Protein AF-0000000085167791 (afdb_homodimer)

Structure (mmCIF, N/CA/C/O backbone):
data_AF-0000000085167791-model_v1
#
loop_
_entity.id
_entity.type
_entity.pdbx_description
1 polymer 'Glutathione transport system permease protein GsiC'
#
loop_
_atom_site.group_PDB
_atom_site.id
_atom_site.type_symbol
_atom_site.label_atom_id
_atom_site.label_alt_id
_atom_site.label_comp_id
_atom_site.label_asym_id
_atom_site.label_entity_id
_atom_site.label_seq_id
_atom_site.pdbx_PDB_ins_code
_atom_site.Cartn_x
_atom_site.Cartn_y
_atom_site.Cartn_z
_atom_site.occupancy
_atom_site.B_iso_or_equiv
_atom_site.auth_seq_id
_atom_site.auth_comp_id
_atom_site.auth_asym_id
_atom_site.auth_atom_id
_atom_site.pdbx_PDB_model_num
ATOM 1 N N . MET A 1 1 ? 13.914 28.594 -8.047 1 73.75 1 MET A N 1
ATOM 2 C CA . MET A 1 1 ? 13.375 27.266 -8.328 1 73.75 1 MET A CA 1
ATOM 3 C C . MET A 1 1 ? 14.484 26.312 -8.781 1 73.75 1 MET A C 1
ATOM 5 O O . MET A 1 1 ? 14.594 25.203 -8.273 1 73.75 1 MET A O 1
ATOM 9 N N . PHE A 1 2 ? 15.359 26.906 -9.664 1 77.44 2 PHE A N 1
ATOM 10 C CA . PHE A 1 2 ? 16.422 26.047 -10.18 1 77.44 2 PHE A CA 1
ATOM 11 C C . PHE A 1 2 ? 17.406 25.688 -9.078 1 77.44 2 PHE A C 1
ATOM 13 O O . PHE A 1 2 ? 17.781 24.516 -8.93 1 77.44 2 PHE A O 1
ATOM 20 N N . SER A 1 3 ? 17.734 26.688 -8.312 1 76.81 3 SER A N 1
ATOM 21 C CA . SER A 1 3 ? 18.656 26.438 -7.203 1 76.81 3 SER A CA 1
ATOM 22 C C . SER A 1 3 ? 18.031 25.484 -6.188 1 76.81 3 SER A C 1
ATOM 24 O O . SER A 1 3 ? 18.719 24.656 -5.598 1 76.81 3 SER A O 1
ATOM 26 N N . PHE A 1 4 ? 16.766 25.609 -6.105 1 76.5 4 PHE A N 1
ATOM 27 C CA . PHE A 1 4 ? 16.047 24.75 -5.184 1 76.5 4 PHE A CA 1
ATOM 28 C C . PHE A 1 4 ? 16.047 23.297 -5.672 1 76.5 4 PHE A C 1
ATOM 30 O O . PHE A 1 4 ? 16.312 22.391 -4.895 1 76.5 4 PHE A O 1
ATOM 37 N N . VAL A 1 5 ? 15.859 23.188 -6.938 1 77.75 5 VAL A N 1
ATOM 38 C CA . VAL A 1 5 ? 15.812 21.859 -7.531 1 77.75 5 VAL A CA 1
ATOM 39 C C . VAL A 1 5 ? 17.188 21.188 -7.438 1 77.75 5 VAL A C 1
ATOM 41 O O . VAL A 1 5 ? 17.281 20 -7.133 1 77.75 5 VAL A O 1
ATOM 44 N N . ILE A 1 6 ? 18.234 22 -7.621 1 80.12 6 ILE A N 1
ATOM 45 C CA . ILE A 1 6 ? 19.594 21.469 -7.566 1 80.12 6 ILE A CA 1
ATOM 46 C C . ILE A 1 6 ? 19.922 21.047 -6.133 1 80.12 6 ILE A C 1
ATOM 48 O O . ILE A 1 6 ? 20.547 20.016 -5.914 1 80.12 6 ILE A O 1
ATOM 52 N N . LYS A 1 7 ? 19.5 21.844 -5.246 1 77.5 7 LYS A N 1
ATOM 53 C CA . LYS A 1 7 ? 19.75 21.531 -3.842 1 77.5 7 LYS A CA 1
ATOM 54 C C . LYS A 1 7 ? 19.016 20.25 -3.432 1 77.5 7 LYS A C 1
ATOM 56 O O . LYS A 1 7 ? 19.562 19.422 -2.693 1 77.5 7 LYS A O 1
ATOM 61 N N . ARG A 1 8 ? 17.875 20.188 -3.936 1 77.19 8 ARG A N 1
ATOM 62 C CA . ARG A 1 8 ? 17.094 19 -3.629 1 77.19 8 ARG A CA 1
ATOM 63 C C . ARG A 1 8 ? 17.703 17.766 -4.293 1 77.19 8 ARG A C 1
ATOM 65 O O . ARG A 1 8 ? 17.688 16.672 -3.721 1 77.19 8 ARG A O 1
ATOM 72 N N . LEU A 1 9 ? 18.141 17.953 -5.5 1 79.88 9 LEU A N 1
ATOM 73 C CA . LEU A 1 9 ? 18.781 16.859 -6.215 1 79.88 9 LEU A CA 1
ATOM 74 C C . LEU A 1 9 ? 20.031 16.391 -5.484 1 79.88 9 LEU A C 1
ATOM 76 O O . LEU A 1 9 ? 20.281 15.195 -5.383 1 79.88 9 LEU A O 1
ATOM 80 N N . LEU A 1 10 ? 20.75 17.297 -4.969 1 79.44 10 LEU A N 1
ATOM 81 C CA . LEU A 1 10 ? 21.953 16.969 -4.223 1 79.44 10 LEU A CA 1
ATOM 82 C C . LEU A 1 10 ? 21.609 16.266 -2.912 1 79.44 10 LEU A C 1
ATOM 84 O O . LEU A 1 10 ? 22.344 15.391 -2.451 1 79.44 10 LEU A O 1
ATOM 88 N N . GLY A 1 11 ? 20.484 16.672 -2.422 1 77.75 11 GLY A N 1
ATOM 89 C CA . GLY A 1 11 ? 20.016 16.047 -1.189 1 77.75 11 GLY A CA 1
ATOM 90 C C . GLY A 1 11 ? 19.594 14.602 -1.368 1 77.75 11 GLY A C 1
ATOM 91 O O . GLY A 1 11 ? 19.531 13.844 -0.398 1 77.75 11 GLY A O 1
ATOM 92 N N . LEU A 1 12 ? 19.406 14.281 -2.617 1 82.88 12 LEU A N 1
ATOM 93 C CA . LEU A 1 12 ? 18.953 12.93 -2.918 1 82.88 12 LEU A CA 1
ATOM 94 C C . LEU A 1 12 ? 20.141 11.992 -3.104 1 82.88 12 LEU A C 1
ATOM 96 O O . LEU A 1 12 ? 19.969 10.773 -3.166 1 82.88 12 LEU A O 1
ATOM 100 N N . ILE A 1 13 ? 21.297 12.516 -3.141 1 84.56 13 ILE A N 1
ATOM 101 C CA . ILE A 1 13 ? 22.5 11.734 -3.451 1 84.56 13 ILE A CA 1
ATOM 102 C C . ILE A 1 13 ? 22.688 10.648 -2.391 1 84.56 13 ILE A C 1
ATOM 104 O O . ILE A 1 13 ? 22.891 9.477 -2.721 1 84.56 13 ILE A O 1
ATOM 108 N N . PRO A 1 14 ? 22.578 11.008 -1.136 1 86.06 14 PRO A N 1
ATOM 109 C CA . PRO A 1 14 ? 22.75 9.961 -0.133 1 86.06 14 PRO A CA 1
ATOM 110 C C . PRO A 1 14 ? 21.703 8.844 -0.258 1 86.06 14 PRO A C 1
ATOM 112 O O . PRO A 1 14 ? 22.031 7.672 -0.055 1 86.06 14 PRO A O 1
ATOM 115 N N . THR A 1 15 ? 20.562 9.25 -0.526 1 86.5 15 THR A N 1
ATOM 116 C CA . THR A 1 15 ? 19.5 8.273 -0.713 1 86.5 15 THR A CA 1
ATOM 117 C C . THR A 1 15 ? 19.797 7.371 -1.908 1 86.5 15 THR A C 1
ATOM 119 O O . THR A 1 15 ? 19.641 6.152 -1.826 1 86.5 15 THR A O 1
ATOM 122 N N . LEU A 1 16 ? 20.219 7.992 -2.967 1 85.06 16 LEU A N 1
ATOM 123 C CA . LEU A 1 16 ? 20.562 7.234 -4.168 1 85.06 16 LEU A CA 1
ATOM 124 C C . LEU A 1 16 ? 21.703 6.266 -3.891 1 85.06 16 LEU A C 1
ATOM 126 O O . LEU A 1 16 ? 21.688 5.125 -4.359 1 85.06 16 LEU A O 1
ATOM 130 N N . LEU A 1 17 ? 22.609 6.727 -3.178 1 85.44 17 LEU A N 1
ATOM 131 C CA . LEU A 1 17 ? 23.75 5.895 -2.836 1 85.44 17 LEU A CA 1
ATOM 132 C C . LEU A 1 17 ? 23.328 4.723 -1.952 1 85.44 17 LEU A C 1
ATOM 134 O O . LEU A 1 17 ? 23.766 3.59 -2.166 1 85.44 17 LEU A O 1
ATOM 138 N N . LEU A 1 18 ? 22.547 5.012 -0.999 1 86.12 18 LEU A N 1
ATOM 139 C CA . LEU A 1 18 ? 22.094 3.965 -0.095 1 86.12 18 LEU A CA 1
ATOM 140 C C . LEU A 1 18 ? 21.297 2.908 -0.851 1 86.12 18 LEU A C 1
ATOM 142 O O . LEU A 1 18 ? 21.5 1.709 -0.654 1 86.12 18 LEU A O 1
ATOM 146 N N . VAL A 1 19 ? 20.438 3.33 -1.658 1 85.44 19 VAL A N 1
ATOM 147 C CA . VAL A 1 19 ? 19.609 2.412 -2.441 1 85.44 19 VAL A CA 1
ATOM 148 C C . VAL A 1 19 ? 20.5 1.635 -3.416 1 85.44 19 VAL A C 1
ATOM 150 O O . VAL A 1 19 ? 20.281 0.438 -3.631 1 85.44 19 VAL A O 1
ATOM 153 N N . ALA A 1 20 ? 21.422 2.342 -3.988 1 82.81 20 ALA A N 1
ATOM 154 C CA . ALA A 1 20 ? 22.359 1.69 -4.91 1 82.81 20 ALA A CA 1
ATOM 155 C C . ALA A 1 20 ? 23.125 0.575 -4.211 1 82.81 20 ALA A C 1
ATOM 157 O O . ALA A 1 20 ? 23.312 -0.506 -4.773 1 82.81 20 ALA A O 1
ATOM 158 N N . VAL A 1 21 ? 23.531 0.874 -3.074 1 85.5 21 VAL A N 1
ATOM 159 C CA . VAL A 1 21 ? 24.266 -0.118 -2.301 1 85.5 21 VAL A CA 1
ATOM 160 C C . VAL A 1 21 ? 23.359 -1.31 -1.989 1 85.5 21 VAL A C 1
ATOM 162 O O . VAL A 1 21 ? 23.781 -2.463 -2.107 1 85.5 21 VAL A O 1
ATOM 165 N N . LEU A 1 22 ? 22.188 -1.056 -1.631 1 86.31 22 LEU A N 1
ATOM 166 C CA . LEU A 1 22 ? 21.25 -2.127 -1.296 1 86.31 22 LEU A CA 1
ATOM 167 C C . LEU A 1 22 ? 20.938 -2.98 -2.521 1 86.31 22 LEU A C 1
ATOM 169 O O . LEU A 1 22 ? 20.891 -4.211 -2.43 1 86.31 22 LEU A O 1
ATOM 173 N N . VAL A 1 23 ? 20.734 -2.338 -3.58 1 83.06 23 VAL A N 1
ATOM 174 C CA . VAL A 1 23 ? 20.453 -3.053 -4.82 1 83.06 23 VAL A CA 1
ATOM 175 C C . VAL A 1 23 ? 21.641 -3.922 -5.203 1 83.06 23 VAL A C 1
ATOM 177 O O . VAL A 1 23 ? 21.484 -5.074 -5.613 1 83.06 23 VAL A O 1
ATOM 180 N N . PHE A 1 24 ? 22.875 -3.336 -5.062 1 82.56 24 PHE A N 1
ATOM 181 C CA . PHE A 1 24 ? 24.109 -4.062 -5.379 1 82.56 24 PHE A CA 1
ATOM 182 C C . PHE A 1 24 ? 24.281 -5.262 -4.457 1 82.56 24 PHE A C 1
ATOM 184 O O . PHE A 1 24 ? 24.641 -6.352 -4.906 1 82.56 24 PHE A O 1
ATOM 191 N N . LEU A 1 25 ? 24 -5.008 -3.217 1 80.94 25 LEU A N 1
ATOM 192 C CA . LEU A 1 25 ? 24.125 -6.098 -2.256 1 80.94 25 LEU A CA 1
ATOM 193 C C . LEU A 1 25 ? 23.109 -7.195 -2.545 1 80.94 25 LEU A C 1
ATOM 195 O O . LEU A 1 25 ? 23.391 -8.375 -2.348 1 80.94 25 LEU A O 1
ATOM 199 N N . PHE A 1 26 ? 22.016 -6.859 -2.941 1 81.62 26 PHE A N 1
ATOM 200 C CA . PHE A 1 26 ? 20.984 -7.824 -3.301 1 81.62 26 PHE A CA 1
ATOM 201 C C . PHE A 1 26 ? 21.469 -8.758 -4.402 1 81.62 26 PHE A C 1
ATOM 203 O O . PHE A 1 26 ? 21.25 -9.969 -4.34 1 81.62 26 PHE A O 1
ATOM 210 N N . VAL A 1 27 ? 22.094 -8.219 -5.305 1 72.25 27 VAL A N 1
ATOM 211 C CA . VAL A 1 27 ? 22.547 -8.977 -6.465 1 72.25 27 VAL A CA 1
ATOM 212 C C . VAL A 1 27 ? 23.688 -9.906 -6.059 1 72.25 27 VAL A C 1
ATOM 214 O O . VAL A 1 27 ? 23.75 -11.047 -6.516 1 72.25 27 VAL A O 1
ATOM 217 N N . HIS A 1 28 ? 24.453 -9.398 -5.203 1 74.44 28 HIS A N 1
ATOM 218 C CA . HIS A 1 28 ? 25.688 -10.109 -4.906 1 74.44 28 HIS A CA 1
ATOM 219 C C . HIS A 1 28 ? 25.484 -11.117 -3.777 1 74.44 28 HIS A C 1
ATOM 221 O O . HIS A 1 28 ? 26.297 -12.039 -3.604 1 74.44 28 HIS A O 1
ATOM 227 N N . LEU A 1 29 ? 24.422 -10.914 -3.117 1 72.75 29 LEU A N 1
ATOM 228 C CA . LEU A 1 29 ? 24.234 -11.805 -1.981 1 72.75 29 LEU A CA 1
ATOM 229 C C . LEU A 1 29 ? 23.219 -12.898 -2.312 1 72.75 29 LEU A C 1
ATOM 231 O O . LEU A 1 29 ? 22.938 -13.766 -1.481 1 72.75 29 LEU A O 1
ATOM 235 N N . LEU A 1 30 ? 22.594 -12.781 -3.422 1 69.25 30 LEU A N 1
ATOM 236 C CA . LEU A 1 30 ? 21.672 -13.836 -3.82 1 69.25 30 LEU A CA 1
ATOM 237 C C . LEU A 1 30 ? 22.375 -15.18 -3.904 1 69.25 30 LEU A C 1
ATOM 239 O O . LEU A 1 30 ? 23.547 -15.25 -4.297 1 69.25 30 LEU A O 1
ATOM 243 N N . PRO A 1 31 ? 21.578 -16.109 -3.375 1 61.69 31 PRO A N 1
ATOM 244 C CA . PRO A 1 31 ? 22.203 -17.438 -3.42 1 61.69 31 PRO A CA 1
ATOM 245 C C . PRO A 1 31 ? 22.438 -17.922 -4.844 1 61.69 31 PRO A C 1
ATOM 247 O O . PRO A 1 31 ? 21.594 -17.719 -5.723 1 61.69 31 PRO A O 1
ATOM 250 N N . GLY A 1 32 ? 23.594 -18.422 -5.102 1 61.97 32 GLY A N 1
ATOM 251 C CA . GLY A 1 32 ? 23.984 -18.984 -6.383 1 61.97 32 GLY A CA 1
ATOM 252 C C . GLY A 1 32 ? 25.078 -18.203 -7.078 1 61.97 32 GLY A C 1
ATOM 253 O O . GLY A 1 32 ? 25.281 -17.016 -6.805 1 61.97 32 GLY A O 1
ATOM 254 N N . ASP A 1 33 ? 25.969 -18.938 -7.559 1 65.25 33 ASP A N 1
ATOM 255 C CA . ASP A 1 33 ? 27.031 -18.328 -8.359 1 65.25 33 ASP A CA 1
ATOM 256 C C . ASP A 1 33 ? 26.453 -17.703 -9.633 1 65.25 33 ASP A C 1
ATOM 258 O O . ASP A 1 33 ? 25.969 -18.406 -10.516 1 65.25 33 ASP A O 1
ATOM 262 N N . PRO A 1 34 ? 26.266 -16.312 -9.562 1 68.75 34 PRO A N 1
ATOM 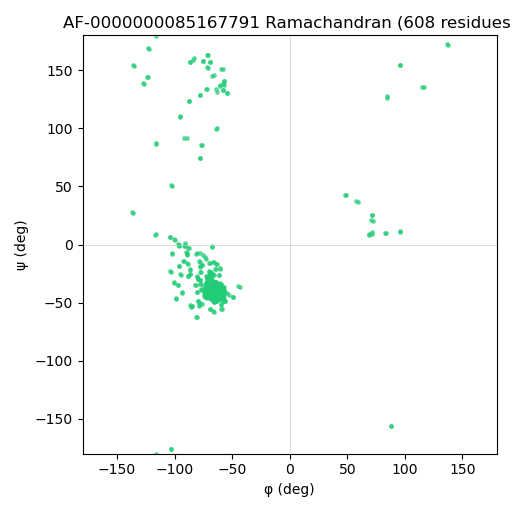263 C CA . PRO A 1 34 ? 25.703 -15.672 -10.742 1 68.75 34 PRO A CA 1
ATOM 264 C C . PRO A 1 34 ? 26.312 -16.172 -12.047 1 68.75 34 PRO A C 1
ATOM 266 O O . PRO A 1 34 ? 25.625 -16.281 -13.062 1 68.75 34 PRO A O 1
ATOM 269 N N . ALA A 1 35 ? 27.578 -16.438 -11.984 1 70 35 ALA A N 1
ATOM 270 C CA . ALA A 1 35 ? 28.234 -16.969 -13.18 1 70 35 ALA A CA 1
ATOM 271 C C . ALA A 1 35 ? 27.641 -18.312 -13.578 1 70 35 ALA A C 1
ATOM 273 O O . ALA A 1 35 ? 27.438 -18.578 -14.766 1 70 35 ALA A O 1
ATOM 274 N N . ARG A 1 36 ? 27.375 -19.047 -12.594 1 74.62 36 ARG A N 1
ATOM 275 C CA . ARG A 1 36 ? 26.797 -20.359 -12.867 1 74.62 36 ARG A CA 1
ATOM 276 C C . ARG A 1 36 ? 25.359 -20.219 -13.383 1 74.62 36 ARG A C 1
ATOM 278 O O . ARG A 1 36 ? 24.953 -20.938 -14.297 1 74.62 36 ARG A O 1
ATOM 285 N N . LEU A 1 37 ? 24.719 -19.297 -12.859 1 70.62 37 LEU A N 1
ATOM 286 C CA . LEU A 1 37 ? 23.344 -19.094 -13.289 1 70.62 37 LEU A CA 1
ATOM 287 C C . LEU A 1 37 ? 23.297 -18.562 -14.719 1 70.62 37 LEU A C 1
ATOM 289 O O . LEU A 1 37 ? 22.422 -18.969 -15.5 1 70.62 37 LEU A O 1
ATOM 293 N N . ALA A 1 38 ? 24.219 -17.766 -15 1 68.69 38 ALA A N 1
ATOM 294 C CA . ALA A 1 38 ? 24.281 -17.188 -16.344 1 68.69 38 ALA A CA 1
ATOM 295 C C . ALA A 1 38 ? 24.766 -18.219 -17.359 1 68.69 38 ALA A C 1
ATOM 297 O O . ALA A 1 38 ? 24.297 -18.25 -18.5 1 68.69 38 ALA A O 1
ATOM 298 N N . ALA A 1 39 ? 25.672 -19.047 -16.891 1 73.19 39 ALA A N 1
ATOM 299 C CA . ALA A 1 39 ? 26.25 -20.047 -17.781 1 73.19 39 ALA A CA 1
ATOM 300 C C . ALA A 1 39 ? 25.281 -21.203 -18.016 1 73.19 39 ALA A C 1
ATOM 302 O O . ALA A 1 39 ? 25.359 -21.891 -19.047 1 73.19 39 ALA A O 1
ATOM 303 N N . GLY A 1 40 ? 24.312 -21.281 -17.125 1 69.88 40 GLY A N 1
ATOM 304 C CA . GLY A 1 40 ? 23.359 -22.391 -17.219 1 69.88 40 GLY A CA 1
ATOM 305 C C . GLY A 1 40 ? 23.703 -23.562 -16.328 1 69.88 40 GLY A C 1
ATOM 306 O O . GLY A 1 40 ? 24.859 -23.703 -15.906 1 69.88 40 GLY A O 1
ATOM 307 N N . PRO A 1 41 ? 22.781 -24.281 -15.984 1 69.38 41 PRO A N 1
ATOM 308 C CA . PRO A 1 41 ? 22.969 -25.375 -15.039 1 69.38 41 PRO A CA 1
ATOM 309 C C . PRO A 1 41 ? 23.938 -26.438 -15.547 1 69.38 41 PRO A C 1
ATOM 311 O O . PRO A 1 41 ? 24.625 -27.094 -14.758 1 69.38 41 PRO A O 1
ATOM 314 N N . GLU A 1 42 ? 24.078 -26.594 -16.828 1 75.75 42 GLU A N 1
ATOM 315 C CA . GLU A 1 42 ? 24.891 -27.672 -17.391 1 75.75 42 GLU A CA 1
ATOM 316 C C . GLU A 1 42 ? 26.266 -27.172 -17.812 1 75.75 42 GLU A C 1
ATOM 318 O O . GLU A 1 42 ? 27.047 -27.906 -18.406 1 75.75 42 GLU A O 1
ATOM 323 N N . ALA A 1 43 ? 26.453 -25.969 -17.516 1 79.5 43 ALA A N 1
ATOM 324 C CA . ALA A 1 43 ? 27.734 -25.422 -17.969 1 79.5 43 ALA A CA 1
ATOM 325 C C . ALA A 1 43 ? 28.891 -25.984 -17.156 1 79.5 43 ALA A C 1
ATOM 327 O O . ALA A 1 43 ? 28.781 -26.172 -15.938 1 79.5 43 ALA A O 1
ATOM 328 N N . ASP A 1 44 ? 29.938 -26.391 -17.812 1 83.25 44 ASP A N 1
ATOM 329 C CA . ASP A 1 44 ? 31.125 -26.906 -17.125 1 83.25 44 ASP A CA 1
ATOM 330 C C . ASP A 1 44 ? 31.875 -25.766 -16.422 1 83.25 44 ASP A C 1
ATOM 332 O O . ASP A 1 44 ? 31.578 -24.594 -16.641 1 83.25 44 ASP A O 1
ATOM 336 N N . ASP A 1 45 ? 32.719 -26.078 -15.531 1 86.56 45 ASP A N 1
ATOM 337 C CA . ASP A 1 45 ? 33.438 -25.125 -14.672 1 86.56 45 ASP A CA 1
ATOM 338 C C . ASP A 1 45 ? 34.219 -24.125 -15.508 1 86.56 45 ASP A C 1
ATOM 340 O O . ASP A 1 45 ? 34.344 -22.953 -15.133 1 86.56 45 ASP A O 1
ATOM 344 N N . LYS A 1 46 ? 34.75 -24.641 -16.594 1 86.81 46 LYS A N 1
ATOM 345 C CA . LYS A 1 46 ? 35.531 -23.75 -17.453 1 86.81 46 LYS A CA 1
ATOM 346 C C . LYS A 1 46 ? 34.625 -22.656 -18.047 1 86.81 46 LYS A C 1
ATOM 348 O O . LYS A 1 46 ? 35.031 -21.484 -18.094 1 86.81 46 LYS A O 1
ATOM 353 N N . THR A 1 47 ? 33.5 -23.078 -18.484 1 85.12 47 THR A N 1
ATOM 354 C CA . THR A 1 47 ? 32.531 -22.141 -19.047 1 85.12 47 THR A CA 1
ATOM 355 C C . THR A 1 47 ? 32.062 -21.141 -17.969 1 85.12 47 THR A C 1
ATOM 357 O O . THR A 1 47 ? 31.922 -19.953 -18.25 1 85.12 47 THR A O 1
ATOM 360 N N . VAL A 1 48 ? 31.906 -21.672 -16.797 1 85.19 48 VAL A N 1
ATOM 361 C CA . VAL A 1 48 ? 31.469 -20.828 -15.695 1 85.19 48 VAL A CA 1
ATOM 362 C C . VAL A 1 48 ? 32.531 -19.781 -15.391 1 85.19 48 VAL A C 1
ATOM 364 O O . VAL A 1 48 ? 32.219 -18.609 -15.117 1 85.19 48 VAL A O 1
ATOM 367 N N . ALA A 1 49 ? 33.719 -20.203 -15.469 1 81.62 49 ALA A N 1
ATOM 368 C CA . ALA A 1 49 ? 34.844 -19.281 -15.195 1 81.62 49 ALA A CA 1
ATOM 369 C C . ALA A 1 49 ? 34.906 -18.203 -16.266 1 81.62 49 ALA A C 1
ATOM 371 O O . ALA A 1 49 ? 35.219 -17.047 -15.953 1 81.62 49 ALA A O 1
ATOM 372 N N . LEU A 1 50 ? 34.688 -18.531 -17.453 1 80.25 50 LEU A N 1
ATOM 373 C CA . LEU A 1 50 ? 34.688 -17.578 -18.562 1 80.25 50 LEU A CA 1
ATOM 374 C C . LEU A 1 50 ? 33.562 -16.562 -18.406 1 80.25 50 LEU A C 1
ATOM 376 O O . LEU A 1 50 ? 33.75 -15.367 -18.641 1 80.25 50 LEU A O 1
ATOM 380 N N . VAL A 1 51 ? 32.5 -17.141 -18.031 1 77.38 51 VAL A N 1
ATOM 381 C CA . VAL A 1 51 ? 31.344 -16.281 -17.859 1 77.38 51 VAL A CA 1
ATOM 382 C C . VAL A 1 51 ? 31.578 -15.344 -16.672 1 77.38 51 VAL A C 1
ATOM 384 O O . VAL A 1 51 ? 31.188 -14.172 -16.719 1 77.38 51 VAL A O 1
ATOM 387 N N . ARG A 1 52 ? 32.25 -15.859 -15.68 1 80.06 52 ARG A N 1
ATOM 388 C CA . ARG A 1 52 ? 32.562 -15.055 -14.5 1 80.06 52 ARG A CA 1
ATOM 389 C C . ARG A 1 52 ? 33.469 -13.883 -14.867 1 80.06 52 ARG A C 1
ATOM 391 O O . ARG A 1 52 ? 33.281 -12.766 -14.406 1 80.06 52 ARG A O 1
ATOM 398 N N . ALA A 1 53 ? 34.344 -14.172 -15.648 1 77.38 53 ALA A N 1
ATOM 399 C CA . ALA A 1 53 ? 35.281 -13.141 -16.109 1 77.38 53 ALA A CA 1
ATOM 400 C C . ALA A 1 53 ? 34.562 -12.141 -17.016 1 77.38 53 ALA A C 1
ATOM 402 O O . ALA A 1 53 ? 34.812 -10.93 -16.938 1 77.38 53 ALA A O 1
ATOM 403 N N . ASP A 1 54 ? 33.719 -12.625 -17.797 1 75 54 ASP A N 1
ATOM 404 C CA . ASP A 1 54 ? 32.969 -11.773 -18.734 1 75 54 ASP A CA 1
ATOM 405 C C . ASP A 1 54 ? 32.031 -10.828 -18 1 75 54 ASP A C 1
ATOM 407 O O . ASP A 1 54 ? 31.844 -9.688 -18.422 1 75 54 ASP A O 1
ATOM 411 N N . LEU A 1 55 ? 31.594 -11.414 -16.938 1 71.25 55 LEU A N 1
ATOM 412 C CA . LEU A 1 55 ? 30.625 -10.633 -16.172 1 71.25 55 LEU A CA 1
ATOM 413 C C . LEU A 1 55 ? 31.344 -9.727 -15.164 1 71.25 55 LEU A C 1
ATOM 415 O O . LEU A 1 55 ? 30.703 -8.891 -14.516 1 71.25 55 LEU A O 1
ATOM 419 N N . GLY A 1 56 ? 32.656 -9.859 -15.125 1 72.56 56 GLY A N 1
ATOM 420 C CA . GLY A 1 56 ? 33.469 -9.031 -14.234 1 72.56 56 GLY A CA 1
ATOM 421 C C . GLY A 1 56 ? 33.312 -9.391 -12.773 1 72.56 56 GLY A C 1
ATOM 422 O O . GLY A 1 56 ? 33.5 -8.547 -11.898 1 72.56 56 GLY A O 1
ATOM 423 N N . LEU A 1 57 ? 32.938 -10.625 -12.492 1 73 57 LEU A N 1
ATOM 424 C CA . LEU A 1 57 ? 32.688 -11.055 -11.125 1 73 57 LEU A CA 1
ATOM 425 C C . LEU A 1 57 ? 33.969 -11.391 -10.398 1 73 57 LEU A C 1
ATOM 427 O O . LEU A 1 57 ? 33.969 -11.594 -9.18 1 73 57 LEU A O 1
ATOM 431 N N . ASP A 1 58 ? 35 -11.375 -11.141 1 77.69 58 ASP A N 1
ATOM 432 C CA . ASP A 1 58 ? 36.312 -11.641 -10.562 1 77.69 58 ASP A CA 1
ATOM 433 C C . ASP A 1 58 ? 37 -10.352 -10.078 1 77.69 58 ASP A C 1
ATOM 435 O O . ASP A 1 58 ? 38 -10.391 -9.367 1 77.69 58 ASP A O 1
ATOM 439 N N . LYS A 1 59 ? 36.375 -9.305 -10.375 1 80.12 59 LYS A N 1
ATOM 440 C CA . LYS A 1 59 ? 36.938 -8.016 -9.969 1 80.12 59 LYS A CA 1
ATOM 441 C C . LYS A 1 59 ? 36.562 -7.684 -8.523 1 80.12 59 LYS A C 1
ATOM 443 O O . LYS A 1 59 ? 35.625 -8.273 -7.973 1 80.12 59 LYS A O 1
ATOM 448 N N . PRO A 1 60 ? 37.344 -6.762 -7.961 1 84.69 60 PRO A N 1
ATOM 449 C CA . PRO A 1 60 ? 37 -6.336 -6.605 1 84.69 60 PRO A CA 1
ATOM 450 C C . PRO A 1 60 ? 35.594 -5.738 -6.512 1 84.69 60 PRO A C 1
ATOM 452 O O . PRO A 1 60 ? 35.094 -5.18 -7.488 1 84.69 60 PRO A O 1
ATOM 455 N N . LEU A 1 61 ? 34.938 -5.84 -5.402 1 81.81 61 LEU A N 1
ATOM 456 C CA . LEU A 1 61 ? 33.562 -5.492 -5.168 1 81.81 61 LEU A CA 1
ATOM 457 C C . LEU A 1 61 ? 33.281 -4.035 -5.527 1 81.81 61 LEU A C 1
ATOM 459 O O . LEU A 1 61 ? 32.281 -3.721 -6.152 1 81.81 61 LEU A O 1
ATOM 463 N N . PRO A 1 62 ? 34.219 -3.156 -5.152 1 84.31 62 PRO A N 1
ATOM 464 C CA . PRO A 1 62 ? 33.969 -1.763 -5.512 1 84.31 62 PRO A CA 1
ATOM 465 C C . PRO A 1 62 ? 33.906 -1.545 -7.023 1 84.31 62 PRO A C 1
ATOM 467 O O . PRO A 1 62 ? 33.125 -0.725 -7.508 1 84.31 62 PRO A O 1
ATOM 470 N N . GLU A 1 63 ? 34.75 -2.281 -7.719 1 84.56 63 GLU A N 1
ATOM 471 C CA . GLU A 1 63 ? 34.719 -2.172 -9.172 1 84.56 63 GLU A CA 1
ATOM 472 C C . GLU A 1 63 ? 33.438 -2.771 -9.75 1 84.56 63 GLU A C 1
ATOM 474 O O . GLU A 1 63 ? 32.875 -2.252 -10.719 1 84.56 63 GLU A O 1
ATOM 479 N N . GLN A 1 64 ? 33.031 -3.844 -9.203 1 84.25 64 GLN A N 1
ATOM 480 C CA . GLN A 1 64 ? 31.766 -4.449 -9.617 1 84.25 64 GLN A CA 1
ATOM 481 C C . GLN A 1 64 ? 30.609 -3.498 -9.383 1 84.25 64 GLN A C 1
ATOM 483 O O . GLN A 1 64 ? 29.672 -3.434 -10.195 1 84.25 64 GLN A O 1
ATOM 488 N N . PHE A 1 65 ? 30.766 -2.789 -8.312 1 84.94 65 PHE A N 1
ATOM 489 C CA . PHE A 1 65 ? 29.734 -1.823 -7.941 1 84.94 65 PHE A CA 1
ATOM 490 C C . PHE A 1 65 ? 29.641 -0.719 -8.984 1 84.94 65 PHE A C 1
ATOM 492 O O . PHE A 1 65 ? 28.547 -0.429 -9.484 1 84.94 65 PHE A O 1
ATOM 499 N N . VAL A 1 66 ? 30.75 -0.182 -9.328 1 85.12 66 VAL A N 1
ATOM 500 C CA . VAL A 1 66 ? 30.781 0.917 -10.289 1 85.12 66 VAL A CA 1
ATOM 501 C C . VAL A 1 66 ? 30.328 0.417 -11.656 1 85.12 66 VAL A C 1
ATOM 503 O O . VAL A 1 66 ? 29.562 1.084 -12.344 1 85.12 66 VAL A O 1
ATOM 506 N N . ASN A 1 67 ? 30.766 -0.756 -12.016 1 82.62 67 ASN A N 1
ATOM 507 C CA . ASN A 1 67 ? 30.422 -1.313 -13.32 1 82.62 67 ASN A CA 1
ATOM 508 C C . ASN A 1 67 ? 28.922 -1.581 -13.438 1 82.62 67 ASN A C 1
ATOM 510 O O . ASN A 1 67 ? 28.344 -1.388 -14.5 1 82.62 67 ASN A O 1
ATOM 514 N N . PHE A 1 68 ? 28.406 -2.059 -12.383 1 82.31 68 PHE A N 1
ATOM 515 C CA . PHE A 1 68 ? 26.984 -2.342 -12.367 1 82.31 68 PHE A CA 1
ATOM 516 C C . PHE A 1 68 ? 26.172 -1.083 -12.68 1 82.31 68 PHE A C 1
ATOM 518 O O . PHE A 1 68 ? 25.281 -1.105 -13.531 1 82.31 68 PHE A O 1
ATOM 525 N N . PHE A 1 69 ? 26.531 0.025 -12.07 1 84.81 69 PHE A N 1
ATOM 526 C CA . PHE A 1 69 ? 25.75 1.247 -12.227 1 84.81 69 PHE A CA 1
ATOM 527 C C . PHE A 1 69 ? 26.094 1.942 -13.539 1 84.81 69 PHE A C 1
ATOM 529 O O . PHE A 1 69 ? 25.234 2.59 -14.141 1 84.81 69 PHE A O 1
ATOM 536 N N . LEU A 1 70 ? 27.297 1.72 -13.992 1 85.19 70 LEU A N 1
ATOM 537 C CA . LEU A 1 70 ? 27.641 2.248 -15.305 1 85.19 70 LEU A CA 1
ATOM 538 C C . LEU A 1 70 ? 26.875 1.522 -16.406 1 85.19 70 LEU A C 1
ATOM 540 O O . LEU A 1 70 ? 26.391 2.15 -17.344 1 85.19 70 LEU A O 1
ATOM 544 N N . ASN A 1 71 ? 26.797 0.275 -16.266 1 85.44 71 ASN A N 1
ATOM 545 C CA . ASN A 1 71 ? 26.016 -0.507 -17.219 1 85.44 71 ASN A CA 1
ATOM 546 C C . ASN A 1 71 ? 24.531 -0.159 -17.141 1 85.44 71 ASN A C 1
ATOM 548 O O . ASN A 1 71 ? 23.875 -0.044 -18.172 1 85.44 71 ASN A O 1
ATOM 552 N N . ALA A 1 72 ? 24.062 0.003 -15.969 1 84.5 72 ALA A N 1
ATOM 553 C CA . ALA A 1 72 ? 22.656 0.368 -15.766 1 84.5 72 ALA A CA 1
ATOM 554 C C . ALA A 1 72 ? 22.344 1.721 -16.406 1 84.5 72 ALA A C 1
ATOM 556 O O . ALA A 1 72 ? 21.281 1.91 -16.984 1 84.5 72 ALA A O 1
ATOM 557 N N . ALA A 1 73 ? 23.297 2.568 -16.25 1 85.38 73 ALA A N 1
ATOM 558 C CA . ALA A 1 73 ? 23.125 3.9 -16.828 1 85.38 73 ALA A CA 1
ATOM 559 C C . ALA A 1 73 ? 23.078 3.84 -18.344 1 85.38 73 ALA A C 1
ATOM 561 O O . ALA A 1 73 ? 22.438 4.68 -18.984 1 85.38 73 ALA A O 1
ATOM 562 N N . ARG A 1 74 ? 23.719 2.787 -18.875 1 87.12 74 ARG A N 1
ATOM 563 C CA . ARG A 1 74 ? 23.719 2.598 -20.312 1 87.12 74 ARG A CA 1
ATOM 564 C C . ARG A 1 74 ? 22.547 1.735 -20.75 1 87.12 74 ARG A C 1
ATOM 566 O O . ARG A 1 74 ? 22.391 1.438 -21.938 1 87.12 74 ARG A O 1
ATOM 573 N N . GLY A 1 75 ? 21.781 1.367 -19.75 1 85.06 75 GLY A N 1
ATOM 574 C CA . GLY A 1 75 ? 20.609 0.562 -20.062 1 85.06 75 GLY A CA 1
ATOM 575 C C . GLY A 1 75 ? 20.922 -0.916 -20.203 1 85.06 75 GLY A C 1
ATOM 576 O O . GLY A 1 75 ? 20.125 -1.673 -20.766 1 85.06 75 GLY A O 1
ATOM 577 N N . ASP A 1 76 ? 22.047 -1.227 -19.859 1 88.5 76 ASP A N 1
ATOM 578 C CA . ASP A 1 76 ? 22.438 -2.627 -19.953 1 88.5 76 ASP A CA 1
ATOM 579 C C . ASP A 1 76 ? 22.234 -3.35 -18.625 1 88.5 76 ASP A C 1
ATOM 581 O O . ASP A 1 76 ? 23.031 -3.18 -17.688 1 88.5 76 ASP A O 1
ATOM 585 N N . PHE A 1 77 ? 21.312 -4.164 -18.641 1 87.56 77 PHE A N 1
ATOM 586 C CA . PHE A 1 77 ? 21 -4.922 -17.438 1 87.56 77 PHE A CA 1
ATOM 587 C C . PHE A 1 77 ? 21.234 -6.41 -17.656 1 87.56 77 PHE A C 1
ATOM 589 O O . PHE A 1 77 ? 20.797 -7.238 -16.844 1 87.56 77 PHE A O 1
ATOM 596 N N . GLY A 1 78 ? 21.828 -6.637 -18.781 1 85.69 78 GLY A N 1
ATOM 597 C CA . GLY A 1 78 ? 22.078 -8.031 -19.109 1 85.69 78 GLY A CA 1
ATOM 598 C C . GLY A 1 78 ? 20.922 -8.688 -19.844 1 85.69 78 GLY A C 1
ATOM 599 O O . GLY A 1 78 ? 20.219 -8.023 -20.609 1 85.69 78 GLY A O 1
ATOM 600 N N . HIS A 1 79 ? 20.891 -10.109 -19.703 1 87.25 79 HIS A N 1
ATOM 601 C CA . HIS A 1 79 ? 19.875 -10.883 -20.391 1 87.25 79 HIS A CA 1
ATOM 602 C C . HIS A 1 79 ? 19.062 -11.727 -19.422 1 87.25 79 HIS A C 1
ATOM 604 O O . HIS A 1 79 ? 19.594 -12.195 -18.406 1 87.25 79 HIS A O 1
ATOM 610 N N . SER A 1 80 ? 17.828 -11.797 -19.781 1 89.06 80 SER A N 1
ATOM 611 C CA . SER A 1 80 ? 16.953 -12.68 -19 1 89.06 80 SER A CA 1
ATOM 612 C C . SER A 1 80 ? 17.438 -14.125 -19.062 1 89.06 80 SER A C 1
ATOM 614 O O . SER A 1 80 ? 17.844 -14.609 -20.125 1 89.06 80 SER A O 1
ATOM 616 N N . ILE A 1 81 ? 17.422 -14.734 -17.953 1 79.12 81 ILE A N 1
ATOM 617 C CA . ILE A 1 81 ? 17.828 -16.125 -17.891 1 79.12 81 ILE A CA 1
ATOM 618 C C . ILE A 1 81 ? 16.75 -17 -18.547 1 79.12 81 ILE A C 1
ATOM 620 O O . ILE A 1 81 ? 17.062 -18.016 -19.156 1 79.12 81 ILE A O 1
ATOM 624 N N . ARG A 1 82 ? 15.633 -16.531 -18.469 1 81.88 82 ARG A N 1
ATOM 625 C CA . ARG A 1 82 ? 14.5 -17.312 -18.969 1 81.88 82 ARG A CA 1
ATOM 626 C C . ARG A 1 82 ? 14.305 -17.109 -20.469 1 81.88 82 ARG A C 1
ATOM 628 O O . ARG A 1 82 ? 14.242 -18.062 -21.219 1 81.88 82 ARG A O 1
ATOM 635 N N . THR A 1 83 ? 14.211 -15.867 -20.875 1 87.19 83 THR A N 1
ATOM 636 C CA . THR A 1 83 ? 13.852 -15.562 -22.25 1 87.19 83 THR A CA 1
ATOM 637 C C . THR A 1 83 ? 15.102 -15.32 -23.094 1 87.19 83 THR A C 1
ATOM 639 O O . THR A 1 83 ? 15.031 -15.305 -24.328 1 87.19 83 THR A O 1
ATOM 642 N N . LYS A 1 84 ? 16.188 -15.055 -22.438 1 87.5 84 LYS A N 1
ATOM 643 C CA . LYS A 1 84 ? 17.469 -14.789 -23.078 1 87.5 84 LYS A CA 1
ATOM 644 C C . LYS A 1 84 ? 17.453 -13.461 -23.828 1 87.5 84 LYS A C 1
ATOM 646 O O . LYS A 1 84 ? 18.391 -13.117 -24.531 1 87.5 84 LYS A O 1
ATOM 651 N N . ARG A 1 85 ? 16.453 -12.719 -23.672 1 91.56 85 ARG A N 1
ATOM 652 C CA . ARG A 1 85 ? 16.344 -11.383 -24.25 1 91.56 85 ARG A CA 1
ATOM 653 C C . ARG A 1 85 ? 16.969 -10.336 -23.328 1 91.56 85 ARG A C 1
ATOM 655 O O . ARG A 1 85 ? 17.125 -10.578 -22.125 1 91.56 85 ARG A O 1
ATOM 662 N N . PRO A 1 86 ? 17.328 -9.234 -24 1 93.12 86 PRO A N 1
ATOM 663 C CA . PRO A 1 86 ? 17.812 -8.156 -23.141 1 93.12 86 PRO A CA 1
ATOM 664 C C . PRO A 1 86 ? 16.797 -7.723 -22.094 1 93.12 86 PRO A 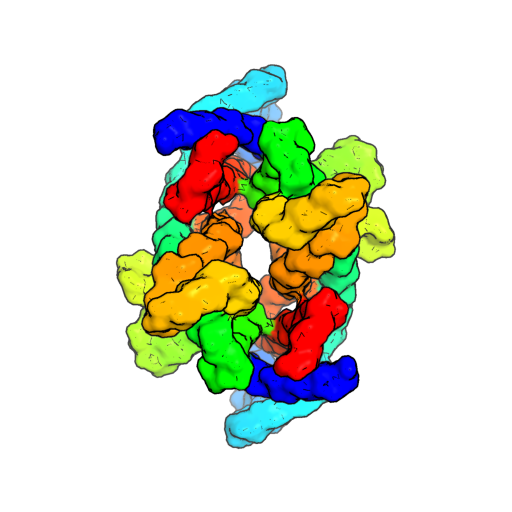C 1
ATOM 666 O O . PRO A 1 86 ? 15.617 -7.539 -22.422 1 93.12 86 PRO A O 1
ATOM 669 N N . VAL A 1 87 ? 17.25 -7.59 -20.891 1 93.38 87 VAL A N 1
ATOM 670 C CA . VAL A 1 87 ? 16.391 -7.234 -19.781 1 93.38 87 VAL A CA 1
ATOM 671 C C . VAL A 1 87 ? 15.742 -5.871 -20.031 1 93.38 87 VAL A C 1
ATOM 673 O O . VAL A 1 87 ? 14.586 -5.645 -19.672 1 93.38 87 VAL A O 1
ATOM 676 N N . SER A 1 88 ? 16.484 -5.012 -20.703 1 93.5 88 SER A N 1
ATOM 677 C CA . SER A 1 88 ? 15.969 -3.676 -20.984 1 93.5 88 SER A CA 1
ATOM 678 C C . SER A 1 88 ? 14.727 -3.742 -21.875 1 93.5 88 SER A C 1
ATOM 680 O O . SER A 1 88 ? 13.797 -2.953 -21.719 1 93.5 88 SER A O 1
ATOM 682 N N . GLU A 1 89 ? 14.695 -4.648 -22.719 1 92.5 89 GLU A N 1
ATOM 683 C CA . GLU A 1 89 ? 13.547 -4.816 -23.594 1 92.5 89 GLU A CA 1
ATOM 684 C C . GLU A 1 89 ? 12.352 -5.387 -22.844 1 92.5 89 GLU A C 1
ATOM 686 O O . GLU A 1 89 ? 11.211 -4.961 -23.062 1 92.5 89 GLU A O 1
ATOM 691 N N . GLU A 1 90 ? 12.633 -6.297 -22.031 1 91.75 90 GLU A N 1
ATOM 692 C CA . GLU A 1 90 ? 11.57 -6.895 -21.219 1 91.75 90 GLU A CA 1
ATOM 693 C C . GLU A 1 90 ? 10.922 -5.855 -20.312 1 91.75 90 GLU A C 1
ATOM 695 O O . GLU A 1 90 ? 9.695 -5.824 -20.172 1 91.75 90 GLU A O 1
ATOM 700 N N . ILE A 1 91 ? 11.742 -5.059 -19.766 1 92.12 91 ILE A N 1
ATOM 701 C CA . ILE A 1 91 ? 11.273 -4.062 -18.812 1 92.12 91 ILE A CA 1
ATOM 702 C C . ILE A 1 91 ? 10.516 -2.959 -19.547 1 92.12 91 ILE A C 1
ATOM 704 O O . ILE A 1 91 ? 9.453 -2.523 -19.094 1 92.12 91 ILE A O 1
ATOM 708 N N . SER A 1 92 ? 11.062 -2.518 -20.625 1 91.44 92 SER A N 1
ATOM 709 C CA . SER A 1 92 ? 10.43 -1.428 -21.359 1 91.44 92 SER A CA 1
ATOM 710 C C . SER A 1 92 ? 9.031 -1.818 -21.828 1 91.44 92 SER A C 1
ATOM 712 O O . SER A 1 92 ? 8.109 -1 -21.812 1 91.44 92 SER A O 1
ATOM 714 N N . ALA A 1 93 ? 8.836 -2.994 -22.219 1 89.88 93 ALA A N 1
ATOM 715 C CA . ALA A 1 93 ? 7.555 -3.484 -22.719 1 89.88 93 ALA A CA 1
ATOM 716 C C . ALA A 1 93 ? 6.504 -3.52 -21.609 1 89.88 93 ALA A C 1
ATOM 718 O O . ALA A 1 93 ? 5.309 -3.406 -21.891 1 89.88 93 ALA A O 1
ATOM 719 N N . ARG A 1 94 ? 6.93 -3.633 -20.453 1 90.81 94 ARG A N 1
ATOM 720 C CA . ARG A 1 94 ? 6.012 -3.779 -19.328 1 90.81 94 ARG A CA 1
ATOM 721 C C . ARG A 1 94 ? 5.898 -2.479 -18.531 1 90.81 94 ARG A C 1
ATOM 723 O O . ARG A 1 94 ? 4.883 -2.23 -17.875 1 90.81 94 ARG A O 1
ATOM 730 N N . PHE A 1 95 ? 6.895 -1.664 -18.641 1 91.5 95 PHE A N 1
ATOM 731 C CA . PHE A 1 95 ? 6.957 -0.432 -17.859 1 91.5 95 PHE A CA 1
ATOM 732 C C . PHE A 1 95 ? 5.887 0.552 -18.328 1 91.5 95 PHE A C 1
ATOM 734 O O . PHE A 1 95 ? 5.184 1.14 -17.5 1 91.5 95 PHE A O 1
ATOM 741 N N . TRP A 1 96 ? 5.77 0.736 -19.531 1 90.19 96 TRP A N 1
ATOM 742 C CA . TRP A 1 96 ? 4.895 1.773 -20.062 1 90.19 96 TRP A CA 1
ATOM 743 C C . TRP A 1 96 ? 3.432 1.456 -19.781 1 90.19 96 TRP A C 1
ATOM 745 O O . TRP A 1 96 ? 2.678 2.324 -19.328 1 90.19 96 TRP A O 1
ATOM 755 N N . PRO A 1 97 ? 3.062 0.237 -19.953 1 90.06 97 PRO A N 1
ATOM 756 C CA . PRO A 1 97 ? 1.686 -0.086 -19.562 1 90.06 97 PRO A CA 1
ATOM 757 C C . PRO A 1 97 ? 1.396 0.202 -18.094 1 90.06 97 PRO A C 1
ATOM 759 O O . PRO A 1 97 ? 0.331 0.732 -17.766 1 90.06 97 PRO A O 1
ATOM 762 N N . THR A 1 98 ? 2.314 -0.119 -17.266 1 90.62 98 THR A N 1
ATOM 763 C CA . THR A 1 98 ? 2.133 0.147 -15.836 1 90.62 98 THR A CA 1
ATOM 764 C C . THR A 1 98 ? 2.105 1.649 -15.57 1 90.62 98 THR A C 1
ATOM 766 O O . THR A 1 98 ? 1.27 2.133 -14.805 1 90.62 98 THR A O 1
ATOM 769 N N . LEU A 1 99 ? 2.955 2.363 -16.203 1 90.62 99 LEU A N 1
ATOM 770 C CA . LEU A 1 99 ? 3.023 3.807 -16 1 90.62 99 LEU A CA 1
ATOM 771 C C . LEU A 1 99 ? 1.729 4.48 -16.438 1 90.62 99 LEU A C 1
ATOM 773 O O . LEU A 1 99 ? 1.17 5.301 -15.711 1 90.62 99 LEU A O 1
ATOM 777 N N . TRP A 1 100 ? 1.31 4.137 -17.562 1 91.06 100 TRP A N 1
ATOM 778 C CA . TRP A 1 100 ? 0.105 4.758 -18.109 1 91.06 100 TRP A CA 1
ATOM 779 C C . TRP A 1 100 ? -1.117 4.387 -17.266 1 91.06 100 TRP A C 1
ATOM 781 O O . TRP A 1 100 ? -1.975 5.234 -17 1 91.06 100 TRP A O 1
ATOM 791 N N . LEU A 1 101 ? -1.211 3.176 -16.922 1 91.38 101 LEU A N 1
ATOM 792 C CA . LEU A 1 101 ? -2.312 2.746 -16.062 1 91.38 101 LEU A CA 1
ATOM 793 C C . LEU A 1 101 ? -2.305 3.51 -14.75 1 91.38 101 LEU A C 1
ATOM 795 O O . LEU A 1 101 ? -3.355 3.938 -14.266 1 91.38 101 LEU A O 1
ATOM 799 N N . THR A 1 102 ? -1.12 3.684 -14.211 1 92.5 102 THR A N 1
ATOM 800 C CA . THR A 1 102 ? -0.967 4.387 -12.938 1 92.5 102 THR A CA 1
ATOM 801 C C . THR A 1 102 ? -1.367 5.852 -13.078 1 92.5 102 THR A C 1
ATOM 803 O O . THR A 1 102 ? -2.074 6.395 -12.227 1 92.5 102 THR A O 1
ATOM 806 N N . VAL A 1 103 ? -0.945 6.438 -14.141 1 92.38 103 VAL A N 1
ATOM 807 C CA . VAL A 1 103 ? -1.237 7.848 -14.367 1 92.38 103 VAL A CA 1
ATOM 808 C C . VAL A 1 103 ? -2.744 8.047 -14.516 1 92.38 103 VAL A C 1
ATOM 810 O O . VAL A 1 103 ? -3.32 8.945 -13.891 1 92.38 103 VAL A O 1
ATOM 813 N N . VAL A 1 104 ? -3.355 7.242 -15.273 1 93.81 104 VAL A N 1
ATOM 814 C CA . VAL A 1 104 ? -4.793 7.352 -15.5 1 93.81 104 VAL A CA 1
ATOM 815 C C . VAL A 1 104 ? -5.539 7.121 -14.188 1 93.81 104 VAL A C 1
ATOM 817 O O . VAL A 1 104 ? -6.449 7.875 -13.836 1 93.81 104 VAL A O 1
ATOM 820 N N . ALA A 1 105 ? -5.172 6.105 -13.461 1 94.81 105 ALA A N 1
ATOM 821 C CA . ALA A 1 105 ? -5.801 5.797 -12.18 1 94.81 105 ALA A CA 1
ATOM 822 C C . ALA A 1 105 ? -5.633 6.949 -11.195 1 94.81 105 ALA A C 1
ATOM 824 O O . ALA A 1 105 ? -6.582 7.328 -10.5 1 94.81 105 ALA A O 1
ATOM 825 N N . MET A 1 106 ? -4.461 7.547 -11.211 1 93.62 106 MET A N 1
ATOM 826 C CA . MET A 1 106 ? -4.145 8.602 -10.25 1 93.62 106 MET A CA 1
ATOM 827 C C . MET A 1 106 ? -4.93 9.875 -10.562 1 93.62 106 MET A C 1
ATOM 829 O O . MET A 1 106 ? -5.422 10.547 -9.648 1 93.62 106 MET A O 1
ATOM 833 N N . VAL A 1 107 ? -5.008 10.195 -11.789 1 94.62 107 VAL A N 1
ATOM 834 C CA . VAL A 1 107 ? -5.641 11.445 -12.188 1 94.62 107 VAL A CA 1
ATOM 835 C C . VAL A 1 107 ? -7.094 11.469 -11.711 1 94.62 107 VAL A C 1
ATOM 837 O O . VAL A 1 107 ? -7.5 12.383 -10.984 1 94.62 107 VAL A O 1
ATOM 840 N N . TRP A 1 108 ? -7.816 10.523 -12.078 1 95.19 108 TRP A N 1
ATOM 841 C CA . TRP A 1 108 ? -9.219 10.562 -11.672 1 95.19 108 TRP A CA 1
ATOM 842 C C . TRP A 1 108 ? -9.367 10.297 -10.18 1 95.19 108 TRP A C 1
ATOM 844 O O . TRP A 1 108 ? -10.25 10.859 -9.523 1 95.19 108 TRP A O 1
ATOM 854 N N . ALA A 1 109 ? -8.539 9.398 -9.578 1 95.5 109 ALA A N 1
ATOM 855 C CA . ALA A 1 109 ? -8.641 9.062 -8.156 1 95.5 109 ALA A CA 1
ATOM 856 C C . ALA A 1 109 ? -8.367 10.281 -7.289 1 95.5 109 ALA A C 1
ATOM 858 O O . ALA A 1 109 ? -9.086 10.523 -6.312 1 95.5 109 ALA A O 1
ATOM 859 N N . VAL A 1 110 ? -7.344 11.039 -7.652 1 93.88 110 VAL A N 1
ATOM 860 C CA . VAL A 1 110 ? -6.988 12.227 -6.887 1 93.88 110 VAL A CA 1
ATOM 861 C C . VAL A 1 110 ? -8.086 13.281 -7.035 1 93.88 110 VAL A C 1
ATOM 863 O O . VAL A 1 110 ? -8.484 13.914 -6.055 1 93.88 110 VAL A O 1
ATOM 866 N N . LEU A 1 111 ? -8.555 13.453 -8.234 1 94.94 111 LEU A N 1
ATOM 867 C CA . LEU A 1 111 ? -9.602 14.43 -8.492 1 94.94 111 LEU A CA 1
ATOM 868 C C . LEU A 1 111 ? -10.859 14.109 -7.688 1 94.94 111 LEU A C 1
ATOM 870 O O . LEU A 1 111 ? -11.391 14.969 -6.98 1 94.94 111 LEU A O 1
ATOM 874 N N . PHE A 1 112 ? -11.312 12.953 -7.758 1 95.56 112 PHE A N 1
ATOM 875 C CA . PHE A 1 112 ? -12.523 12.555 -7.055 1 95.56 112 PHE A CA 1
ATOM 876 C C . PHE A 1 112 ? -12.289 12.508 -5.551 1 95.56 112 PHE A C 1
ATOM 878 O O . PHE A 1 112 ? -13.164 12.883 -4.77 1 95.56 112 PHE A O 1
ATOM 885 N N . GLY A 1 113 ? -11.117 12.016 -5.188 1 94.88 113 GLY A N 1
ATOM 886 C CA . GLY A 1 113 ? -10.773 12.008 -3.773 1 94.88 113 GLY A CA 1
ATOM 887 C C . GLY A 1 113 ? -10.781 13.391 -3.15 1 94.88 113 GLY A C 1
ATOM 888 O O . GLY A 1 113 ? -11.32 13.586 -2.061 1 94.88 113 GLY A O 1
ATOM 889 N N . LEU A 1 114 ? -10.234 14.312 -3.85 1 93.44 114 LEU A N 1
ATOM 890 C CA . LEU A 1 114 ? -10.195 15.695 -3.369 1 93.44 114 LEU A CA 1
ATOM 891 C C . LEU A 1 114 ? -11.602 16.281 -3.277 1 93.44 114 LEU A C 1
ATOM 893 O O . LEU A 1 114 ? -11.953 16.906 -2.281 1 93.44 114 LEU A O 1
ATOM 897 N N . ILE A 1 115 ? -12.375 16.016 -4.305 1 94.62 115 ILE A N 1
ATOM 898 C CA . ILE A 1 115 ? -13.727 16.547 -4.355 1 94.62 115 ILE A CA 1
ATOM 899 C C . ILE A 1 115 ? -14.555 15.984 -3.205 1 94.62 115 ILE A C 1
ATOM 901 O O . ILE A 1 115 ? -15.219 16.734 -2.479 1 94.62 115 ILE A O 1
ATOM 905 N N . ILE A 1 116 ? -14.453 14.727 -3.004 1 95.12 116 ILE A N 1
ATOM 906 C CA . ILE A 1 116 ? -15.227 14.062 -1.957 1 95.12 116 ILE A CA 1
ATOM 907 C C . ILE A 1 116 ? -14.711 14.492 -0.586 1 95.12 116 ILE A C 1
ATOM 909 O O . ILE A 1 116 ? -15.5 14.789 0.316 1 95.12 116 ILE A O 1
ATOM 913 N N . GLY A 1 117 ? -13.406 14.523 -0.443 1 93.25 117 GLY A N 1
ATOM 914 C CA . GLY A 1 117 ? -12.812 14.93 0.824 1 93.25 117 GLY A CA 1
ATOM 915 C C . GLY A 1 117 ? -13.156 16.359 1.211 1 93.25 117 GLY A C 1
ATOM 916 O O . GLY A 1 117 ? -13.523 16.625 2.357 1 93.25 117 GLY A O 1
ATOM 917 N N . ILE A 1 118 ? -13.062 17.266 0.296 1 93.31 118 ILE A N 1
ATOM 918 C CA . ILE A 1 118 ? -13.352 18.672 0.544 1 93.31 118 ILE A CA 1
ATOM 919 C C . ILE A 1 118 ? -14.836 18.844 0.869 1 93.31 118 ILE A C 1
ATOM 921 O O . ILE A 1 118 ? -15.188 19.5 1.848 1 93.31 118 ILE A O 1
ATOM 925 N N . SER A 1 119 ? -15.664 18.25 0.024 1 94.62 119 SER A N 1
ATOM 926 C CA . SER A 1 119 ? -17.094 18.344 0.257 1 94.62 119 SER A CA 1
ATOM 927 C C . SER A 1 119 ? -17.484 17.766 1.616 1 94.62 119 SER A C 1
ATOM 929 O O . SER A 1 119 ? -18.312 18.328 2.324 1 94.62 119 SER A O 1
ATOM 931 N N . SER A 1 120 ? -16.875 16.688 1.971 1 93 120 SER A N 1
ATOM 932 C CA . SER A 1 120 ? -17.172 16.047 3.25 1 93 120 SER A CA 1
ATOM 933 C C . SER A 1 120 ? -16.719 16.906 4.418 1 93 120 SER A C 1
ATOM 935 O O . SER A 1 120 ? -17.375 16.953 5.461 1 93 120 SER A O 1
ATOM 937 N N . ALA A 1 121 ? -15.602 17.531 4.227 1 89.12 121 ALA A N 1
ATOM 938 C CA . ALA A 1 121 ? -15.086 18.406 5.281 1 89.12 121 ALA A CA 1
ATOM 939 C C . ALA A 1 121 ? -15.961 19.656 5.426 1 89.12 121 ALA A C 1
ATOM 941 O O . ALA A 1 121 ? -16.219 20.109 6.543 1 89.12 121 ALA A O 1
ATOM 942 N N . VAL A 1 122 ? -16.375 20.25 4.316 1 90.19 122 VAL A N 1
ATOM 943 C CA . VAL A 1 122 ? -17.156 21.484 4.309 1 90.19 122 VAL A CA 1
ATOM 944 C C . VAL A 1 122 ? -18.531 21.219 4.91 1 90.19 122 VAL A C 1
ATOM 946 O O . VAL A 1 122 ? -19.047 22.047 5.668 1 90.19 122 VAL A O 1
ATOM 949 N N . TRP A 1 123 ? -19.125 20.125 4.527 1 92.69 123 TRP A N 1
ATOM 950 C CA . TRP A 1 123 ? -20.438 19.766 5.062 1 92.69 123 TRP A CA 1
ATOM 951 C C . TRP A 1 123 ? -20.312 18.672 6.121 1 92.69 123 TRP A C 1
ATOM 953 O O . TRP A 1 123 ? -21.016 17.672 6.074 1 92.69 123 TRP A O 1
ATOM 963 N N . ARG A 1 124 ? -19.469 19 6.957 1 87 124 ARG A N 1
ATOM 964 C CA . ARG A 1 124 ? -19.141 18.047 8.016 1 87 124 ARG A CA 1
ATOM 965 C C . ARG A 1 124 ? -20.406 17.609 8.75 1 87 124 ARG A C 1
ATOM 967 O O . ARG A 1 124 ? -21.234 18.438 9.141 1 87 124 ARG A O 1
ATOM 974 N N . ASN A 1 125 ? -20.578 16.281 8.914 1 84.5 125 ASN A N 1
ATOM 975 C CA . ASN A 1 125 ? -21.672 15.641 9.656 1 84.5 125 ASN A CA 1
ATOM 976 C C . ASN A 1 125 ? -23 15.766 8.914 1 84.5 125 ASN A C 1
ATOM 978 O O . ASN A 1 125 ? -24.062 15.508 9.492 1 84.5 125 ASN A O 1
ATOM 982 N N . GLN A 1 126 ? -22.984 16.219 7.715 1 92.19 126 GLN A N 1
ATOM 983 C CA . GLN A 1 126 ? -24.156 16.25 6.848 1 92.19 126 GLN A CA 1
ATOM 984 C C . GLN A 1 126 ? -24.109 15.133 5.816 1 92.19 126 GLN A C 1
ATOM 986 O O . GLN A 1 126 ? -23.234 14.273 5.859 1 92.19 126 GLN A O 1
ATOM 991 N N . TRP A 1 127 ? -25.031 15.164 5.027 1 90.81 127 TRP A N 1
ATOM 992 C CA . TRP A 1 127 ? -25.219 14 4.168 1 90.81 127 TRP A CA 1
ATOM 993 C C . TRP A 1 127 ? -24.031 13.836 3.213 1 90.81 127 TRP A C 1
ATOM 995 O O . TRP A 1 127 ? -23.609 12.711 2.926 1 90.81 127 TRP A O 1
ATOM 1005 N N . PRO A 1 128 ? -23.438 14.906 2.699 1 90.56 128 PRO A N 1
ATOM 1006 C CA . PRO A 1 128 ? -22.266 14.68 1.854 1 90.56 128 PRO A CA 1
ATOM 1007 C C . PRO A 1 128 ? -21.094 14.047 2.615 1 90.56 128 PRO A C 1
ATOM 1009 O O . PRO A 1 128 ? -20.359 13.227 2.061 1 90.56 128 PRO A O 1
ATOM 1012 N N . ASP A 1 129 ? -20.922 14.43 3.75 1 91.31 129 ASP A N 1
ATOM 1013 C CA . ASP A 1 129 ? -19.906 13.852 4.609 1 91.31 129 ASP A CA 1
ATOM 1014 C C . ASP A 1 129 ? -20.172 12.367 4.852 1 91.31 129 ASP A C 1
ATOM 1016 O O . ASP A 1 129 ? -19.281 11.531 4.664 1 91.31 129 ASP A O 1
ATOM 1020 N N . ARG A 1 130 ? -21.406 12.109 5.129 1 88.25 130 ARG A N 1
ATOM 1021 C CA . ARG A 1 130 ? -21.766 10.727 5.422 1 88.25 130 ARG A CA 1
ATOM 1022 C C . ARG A 1 130 ? -21.641 9.844 4.184 1 88.25 130 ARG A C 1
ATOM 1024 O O . ARG A 1 130 ? -21.078 8.75 4.254 1 88.25 130 ARG A O 1
ATOM 1031 N N . LEU A 1 131 ? -22.125 10.344 3.146 1 91.69 131 LEU A N 1
ATOM 1032 C CA . LEU A 1 131 ? -22.047 9.586 1.901 1 91.69 131 LEU A CA 1
ATOM 1033 C C . LEU A 1 131 ? -20.594 9.445 1.446 1 91.69 131 LEU A C 1
ATOM 1035 O O . LEU A 1 131 ? -20.172 8.359 1.04 1 91.69 131 LEU A O 1
ATOM 1039 N N . GLY A 1 132 ? -19.891 10.539 1.448 1 92.06 132 GLY A N 1
ATOM 1040 C CA . GLY A 1 132 ? -18.5 10.516 1.022 1 92.06 132 GLY A CA 1
ATOM 1041 C C . GLY A 1 132 ? -17.641 9.57 1.843 1 92.06 132 GLY A C 1
ATOM 1042 O O . GLY A 1 132 ? -16.891 8.773 1.288 1 92.06 132 GLY A O 1
ATOM 1043 N N . MET A 1 133 ? -17.859 9.57 3.09 1 87.38 133 MET A N 1
ATOM 1044 C CA . MET A 1 133 ? -17.047 8.742 3.977 1 87.38 133 MET A CA 1
ATOM 1045 C C . MET A 1 133 ? -17.484 7.281 3.912 1 87.38 133 MET A C 1
ATOM 1047 O O . MET A 1 133 ? -16.656 6.375 4.008 1 87.38 133 MET A O 1
ATOM 1051 N N . THR A 1 134 ? -18.766 7.121 3.725 1 88.12 134 THR A N 1
ATOM 1052 C CA . THR A 1 134 ? -19.234 5.754 3.521 1 88.12 134 THR A CA 1
ATOM 1053 C C . THR A 1 134 ? -18.609 5.145 2.271 1 88.12 134 THR A C 1
ATOM 1055 O O . THR A 1 134 ? -18.125 4.012 2.303 1 88.12 134 THR A O 1
ATOM 1058 N N . LEU A 1 135 ? -18.547 5.891 1.271 1 89.75 135 LEU A N 1
ATOM 1059 C CA . LEU A 1 135 ? -17.953 5.422 0.02 1 89.75 135 LEU A CA 1
ATOM 1060 C C . LEU A 1 135 ? -16.453 5.223 0.165 1 89.75 135 LEU A C 1
ATOM 1062 O O . LEU A 1 135 ? -15.898 4.246 -0.342 1 89.75 135 LEU A O 1
ATOM 1066 N N . ALA A 1 136 ? -15.852 6.129 0.799 1 88.75 136 ALA A N 1
ATOM 1067 C CA . ALA A 1 136 ? -14.406 6.062 0.967 1 88.75 136 ALA A CA 1
ATOM 1068 C C . ALA A 1 136 ? -14.008 4.852 1.806 1 88.75 136 ALA A C 1
ATOM 1070 O O . ALA A 1 136 ? -13.109 4.09 1.425 1 88.75 136 ALA A O 1
ATOM 1071 N N . VAL A 1 137 ? -14.727 4.652 2.863 1 83.44 137 VAL A N 1
ATOM 1072 C CA . VAL A 1 137 ? -14.391 3.545 3.752 1 83.44 137 VAL A CA 1
ATOM 1073 C C . VAL A 1 137 ? -14.703 2.217 3.062 1 83.44 137 VAL A C 1
ATOM 1075 O O . VAL A 1 137 ? -13.938 1.254 3.189 1 83.44 137 VAL A O 1
ATOM 1078 N N . SER A 1 138 ? -15.734 2.188 2.338 1 86.5 138 SER A N 1
ATOM 1079 C CA . SER A 1 138 ? -16.062 0.983 1.581 1 86.5 138 SER A CA 1
ATOM 1080 C C . SER A 1 138 ? -15 0.696 0.519 1 86.5 138 SER A C 1
ATOM 1082 O O . SER A 1 138 ? -14.641 -0.46 0.29 1 86.5 138 SER A O 1
ATOM 1084 N N . GLY A 1 139 ? -14.602 1.751 -0.137 1 82.44 139 GLY A N 1
ATOM 1085 C CA . GLY A 1 139 ? -13.594 1.621 -1.183 1 82.44 139 GLY A CA 1
ATOM 1086 C C . GLY A 1 139 ? -12.281 1.048 -0.682 1 82.44 139 GLY A C 1
ATOM 1087 O O . GLY A 1 139 ? -11.641 0.259 -1.377 1 82.44 139 GLY A O 1
ATOM 1088 N N . ILE A 1 140 ? -11.93 1.357 0.445 1 82.12 140 ILE A N 1
ATOM 1089 C CA . ILE A 1 140 ? -10.648 0.897 0.984 1 82.12 140 ILE A CA 1
ATOM 1090 C C . ILE A 1 140 ? -10.828 -0.478 1.625 1 82.12 140 ILE A C 1
ATOM 1092 O O . ILE A 1 140 ? -9.875 -1.248 1.731 1 82.12 140 ILE A O 1
ATOM 1096 N N . SER A 1 141 ? -12.047 -0.755 2.059 1 82 141 SER A N 1
ATOM 1097 C CA . SER A 1 141 ? -12.305 -1.989 2.795 1 82 141 SER A CA 1
ATOM 1098 C C . SER A 1 141 ? -12.43 -3.18 1.85 1 82 141 SER A C 1
ATOM 1100 O O . SER A 1 141 ? -12.164 -4.32 2.238 1 82 141 SER A O 1
ATOM 1102 N N . PHE A 1 142 ? -12.883 -2.912 0.688 1 84.88 142 PHE A N 1
ATOM 1103 C CA . PHE A 1 142 ? -13.016 -3.971 -0.306 1 84.88 142 PHE A CA 1
ATOM 1104 C C . PHE A 1 142 ? -11.719 -4.141 -1.088 1 84.88 142 PHE A C 1
ATOM 1106 O O . PHE A 1 142 ? -11.219 -3.186 -1.689 1 84.88 142 PHE A O 1
ATOM 1113 N N . PRO A 1 143 ? -11.164 -5.324 -1.084 1 82.19 143 PRO A N 1
ATOM 1114 C CA . PRO A 1 143 ? -9.883 -5.523 -1.775 1 82.19 143 PRO A CA 1
ATOM 1115 C C . PRO A 1 143 ? -9.945 -5.133 -3.25 1 82.19 143 PRO A C 1
ATOM 1117 O O . PRO A 1 143 ? -10.945 -5.406 -3.924 1 82.19 143 PRO A O 1
ATOM 1120 N N . ALA A 1 144 ? -8.898 -4.547 -3.678 1 84.56 144 ALA A N 1
ATOM 1121 C CA . ALA A 1 144 ? -8.859 -4.008 -5.035 1 84.56 144 ALA A CA 1
ATOM 1122 C C . ALA A 1 144 ? -9.031 -5.117 -6.07 1 84.56 144 ALA A C 1
ATOM 1124 O O . ALA A 1 144 ? -9.766 -4.949 -7.051 1 84.56 144 ALA A O 1
ATOM 1125 N N . PHE A 1 145 ? -8.344 -6.219 -5.934 1 82.62 145 PHE A N 1
ATOM 1126 C CA . PHE A 1 145 ? -8.422 -7.285 -6.926 1 82.62 145 PHE A CA 1
ATOM 1127 C C . PHE A 1 145 ? -9.852 -7.812 -7.039 1 82.62 145 PHE A C 1
ATOM 1129 O O . PHE A 1 145 ? -10.297 -8.172 -8.133 1 82.62 145 PHE A O 1
ATOM 1136 N N . SER A 1 146 ? -10.531 -7.906 -5.875 1 84.62 146 SER A N 1
ATOM 1137 C CA . SER A 1 146 ? -11.914 -8.367 -5.891 1 84.62 146 SER A CA 1
ATOM 1138 C C . SER A 1 146 ? -12.812 -7.387 -6.629 1 84.62 146 SER A C 1
ATOM 1140 O O . SER A 1 146 ? -13.742 -7.797 -7.332 1 84.62 146 SER A O 1
ATOM 1142 N N . LEU A 1 147 ? -12.516 -6.199 -6.395 1 88.44 147 LEU A N 1
ATOM 1143 C CA . LEU A 1 147 ? -13.258 -5.191 -7.145 1 88.44 147 LEU A CA 1
ATOM 1144 C C . LEU A 1 147 ? -13.031 -5.348 -8.641 1 88.44 147 LEU A C 1
ATOM 1146 O O . LEU A 1 147 ? -13.969 -5.207 -9.438 1 88.44 147 LEU A O 1
ATOM 1150 N N . GLY A 1 148 ? -11.836 -5.566 -9.023 1 89.19 148 GLY A N 1
ATOM 1151 C CA . GLY A 1 148 ? -11.531 -5.789 -10.43 1 89.19 148 GLY A CA 1
ATOM 1152 C C . GLY A 1 148 ? -12.312 -6.938 -11.039 1 89.19 148 GLY A C 1
ATOM 1153 O O . GLY A 1 148 ? -12.891 -6.797 -12.117 1 89.19 148 GLY A O 1
ATOM 1154 N N . ILE A 1 149 ? -12.305 -8.016 -10.352 1 84.69 149 ILE A N 1
ATOM 1155 C CA . ILE A 1 149 ? -13.023 -9.195 -10.836 1 84.69 149 ILE A CA 1
ATOM 1156 C C . ILE A 1 149 ? -14.508 -8.867 -10.969 1 84.69 149 ILE A C 1
ATOM 1158 O O . ILE A 1 149 ? -15.141 -9.234 -11.969 1 84.69 149 ILE A O 1
ATOM 1162 N N . LEU A 1 150 ? -15.023 -8.219 -10 1 87.75 150 LEU A N 1
ATOM 1163 C CA . LEU A 1 150 ? -16.438 -7.84 -10.016 1 87.75 150 LEU A CA 1
ATOM 1164 C C . LEU A 1 150 ? -16.734 -6.93 -11.203 1 87.75 150 LEU A C 1
ATOM 1166 O O . LEU A 1 150 ? -17.766 -7.102 -11.875 1 87.75 150 LEU A O 1
ATOM 1170 N N . LEU A 1 151 ? -15.898 -5.977 -11.375 1 90.75 151 LEU A N 1
ATOM 1171 C CA . LEU A 1 151 ? -16.109 -5.035 -12.469 1 90.75 151 LEU A CA 1
ATOM 1172 C C . LEU A 1 151 ? -16.078 -5.75 -13.82 1 90.75 151 LEU A C 1
ATOM 1174 O O . LEU A 1 151 ? -16.875 -5.445 -14.711 1 90.75 151 LEU A O 1
ATOM 1178 N N . VAL A 1 152 ? -15.164 -6.652 -13.984 1 89.19 152 VAL A N 1
ATOM 1179 C CA . VAL A 1 152 ? -15.062 -7.414 -15.227 1 89.19 152 VAL A CA 1
ATOM 1180 C C . VAL A 1 152 ? -16.328 -8.242 -15.43 1 89.19 152 VAL A C 1
ATOM 1182 O O . VAL A 1 152 ? -16.875 -8.305 -16.531 1 89.19 152 VAL A O 1
ATOM 1185 N N . GLN A 1 153 ? -16.734 -8.852 -14.422 1 85.31 153 GLN A N 1
ATOM 1186 C CA . GLN A 1 153 ? -17.922 -9.703 -14.516 1 85.31 153 GLN A CA 1
ATOM 1187 C C . GLN A 1 153 ? -19.156 -8.898 -14.891 1 85.31 153 GLN A C 1
ATOM 1189 O O . GLN A 1 153 ? -19.969 -9.352 -15.703 1 85.31 153 GLN A O 1
ATOM 1194 N N . VAL A 1 154 ? -19.297 -7.75 -14.32 1 88.31 154 VAL A N 1
ATOM 1195 C CA . VAL A 1 154 ? -20.5 -6.949 -14.523 1 88.31 154 VAL A CA 1
ATOM 1196 C C . VAL A 1 154 ? -20.406 -6.227 -15.867 1 88.31 154 VAL A C 1
ATOM 1198 O O . VAL A 1 154 ? -21.312 -6.344 -16.703 1 88.31 154 VAL A O 1
ATOM 1201 N N . PHE A 1 155 ? -19.312 -5.59 -16.125 1 92.31 155 PHE A N 1
ATOM 1202 C CA . PHE A 1 155 ? -19.266 -4.656 -17.234 1 92.31 155 PHE A CA 1
ATOM 1203 C C . PHE A 1 155 ? -18.734 -5.332 -18.5 1 92.31 155 PHE A C 1
ATOM 1205 O O . PHE A 1 155 ? -19 -4.887 -19.609 1 92.31 155 PHE A O 1
ATOM 1212 N N . SER A 1 156 ? -17.938 -6.363 -18.328 1 88.38 156 SER A N 1
ATOM 1213 C CA . SER A 1 156 ? -17.375 -7.027 -19.5 1 88.38 156 SER A CA 1
ATOM 1214 C C . SER A 1 156 ? -18.156 -8.281 -19.859 1 88.38 156 SER A C 1
ATOM 1216 O O . SER A 1 156 ? -18.484 -8.508 -21.016 1 88.38 156 SER A O 1
ATOM 1218 N N . VAL A 1 157 ? -18.453 -9.078 -18.969 1 84.81 157 VAL A N 1
ATOM 1219 C CA . VAL A 1 157 ? -19.062 -10.383 -19.234 1 84.81 157 VAL A CA 1
ATOM 1220 C C . VAL A 1 157 ? -20.578 -10.25 -19.359 1 84.81 157 VAL A C 1
ATOM 1222 O O . VAL A 1 157 ? -21.156 -10.617 -20.375 1 84.81 157 VAL A O 1
ATOM 1225 N N . LYS A 1 158 ? -21.25 -9.656 -18.391 1 85.94 158 LYS A N 1
ATOM 1226 C CA . LYS A 1 158 ? -22.703 -9.602 -18.375 1 85.94 158 LYS A CA 1
ATOM 1227 C C . LYS A 1 158 ? -23.219 -8.523 -19.312 1 85.94 158 LYS A C 1
ATOM 1229 O O . LYS A 1 158 ? -24.062 -8.805 -20.188 1 85.94 158 LYS A O 1
ATOM 1234 N N . LEU A 1 159 ? -22.688 -7.293 -19.156 1 90.44 159 LEU A N 1
ATOM 1235 C CA . LEU A 1 159 ? -23.219 -6.176 -19.922 1 90.44 159 LEU A CA 1
ATOM 1236 C C . LEU A 1 159 ? -22.516 -6.047 -21.266 1 90.44 159 LEU A C 1
ATOM 1238 O O . LEU A 1 159 ? -23.047 -5.453 -22.203 1 90.44 159 LEU A O 1
ATOM 1242 N N . GLY A 1 160 ? -21.25 -6.504 -21.344 1 89.38 160 GLY A N 1
ATOM 1243 C CA . GLY A 1 160 ? -20.484 -6.469 -22.594 1 89.38 160 GLY A CA 1
ATOM 1244 C C . GLY A 1 160 ? -20.062 -5.066 -22.984 1 89.38 160 GLY A C 1
ATOM 1245 O O . GLY A 1 160 ? -19.828 -4.801 -24.172 1 89.38 160 GLY A O 1
ATOM 1246 N N . TRP A 1 161 ? -20.031 -4.16 -22.094 1 91 161 TRP A N 1
ATOM 1247 C CA . TRP A 1 161 ? -19.734 -2.762 -22.406 1 91 161 TRP A CA 1
ATOM 1248 C C . TRP A 1 161 ? -18.234 -2.553 -22.609 1 91 161 TRP A C 1
ATOM 1250 O O . TRP A 1 161 ? -17.812 -1.708 -23.406 1 91 161 TRP A O 1
ATOM 1260 N N . LEU A 1 162 ? -17.406 -3.334 -21.922 1 89.75 162 LEU A N 1
ATOM 1261 C CA . LEU A 1 162 ? -15.977 -3.092 -21.875 1 89.75 162 LEU A CA 1
ATOM 1262 C C . LEU A 1 162 ? -15.195 -4.387 -22.062 1 89.75 162 LEU A C 1
ATOM 1264 O O . LEU A 1 162 ? -15.719 -5.477 -21.812 1 89.75 162 LEU A O 1
ATOM 1268 N N . PRO A 1 163 ? -14 -4.223 -22.562 1 86.81 163 PRO A N 1
ATOM 1269 C CA . PRO A 1 163 ? -13.188 -5.426 -22.75 1 86.81 163 PRO A CA 1
ATOM 1270 C C . PRO A 1 163 ? -12.703 -6.027 -21.438 1 86.81 163 PRO A C 1
ATOM 1272 O O . PRO A 1 163 ? -12.594 -5.32 -20.438 1 86.81 163 PRO A O 1
ATOM 1275 N N . THR A 1 164 ? -12.484 -7.32 -21.422 1 76.5 164 THR A N 1
ATOM 1276 C CA . THR A 1 164 ? -12.055 -8.039 -20.234 1 76.5 164 THR A CA 1
ATOM 1277 C C . THR A 1 164 ? -10.547 -7.875 -20.016 1 76.5 164 THR A C 1
ATOM 1279 O O . THR A 1 164 ? -10.109 -7.445 -18.953 1 76.5 164 THR A O 1
ATOM 1282 N N . VAL A 1 165 ? -9.82 -8.375 -20.984 1 74.88 165 VAL A N 1
ATOM 1283 C CA . VAL A 1 165 ? -8.375 -8.438 -20.797 1 74.88 165 VAL A CA 1
ATOM 1284 C C . VAL A 1 165 ? -7.672 -7.762 -21.969 1 74.88 165 VAL A C 1
ATOM 1286 O O . VAL A 1 165 ? -8.203 -7.738 -23.094 1 74.88 165 VAL A O 1
ATOM 1289 N N . GLY A 1 166 ? -6.625 -6.984 -21.641 1 73.69 166 GLY A N 1
ATOM 1290 C CA . GLY A 1 166 ? -5.82 -6.418 -22.719 1 73.69 166 GLY A CA 1
ATOM 1291 C C . GLY A 1 166 ? -5.449 -4.965 -22.484 1 73.69 166 GLY A C 1
ATOM 1292 O O . GLY A 1 166 ? -5.832 -4.379 -21.469 1 73.69 166 GLY A O 1
ATOM 1293 N N . ASP A 1 167 ? -4.566 -4.426 -23.344 1 73.94 167 ASP A N 1
ATOM 1294 C CA . ASP A 1 167 ? -4.121 -3.037 -23.25 1 73.94 167 ASP A CA 1
ATOM 1295 C C . ASP A 1 167 ? -4.102 -2.377 -24.625 1 73.94 167 ASP A C 1
ATOM 1297 O O . ASP A 1 167 ? -3.359 -1.416 -24.859 1 73.94 167 ASP A O 1
ATOM 1301 N N . ASP A 1 168 ? -4.895 -2.82 -25.5 1 79.06 168 ASP A N 1
ATOM 1302 C CA . ASP A 1 168 ? -4.824 -2.41 -26.906 1 79.06 168 ASP A CA 1
ATOM 1303 C C . ASP A 1 168 ? -5.504 -1.059 -27.109 1 79.06 168 ASP A C 1
ATOM 1305 O O . ASP A 1 168 ? -5.023 -0.228 -27.891 1 79.06 168 ASP A O 1
ATOM 1309 N N . THR A 1 169 ? -6.609 -0.896 -26.453 1 83.56 169 THR A N 1
ATOM 1310 C CA . THR A 1 169 ? -7.367 0.335 -26.656 1 83.56 169 THR A CA 1
ATOM 1311 C C . THR A 1 169 ? -7.566 1.06 -25.328 1 83.56 169 THR A C 1
ATOM 1313 O O . THR A 1 169 ? -7.285 0.504 -24.25 1 83.56 169 THR A O 1
ATOM 1316 N N . TRP A 1 170 ? -8.039 2.293 -25.453 1 88 170 TRP A N 1
ATOM 1317 C CA . TRP A 1 170 ? -8.266 3.098 -24.25 1 88 170 TRP A CA 1
ATOM 1318 C C . TRP A 1 170 ? -9.359 2.484 -23.391 1 88 170 TRP A C 1
ATOM 1320 O O . TRP A 1 170 ? -9.383 2.693 -22.172 1 88 170 TRP A O 1
ATOM 1330 N N . LEU A 1 171 ? -10.18 1.667 -23.984 1 89.31 171 LEU A N 1
ATOM 1331 C CA . LEU A 1 171 ? -11.258 1.032 -23.234 1 89.31 171 LEU A CA 1
ATOM 1332 C C . LEU A 1 171 ? -10.711 0.013 -22.234 1 89.31 171 LEU A C 1
ATOM 1334 O O . LEU A 1 171 ? -11.336 -0.245 -21.203 1 89.31 171 LEU A O 1
ATOM 1338 N N . HIS A 1 172 ? -9.547 -0.488 -22.547 1 89.94 172 HIS A N 1
ATOM 1339 C CA . HIS A 1 172 ? -8.93 -1.5 -21.703 1 89.94 172 HIS A CA 1
ATOM 1340 C C . HIS A 1 172 ? -8.414 -0.889 -20.406 1 89.94 172 HIS A C 1
ATOM 1342 O O . HIS A 1 172 ? -8.148 -1.607 -19.438 1 89.94 172 HIS A O 1
ATOM 1348 N N . TYR A 1 173 ? -8.367 0.469 -20.344 1 90.94 173 TYR A N 1
ATOM 1349 C CA . TYR A 1 173 ? -7.812 1.142 -19.172 1 90.94 173 TYR A CA 1
ATOM 1350 C C . TYR A 1 173 ? -8.898 1.45 -18.141 1 90.94 173 TYR A C 1
ATOM 1352 O O . TYR A 1 173 ? -8.609 1.729 -16.984 1 90.94 173 TYR A O 1
ATOM 1360 N N . ILE A 1 174 ? -10.055 1.356 -18.531 1 93.75 174 ILE A N 1
ATOM 1361 C CA . ILE A 1 174 ? -11.148 1.865 -17.719 1 93.75 174 ILE A CA 1
ATOM 1362 C C . ILE A 1 174 ? -11.312 0.99 -16.469 1 93.75 174 ILE A C 1
ATOM 1364 O O . ILE A 1 174 ? -11.164 1.469 -15.344 1 93.75 174 ILE A O 1
ATOM 1368 N N . LEU A 1 175 ? -11.484 -0.274 -16.641 1 94.38 175 LEU A N 1
ATOM 1369 C CA . LEU A 1 175 ? -11.781 -1.146 -15.516 1 94.38 175 LEU A CA 1
ATOM 1370 C C . LEU A 1 175 ? -10.555 -1.303 -14.609 1 94.38 175 LEU A C 1
ATOM 1372 O O . LEU A 1 175 ? -10.664 -1.164 -13.391 1 94.38 175 LEU A O 1
ATOM 1376 N N . PRO A 1 176 ? -9.359 -1.532 -15.219 1 92.62 176 PRO A N 1
ATOM 1377 C CA . PRO A 1 176 ? -8.195 -1.63 -14.344 1 92.62 176 PRO A CA 1
ATOM 1378 C C . PRO A 1 176 ? -7.891 -0.321 -13.617 1 92.62 176 PRO A C 1
ATOM 1380 O O . PRO A 1 176 ? -7.469 -0.338 -12.461 1 92.62 176 PRO A O 1
ATOM 1383 N N . SER A 1 177 ? -8.133 0.751 -14.289 1 93.62 177 SER A N 1
ATOM 1384 C CA . SER A 1 177 ? -7.871 2.045 -13.664 1 93.62 177 SER A CA 1
ATOM 1385 C C . SER A 1 177 ? -8.844 2.312 -12.523 1 93.62 177 SER A C 1
ATOM 1387 O O . SER A 1 177 ? -8.461 2.875 -11.492 1 93.62 177 SER A O 1
ATOM 1389 N N . ILE A 1 178 ? -10.039 1.964 -12.68 1 94 178 ILE A N 1
ATOM 1390 C CA . ILE A 1 178 ? -11.039 2.131 -11.633 1 94 178 ILE A CA 1
ATOM 1391 C C . ILE A 1 178 ? -10.695 1.231 -10.445 1 94 178 ILE A C 1
ATOM 1393 O O . ILE A 1 178 ? -10.836 1.639 -9.289 1 94 178 ILE A O 1
ATOM 1397 N N . THR A 1 179 ? -10.242 0.089 -10.742 1 92.44 179 THR A N 1
ATOM 1398 C CA . THR A 1 179 ? -9.875 -0.887 -9.727 1 92.44 179 THR A CA 1
ATOM 1399 C C . THR A 1 179 ? -8.727 -0.364 -8.867 1 92.44 179 THR A C 1
ATOM 1401 O O . THR A 1 179 ? -8.797 -0.399 -7.637 1 92.44 179 THR A O 1
ATOM 1404 N N . LEU A 1 180 ? -7.75 0.185 -9.492 1 91.38 180 LEU A N 1
ATOM 1405 C CA . LEU A 1 180 ? -6.586 0.702 -8.781 1 91.38 180 LEU A CA 1
ATOM 1406 C C . LEU A 1 180 ? -6.898 2.039 -8.117 1 91.38 180 LEU A C 1
ATOM 1408 O O . LEU A 1 180 ? -6.473 2.293 -6.992 1 91.38 180 LEU A O 1
ATOM 1412 N N . GLY A 1 181 ? -7.641 2.785 -8.82 1 93.5 181 GLY A N 1
ATOM 1413 C CA . GLY A 1 181 ? -7.887 4.152 -8.391 1 93.5 181 GLY A CA 1
ATOM 1414 C C . GLY A 1 181 ? -8.906 4.254 -7.27 1 93.5 181 GLY A C 1
ATOM 1415 O O . GLY A 1 181 ? -8.914 5.234 -6.523 1 93.5 181 GLY A O 1
ATOM 1416 N N . ALA A 1 182 ? -9.75 3.275 -7.145 1 92.69 182 ALA A N 1
ATOM 1417 C CA . ALA A 1 182 ? -10.812 3.336 -6.141 1 92.69 182 ALA A CA 1
ATOM 1418 C C . ALA A 1 182 ? -10.227 3.418 -4.734 1 92.69 182 ALA A C 1
ATOM 1420 O O . ALA A 1 182 ? -10.664 4.234 -3.92 1 92.69 182 ALA A O 1
ATOM 1421 N N . ALA A 1 183 ? -9.297 2.592 -4.477 1 88.56 183 ALA A N 1
ATOM 1422 C CA . ALA A 1 183 ? -8.656 2.621 -3.164 1 88.56 183 ALA A CA 1
ATOM 1423 C C . ALA A 1 183 ? -7.891 3.922 -2.959 1 88.56 183 ALA A C 1
ATOM 1425 O O . ALA A 1 183 ? -7.898 4.488 -1.862 1 88.56 183 ALA A O 1
ATOM 1426 N N . VAL A 1 184 ? -7.242 4.348 -3.947 1 91.81 184 VAL A N 1
ATOM 1427 C CA . VAL A 1 184 ? -6.484 5.594 -3.879 1 91.81 184 VAL A CA 1
ATOM 1428 C C . VAL A 1 184 ? -7.434 6.762 -3.625 1 91.81 184 VAL A C 1
ATOM 1430 O O . VAL A 1 184 ? -7.152 7.629 -2.793 1 91.81 184 VAL A O 1
ATOM 1433 N N . ALA A 1 185 ? -8.531 6.773 -4.371 1 94.81 185 ALA A N 1
ATOM 1434 C CA . ALA A 1 185 ? -9.523 7.832 -4.188 1 94.81 185 ALA A CA 1
ATOM 1435 C C . ALA A 1 185 ? -10.039 7.852 -2.75 1 94.81 185 ALA A C 1
ATOM 1437 O O . ALA A 1 185 ? -10.258 8.922 -2.178 1 94.81 185 ALA A O 1
ATOM 1438 N N . ALA A 1 186 ? -10.258 6.711 -2.262 1 92.12 186 ALA A N 1
ATOM 1439 C CA . ALA A 1 186 ? -10.75 6.586 -0.892 1 92.12 186 ALA A CA 1
ATOM 1440 C C . ALA A 1 186 ? -9.734 7.145 0.104 1 92.12 186 ALA A C 1
ATOM 1442 O O . ALA A 1 186 ? -10.094 7.895 1.013 1 92.12 186 ALA A O 1
ATOM 1443 N N . VAL A 1 187 ? -8.508 6.793 -0.065 1 88.81 187 VAL A N 1
ATOM 1444 C CA . VAL A 1 187 ? -7.441 7.273 0.807 1 88.81 187 VAL A CA 1
ATOM 1445 C C . VAL A 1 187 ? -7.332 8.797 0.702 1 88.81 187 VAL A C 1
ATOM 1447 O O . VAL A 1 187 ? -7.266 9.492 1.719 1 88.81 187 VAL A O 1
ATOM 1450 N N . MET A 1 188 ? -7.34 9.25 -0.456 1 91 188 MET A N 1
ATOM 1451 C CA . MET A 1 188 ? -7.238 10.688 -0.695 1 91 188 MET A CA 1
ATOM 1452 C C . MET A 1 188 ? -8.414 11.43 -0.076 1 91 188 MET A C 1
ATOM 1454 O O . MET A 1 188 ? -8.25 12.508 0.494 1 91 188 MET A O 1
ATOM 1458 N N . ALA A 1 189 ? -9.578 10.867 -0.24 1 92.56 189 ALA A N 1
ATOM 1459 C CA . ALA A 1 189 ? -10.773 11.5 0.312 1 92.56 189 ALA A CA 1
ATOM 1460 C C . ALA A 1 189 ? -10.688 11.602 1.832 1 92.56 189 ALA A C 1
ATOM 1462 O O . ALA A 1 189 ? -10.961 12.664 2.402 1 92.56 189 ALA A O 1
ATOM 1463 N N . ARG A 1 190 ? -10.297 10.57 2.391 1 84.69 190 ARG A N 1
ATOM 1464 C CA . ARG A 1 190 ? -10.211 10.547 3.846 1 84.69 190 ARG A CA 1
ATOM 1465 C C . ARG A 1 190 ? -9.141 11.5 4.352 1 84.69 190 ARG A C 1
ATOM 1467 O O . ARG A 1 190 ? -9.344 12.203 5.344 1 84.69 190 ARG A O 1
ATOM 1474 N N . PHE A 1 191 ? -8.094 11.5 3.736 1 83.06 191 PHE A N 1
ATOM 1475 C CA . PHE A 1 191 ? -6.988 12.359 4.16 1 83.06 191 PHE A CA 1
ATOM 1476 C C . PHE A 1 191 ? -7.316 13.828 3.918 1 83.06 191 PHE A C 1
ATOM 1478 O O . PHE A 1 191 ? -7.008 14.68 4.75 1 83.06 191 PHE A O 1
ATOM 1485 N N . THR A 1 192 ? -7.855 14.047 2.803 1 87.69 192 THR A N 1
ATOM 1486 C CA . THR A 1 192 ? -8.25 15.414 2.48 1 87.69 192 THR A CA 1
ATOM 1487 C C . THR A 1 192 ? -9.289 15.922 3.473 1 87.69 192 THR A C 1
ATOM 1489 O O . THR A 1 192 ? -9.203 17.062 3.941 1 87.69 192 THR A O 1
ATOM 1492 N N . ARG A 1 193 ? -10.227 15.086 3.715 1 87.94 193 ARG A N 1
ATOM 1493 C CA . ARG A 1 193 ? -11.242 15.477 4.688 1 87.94 193 ARG A CA 1
ATOM 1494 C C . ARG A 1 193 ? -10.609 15.82 6.035 1 87.94 193 ARG A C 1
ATOM 1496 O O . ARG A 1 193 ? -10.922 16.844 6.629 1 87.94 193 ARG A O 1
ATOM 1503 N N . SER A 1 194 ? -9.773 14.938 6.469 1 80.81 194 SER A N 1
ATOM 1504 C CA . SER A 1 194 ? -9.141 15.117 7.773 1 80.81 194 SER A CA 1
ATOM 1505 C C . SER A 1 194 ? -8.305 16.391 7.809 1 80.81 194 SER A C 1
ATOM 1507 O O . SER A 1 194 ? -8.359 17.156 8.781 1 80.81 194 SER A O 1
ATOM 1509 N N . SER A 1 195 ? -7.535 16.672 6.805 1 80.38 195 SER A N 1
ATOM 1510 C CA . SER A 1 195 ? -6.699 17.859 6.723 1 80.38 195 SER A CA 1
ATOM 1511 C C . SER A 1 195 ? -7.551 19.125 6.652 1 80.38 195 SER A C 1
ATOM 1513 O O . SER A 1 195 ? -7.23 20.125 7.289 1 80.38 195 SER A O 1
ATOM 1515 N N . PHE A 1 196 ? -8.664 19.047 5.93 1 84.62 196 PHE A N 1
ATOM 1516 C CA . PHE A 1 196 ? -9.508 20.219 5.719 1 84.62 196 PHE A CA 1
ATOM 1517 C C . PHE A 1 196 ? -10.273 20.562 6.988 1 84.62 196 PHE A C 1
ATOM 1519 O O . PHE A 1 196 ? -10.523 21.75 7.27 1 84.62 196 PHE A O 1
ATOM 1526 N N . ILE A 1 197 ? -10.688 19.609 7.691 1 82.88 197 ILE A N 1
ATOM 1527 C CA . ILE A 1 197 ? -11.406 19.859 8.938 1 82.88 197 ILE A CA 1
ATOM 1528 C C . ILE A 1 197 ? -10.531 20.672 9.891 1 82.88 197 ILE A C 1
ATOM 1530 O O . ILE A 1 197 ? -11.016 21.578 10.555 1 82.88 197 ILE A O 1
ATOM 1534 N N . GLU A 1 198 ? -9.305 20.344 9.922 1 75.94 198 GLU A N 1
ATOM 1535 C CA . GLU A 1 198 ? -8.375 21.062 10.781 1 75.94 198 GLU A CA 1
ATOM 1536 C C . GLU A 1 198 ? -8.141 22.484 10.281 1 75.94 198 GLU A C 1
ATOM 1538 O O . GLU A 1 198 ? -8.109 23.422 11.078 1 75.94 198 GLU A O 1
ATOM 1543 N N . ILE A 1 199 ? -8.031 22.594 9.078 1 78.94 199 ILE A N 1
ATOM 1544 C CA . ILE A 1 199 ? -7.719 23.891 8.484 1 78.94 199 ILE A CA 1
ATOM 1545 C C . ILE A 1 199 ? -8.914 24.828 8.625 1 78.94 199 ILE A C 1
ATOM 1547 O O . ILE A 1 199 ? -8.75 26.031 8.82 1 78.94 199 ILE A O 1
ATOM 1551 N N . LEU A 1 200 ? -10.102 24.312 8.531 1 85.81 200 LEU A N 1
ATOM 1552 C CA . LEU A 1 200 ? -11.32 25.109 8.602 1 85.81 200 LEU A CA 1
ATOM 1553 C C . LEU A 1 200 ? -11.492 25.719 9.984 1 85.81 200 LEU A C 1
ATOM 1555 O O . LEU A 1 200 ? -12.266 26.672 10.156 1 85.81 200 LEU A O 1
ATOM 1559 N N . GLN A 1 201 ? -10.742 25.188 10.859 1 80.94 201 GLN A N 1
ATOM 1560 C CA . GLN A 1 201 ? -10.852 25.688 12.219 1 80.94 201 GLN A CA 1
ATOM 1561 C C . GLN A 1 201 ? -9.781 26.75 12.516 1 80.94 201 GLN A C 1
ATOM 1563 O O . GLN A 1 201 ? -9.766 27.344 13.594 1 80.94 201 GLN A O 1
ATOM 1568 N N . GLU A 1 202 ? -9 27.016 11.578 1 80.19 202 GLU A N 1
ATOM 1569 C CA . GLU A 1 202 ? -7.891 27.938 11.766 1 80.19 202 GLU A CA 1
ATOM 1570 C C . GLU A 1 202 ? -8.383 29.391 11.812 1 80.19 202 GLU A C 1
ATOM 1572 O O . GLU A 1 202 ? -9.461 29.688 11.289 1 80.19 202 GLU A O 1
ATOM 1577 N N . ASP A 1 203 ? -7.578 30.266 12.422 1 82.31 203 ASP A N 1
ATOM 1578 C CA . ASP A 1 203 ? -7.934 31.672 12.633 1 82.31 203 ASP A CA 1
ATOM 1579 C C . ASP A 1 203 ? -8.062 32.406 11.305 1 82.31 203 ASP A C 1
ATOM 1581 O O . ASP A 1 203 ? -8.898 33.312 11.164 1 82.31 203 ASP A O 1
ATOM 1585 N N . PHE A 1 204 ? -7.309 32.031 10.391 1 82.19 204 PHE A N 1
ATOM 1586 C CA . PHE A 1 204 ? -7.352 32.781 9.133 1 82.19 204 PHE A CA 1
ATOM 1587 C C . PHE A 1 204 ? -8.664 32.531 8.398 1 82.19 204 PHE A C 1
ATOM 1589 O O . PHE A 1 204 ? -9.133 33.375 7.637 1 82.19 204 PHE A O 1
ATOM 1596 N N . VAL A 1 205 ? -9.234 31.438 8.695 1 87.62 205 VAL A N 1
ATOM 1597 C CA . VAL A 1 205 ? -10.531 31.125 8.094 1 87.62 205 VAL A CA 1
ATOM 1598 C C . VAL A 1 205 ? -11.625 31.984 8.727 1 87.62 205 VAL A C 1
ATOM 1600 O O . VAL A 1 205 ? -12.492 32.5 8.023 1 87.62 205 VAL A O 1
ATOM 1603 N N . ARG A 1 206 ? -11.523 32.094 9.953 1 88.19 206 ARG A N 1
ATOM 1604 C CA . ARG A 1 206 ? -12.469 32.969 10.656 1 88.19 206 ARG A CA 1
ATOM 1605 C C . ARG A 1 206 ? -12.359 34.406 10.172 1 88.19 206 ARG A C 1
ATOM 1607 O O . ARG A 1 206 ? -13.375 35.062 9.992 1 88.19 206 ARG A O 1
ATOM 1614 N N . THR A 1 207 ? -11.109 34.781 10.031 1 90.12 207 THR A N 1
ATOM 1615 C CA . THR A 1 207 ? -10.867 36.125 9.539 1 90.12 207 THR A CA 1
ATOM 1616 C C . THR A 1 207 ? -11.445 36.312 8.133 1 90.12 207 THR A C 1
ATOM 1618 O O . THR A 1 207 ? -12.062 37.344 7.836 1 90.12 207 THR A O 1
ATOM 1621 N N . ALA A 1 208 ? -11.297 35.344 7.344 1 89.94 208 ALA A N 1
ATOM 1622 C CA . ALA A 1 208 ? -11.805 35.406 5.973 1 89.94 208 ALA A CA 1
ATOM 1623 C C . ALA A 1 208 ? -13.328 35.438 5.949 1 89.94 208 ALA A C 1
ATOM 1625 O O . ALA A 1 208 ? -13.922 36.188 5.168 1 89.94 208 ALA A O 1
ATOM 1626 N N . ARG A 1 209 ? -13.922 34.688 6.785 1 91.69 209 ARG A N 1
ATOM 1627 C CA . ARG A 1 209 ? -15.375 34.656 6.879 1 91.69 209 ARG A CA 1
ATOM 1628 C C . ARG A 1 209 ? -15.906 36 7.43 1 91.69 209 ARG A C 1
ATOM 1630 O O . ARG A 1 209 ? -16.938 36.5 6.973 1 91.69 209 ARG A O 1
ATOM 1637 N N . ALA A 1 210 ? -15.172 36.562 8.344 1 92.88 210 ALA A N 1
ATOM 1638 C CA . ALA A 1 210 ? -15.555 37.844 8.945 1 92.88 210 ALA A CA 1
ATOM 1639 C C . ALA A 1 210 ? -15.477 38.969 7.93 1 92.88 210 ALA A C 1
ATOM 1641 O O . ALA A 1 210 ? -16.234 39.969 8.008 1 92.88 210 ALA A O 1
ATOM 1642 N N . LYS A 1 211 ? -14.602 38.812 7 1 93.88 211 LYS A N 1
ATOM 1643 C CA . LYS A 1 211 ? -14.453 39.812 5.945 1 93.88 211 LYS A CA 1
ATOM 1644 C C . LYS A 1 211 ? -15.586 39.719 4.922 1 93.88 211 LYS A C 1
ATOM 1646 O O . LYS A 1 211 ? -15.68 40.531 4.008 1 93.88 211 LYS A O 1
ATOM 1651 N N . GLY A 1 212 ? -16.391 38.656 5.039 1 92.31 212 GLY A N 1
ATOM 1652 C CA . GLY A 1 212 ? -17.578 38.531 4.199 1 92.31 212 GLY A CA 1
ATOM 1653 C C . GLY A 1 212 ? -17.344 37.688 2.963 1 92.31 212 GLY A C 1
ATOM 1654 O O . GLY A 1 212 ? -18.141 37.719 2.025 1 92.31 212 GLY A O 1
ATOM 1655 N N . LEU A 1 213 ? -16.312 37.062 2.908 1 91.19 213 LEU A N 1
ATOM 1656 C CA . LEU A 1 213 ? -16.031 36.188 1.753 1 91.19 213 LEU A CA 1
ATOM 1657 C C . LEU A 1 213 ? -17 35.031 1.693 1 91.19 213 LEU A C 1
ATOM 1659 O O . LEU A 1 213 ? -17.438 34.531 2.73 1 91.19 213 LEU A O 1
ATOM 1663 N N . THR A 1 214 ? -17.312 34.656 0.442 1 92.5 214 THR A N 1
ATOM 1664 C CA . THR A 1 214 ? -18.188 33.5 0.262 1 92.5 214 THR A CA 1
ATOM 1665 C C . THR A 1 214 ? -17.469 32.219 0.664 1 92.5 214 THR A C 1
ATOM 1667 O O . THR A 1 214 ? -16.234 32.125 0.609 1 92.5 214 THR A O 1
ATOM 1670 N N . GLU A 1 215 ? -18.234 31.156 1.022 1 89.81 215 GLU A N 1
ATOM 1671 C CA . GLU A 1 215 ? -17.672 29.891 1.472 1 89.81 215 GLU A CA 1
ATOM 1672 C C . GLU A 1 215 ? -16.812 29.25 0.381 1 89.81 215 GLU A C 1
ATOM 1674 O O . GLU A 1 215 ? -15.812 28.594 0.674 1 89.81 215 GLU A O 1
ATOM 1679 N N . THR A 1 216 ? -17.25 29.422 -0.817 1 90.75 216 THR A N 1
ATOM 1680 C CA . THR A 1 216 ? -16.5 28.859 -1.938 1 90.75 216 THR A CA 1
ATOM 1681 C C . THR A 1 216 ? -15.117 29.484 -2.045 1 90.75 216 THR A C 1
ATOM 1683 O O . THR A 1 216 ? -14.133 28.781 -2.287 1 90.75 216 THR A O 1
ATOM 1686 N N . VAL A 1 217 ? -15.023 30.766 -1.821 1 90.5 217 VAL A N 1
ATOM 1687 C CA . VAL A 1 217 ? -13.742 31.469 -1.886 1 90.5 217 VAL A CA 1
ATOM 1688 C C . VAL A 1 217 ? -12.875 31.062 -0.699 1 90.5 217 VAL A C 1
ATOM 1690 O O . VAL A 1 217 ? -11.672 30.844 -0.852 1 90.5 217 VAL A O 1
ATOM 1693 N N . VAL A 1 218 ? -13.539 30.953 0.451 1 90.62 218 VAL A N 1
ATOM 1694 C CA . VAL A 1 218 ? -12.812 30.578 1.656 1 90.62 218 VAL A CA 1
ATOM 1695 C C . VAL A 1 218 ? -12.195 29.188 1.467 1 90.62 218 VAL A C 1
ATOM 1697 O O . VAL A 1 218 ? -11.016 28.984 1.778 1 90.62 218 VAL A O 1
ATOM 1700 N N . VAL A 1 219 ? -12.945 28.312 0.896 1 89.81 219 VAL A N 1
ATOM 1701 C CA . VAL A 1 219 ? -12.539 26.922 0.781 1 89.81 219 VAL A CA 1
ATOM 1702 C C . VAL A 1 219 ? -11.523 26.766 -0.344 1 89.81 219 VAL A C 1
ATOM 1704 O O . VAL A 1 219 ? -10.438 26.203 -0.137 1 89.81 219 VAL A O 1
ATOM 1707 N N . ILE A 1 220 ? -11.773 27.266 -1.531 1 87.81 220 ILE A N 1
ATOM 1708 C CA . ILE A 1 220 ? -10.984 26.984 -2.73 1 87.81 220 ILE A CA 1
ATOM 1709 C C . ILE A 1 220 ? -9.742 27.875 -2.75 1 87.81 220 ILE A C 1
ATOM 1711 O O . ILE A 1 220 ? -8.656 27.422 -3.113 1 87.81 220 ILE A O 1
ATOM 1715 N N . LYS A 1 221 ? -9.852 29.031 -2.291 1 84.12 221 LYS A N 1
ATOM 1716 C CA . LYS A 1 221 ? -8.734 29.969 -2.398 1 84.12 221 LYS A CA 1
ATOM 1717 C C . LYS A 1 221 ? -7.871 29.938 -1.142 1 84.12 221 LYS A C 1
ATOM 1719 O O . LYS A 1 221 ? -6.641 29.984 -1.227 1 84.12 221 LYS A O 1
ATOM 1724 N N . HIS A 1 222 ? -8.5 29.859 0.036 1 82 222 HIS A N 1
ATOM 1725 C CA . HIS A 1 222 ? -7.742 30.047 1.266 1 82 222 HIS A CA 1
ATOM 1726 C C . HIS A 1 222 ? -7.414 28.719 1.927 1 82 222 HIS A C 1
ATOM 1728 O O . HIS A 1 222 ? -6.355 28.562 2.537 1 82 222 HIS A O 1
ATOM 1734 N N . CYS A 1 223 ? -8.305 27.734 1.783 1 86.44 223 CYS A N 1
ATOM 1735 C CA . CYS A 1 223 ? -8.109 26.5 2.525 1 86.44 223 CYS A CA 1
ATOM 1736 C C . CYS A 1 223 ? -7.418 25.453 1.659 1 86.44 223 CYS A C 1
ATOM 1738 O O . CYS A 1 223 ? -6.602 24.672 2.154 1 86.44 223 CYS A O 1
ATOM 1740 N N . LEU A 1 224 ? -7.727 25.453 0.404 1 85.38 224 LEU A N 1
ATOM 1741 C CA . LEU A 1 224 ? -7.27 24.391 -0.487 1 85.38 224 LEU A CA 1
ATOM 1742 C C . LEU A 1 224 ? -5.746 24.359 -0.561 1 85.38 224 LEU A C 1
ATOM 1744 O O . LEU A 1 224 ? -5.137 23.297 -0.471 1 85.38 224 LEU A O 1
ATOM 1748 N N . ARG A 1 225 ? -5.145 25.469 -0.686 1 77.81 225 ARG A N 1
ATOM 1749 C CA . ARG A 1 225 ? -3.693 25.547 -0.805 1 77.81 225 ARG A CA 1
ATOM 1750 C C . ARG A 1 225 ? -3.006 24.969 0.426 1 77.81 225 ARG A C 1
ATOM 1752 O O . ARG A 1 225 ? -2.01 24.25 0.306 1 77.81 225 ARG A O 1
ATOM 1759 N N . ASN A 1 226 ? -3.566 25.312 1.574 1 74.56 226 ASN A N 1
ATOM 1760 C CA . ASN A 1 226 ? -2.986 24.828 2.824 1 74.56 226 ASN A CA 1
ATOM 1761 C C . ASN A 1 226 ? -3.248 23.344 3.029 1 74.56 226 ASN A C 1
ATOM 1763 O O . ASN A 1 226 ? -2.418 22.625 3.6 1 74.56 226 ASN A O 1
ATOM 1767 N N . ALA A 1 227 ? -4.355 22.969 2.547 1 78 227 ALA A N 1
ATOM 1768 C CA . ALA A 1 227 ? -4.73 21.562 2.723 1 78 227 ALA A CA 1
ATOM 1769 C C . ALA A 1 227 ? -3.982 20.672 1.737 1 78 227 ALA A C 1
ATOM 1771 O O . ALA A 1 227 ? -3.82 19.469 1.978 1 78 227 ALA A O 1
ATOM 1772 N N . LEU A 1 228 ? -3.447 21.219 0.662 1 78.62 228 LEU A N 1
ATOM 1773 C CA . LEU A 1 228 ? -2.812 20.453 -0.399 1 78.62 228 LEU A CA 1
ATOM 1774 C C . LEU A 1 228 ? -1.411 20.016 0.013 1 78.62 228 LEU A C 1
ATOM 1776 O O . LEU A 1 228 ? -0.864 19.062 -0.55 1 78.62 228 LEU A O 1
ATOM 1780 N N . ILE A 1 229 ? -0.873 20.594 1.048 1 74.94 229 ILE A N 1
ATOM 1781 C CA . ILE A 1 229 ? 0.507 20.297 1.425 1 74.94 229 ILE A CA 1
ATOM 1782 C C . ILE A 1 229 ? 0.624 18.844 1.882 1 74.94 229 ILE A C 1
ATOM 1784 O O . ILE A 1 229 ? 1.347 18.062 1.273 1 74.94 229 ILE A O 1
ATOM 1788 N N . PRO A 1 230 ? -0.122 18.438 2.881 1 71.81 230 PRO A N 1
ATOM 1789 C CA . PRO A 1 230 ? -0.037 17.031 3.266 1 71.81 230 PRO A CA 1
ATOM 1790 C C . PRO A 1 230 ? -0.64 16.094 2.219 1 71.81 230 PRO A C 1
ATOM 1792 O O . PRO A 1 230 ? -0.213 14.938 2.094 1 71.81 230 PRO A O 1
ATOM 1795 N N . VAL A 1 231 ? -1.557 16.656 1.392 1 78.75 231 VAL A N 1
ATOM 1796 C CA . VAL A 1 231 ? -2.256 15.859 0.391 1 78.75 231 VAL A CA 1
ATOM 1797 C C . VAL A 1 231 ? -1.292 15.469 -0.729 1 78.75 231 VAL A C 1
ATOM 1799 O O . VAL A 1 231 ? -1.35 14.352 -1.249 1 78.75 231 VAL A O 1
ATOM 1802 N N . VAL A 1 232 ? -0.375 16.344 -1.049 1 82.88 232 VAL A N 1
ATOM 1803 C CA . VAL A 1 232 ? 0.588 16.094 -2.115 1 82.88 232 VAL A CA 1
ATOM 1804 C C . VAL A 1 232 ? 1.542 14.977 -1.701 1 82.88 232 VAL A C 1
ATOM 1806 O O . VAL A 1 232 ? 1.921 14.141 -2.523 1 82.88 232 VAL A O 1
ATOM 1809 N N . THR A 1 233 ? 1.933 14.977 -0.45 1 78.88 233 THR A N 1
ATOM 1810 C CA . THR A 1 233 ? 2.791 13.906 0.055 1 78.88 233 THR A CA 1
ATOM 1811 C C . THR A 1 233 ? 2.094 12.555 -0.061 1 78.88 233 THR A C 1
ATOM 1813 O O . THR A 1 233 ? 2.697 11.578 -0.507 1 78.88 233 THR A O 1
ATOM 1816 N N . MET A 1 234 ? 0.881 12.578 0.302 1 83 234 MET A N 1
ATOM 1817 C CA . MET A 1 234 ? 0.11 11.336 0.218 1 83 234 MET A CA 1
ATOM 1818 C C . MET A 1 234 ? -0.056 10.898 -1.232 1 83 234 MET A C 1
ATOM 1820 O O . MET A 1 234 ? -0.009 9.703 -1.533 1 83 234 MET A O 1
ATOM 1824 N N . MET A 1 235 ? -0.258 11.883 -2.072 1 87.88 235 MET A N 1
ATOM 1825 C CA . MET A 1 235 ? -0.37 11.586 -3.498 1 87.88 235 MET A CA 1
ATOM 1826 C C . MET A 1 235 ? 0.899 10.914 -4.016 1 87.88 235 MET A C 1
ATOM 1828 O O . MET A 1 235 ? 0.83 9.961 -4.789 1 87.88 235 MET A O 1
ATOM 1832 N N . GLY A 1 236 ? 1.962 11.477 -3.652 1 85.31 236 GLY A N 1
ATOM 1833 C CA . GLY A 1 236 ? 3.234 10.891 -4.047 1 85.31 236 GLY A CA 1
ATOM 1834 C C . GLY A 1 236 ? 3.41 9.469 -3.562 1 85.31 236 GLY A C 1
ATOM 1835 O O . GLY A 1 236 ? 3.863 8.602 -4.312 1 85.31 236 GLY A O 1
ATOM 1836 N N . LEU A 1 237 ? 3.082 9.242 -2.33 1 82.31 237 LEU A N 1
ATOM 1837 C CA . LEU A 1 237 ? 3.182 7.906 -1.756 1 82.31 237 LEU A CA 1
ATOM 1838 C C . LEU A 1 237 ? 2.289 6.922 -2.506 1 82.31 237 LEU A C 1
ATOM 1840 O O . LEU A 1 237 ? 2.719 5.82 -2.844 1 82.31 237 LEU A O 1
ATOM 1844 N N . GLN A 1 238 ? 1.048 7.348 -2.771 1 88.06 238 GLN A N 1
ATOM 1845 C CA . GLN A 1 238 ? 0.114 6.496 -3.498 1 88.06 238 GLN A CA 1
ATOM 1846 C C . GLN A 1 238 ? 0.633 6.18 -4.898 1 88.06 238 GLN A C 1
ATOM 1848 O O . GLN A 1 238 ? 0.515 5.047 -5.371 1 88.06 238 GLN A O 1
ATOM 1853 N N . PHE A 1 239 ? 1.169 7.164 -5.531 1 88.81 239 PHE A N 1
ATOM 1854 C CA . PHE A 1 239 ? 1.716 6.973 -6.867 1 88.81 239 PHE A CA 1
ATOM 1855 C C . PHE A 1 239 ? 2.846 5.953 -6.852 1 88.81 239 PHE A C 1
ATOM 1857 O O . PHE A 1 239 ? 2.922 5.09 -7.727 1 88.81 239 PHE A O 1
ATOM 1864 N N . GLY A 1 240 ? 3.68 6.094 -5.949 1 83.19 240 GLY A N 1
ATOM 1865 C CA . GLY A 1 240 ? 4.773 5.145 -5.805 1 83.19 240 GLY A CA 1
ATOM 1866 C C . GLY A 1 240 ? 4.301 3.717 -5.594 1 83.19 240 GLY A C 1
ATOM 1867 O O . GLY A 1 240 ? 4.832 2.787 -6.203 1 83.19 240 GLY A O 1
ATOM 1868 N N . PHE A 1 241 ? 3.344 3.549 -4.805 1 80.38 241 PHE A N 1
ATOM 1869 C CA . PHE A 1 241 ? 2.811 2.223 -4.52 1 80.38 241 PHE A CA 1
ATOM 1870 C C . PHE A 1 241 ? 2.188 1.609 -5.766 1 80.38 241 PHE A C 1
ATOM 1872 O O . PHE A 1 241 ? 2.375 0.423 -6.043 1 80.38 241 PHE A O 1
ATOM 1879 N N . LEU A 1 242 ? 1.472 2.424 -6.516 1 84.44 242 LEU A N 1
ATOM 1880 C CA . LEU A 1 242 ? 0.818 1.917 -7.719 1 84.44 242 LEU A CA 1
ATOM 1881 C C . LEU A 1 242 ? 1.848 1.548 -8.781 1 84.44 242 LEU A C 1
ATOM 1883 O O . LEU A 1 242 ? 1.67 0.568 -9.508 1 84.44 242 LEU A O 1
ATOM 1887 N N . LEU A 1 243 ? 2.881 2.299 -8.812 1 81.12 243 LEU A N 1
ATOM 1888 C CA . LEU A 1 243 ? 3.898 2.043 -9.82 1 81.12 243 LEU A CA 1
ATOM 1889 C C . LEU A 1 243 ? 4.684 0.777 -9.5 1 81.12 243 LEU A C 1
ATOM 1891 O O . LEU A 1 243 ? 5.293 0.175 -10.383 1 81.12 243 LEU A O 1
ATOM 1895 N N . GLY A 1 244 ? 4.75 0.469 -8.242 1 71.31 244 GLY A N 1
ATOM 1896 C CA . GLY A 1 244 ? 5.363 -0.793 -7.863 1 71.31 244 GLY A CA 1
ATOM 1897 C C . GLY A 1 244 ? 4.562 -2.002 -8.305 1 71.31 244 GLY A C 1
ATOM 1898 O O . GLY A 1 244 ? 5.055 -3.133 -8.258 1 71.31 244 GLY A O 1
ATOM 1899 N N . GLY A 1 245 ? 3.434 -1.647 -8.93 1 62.5 245 GLY A N 1
ATOM 1900 C CA . GLY A 1 245 ? 2.613 -2.703 -9.5 1 62.5 245 GLY A CA 1
ATOM 1901 C C . GLY A 1 245 ? 1.675 -3.344 -8.5 1 62.5 245 GLY A C 1
ATOM 1902 O O . GLY A 1 245 ? 2.066 -3.615 -7.359 1 62.5 245 GLY A O 1
ATOM 1903 N N . SER A 1 246 ? 0.473 -3.34 -8.867 1 75.75 246 SER A N 1
ATOM 1904 C CA . SER A 1 246 ? -0.481 -4.176 -8.148 1 75.75 246 SER A CA 1
ATOM 1905 C C . SER A 1 246 ? -0.57 -5.57 -8.758 1 75.75 246 SER A C 1
ATOM 1907 O O . SER A 1 246 ? -1.312 -5.785 -9.719 1 75.75 246 SER A O 1
ATOM 1909 N N . ILE A 1 247 ? 0.223 -6.438 -8.25 1 76.62 247 ILE A N 1
ATOM 1910 C CA . ILE A 1 247 ? 0.409 -7.773 -8.805 1 76.62 247 ILE A CA 1
ATOM 1911 C C . ILE A 1 247 ? -0.951 -8.43 -9.047 1 76.62 247 ILE A C 1
ATOM 1913 O O . ILE A 1 247 ? -1.223 -8.914 -10.148 1 76.62 247 ILE A O 1
ATOM 1917 N N . LEU A 1 248 ? -1.874 -8.359 -8.117 1 76.44 248 LEU A N 1
ATOM 1918 C CA . LEU A 1 248 ? -3.146 -9.062 -8.234 1 76.44 248 LEU A CA 1
ATOM 1919 C C . LEU A 1 248 ? -4.039 -8.398 -9.281 1 76.44 248 LEU A C 1
ATOM 1921 O O . LEU A 1 248 ? -4.727 -9.086 -10.039 1 76.44 248 LEU A O 1
ATOM 1925 N N . VAL A 1 249 ? -3.951 -7.137 -9.367 1 83.25 249 VAL A N 1
ATOM 1926 C CA . VAL A 1 249 ? -4.77 -6.426 -10.344 1 83.25 249 VAL A CA 1
ATOM 1927 C C . VAL A 1 249 ? -4.238 -6.684 -11.75 1 83.25 249 VAL A C 1
ATOM 1929 O O . VAL A 1 249 ? -5.02 -6.836 -12.695 1 83.25 249 VAL A O 1
ATOM 1932 N N . GLU A 1 250 ? -2.943 -6.738 -11.883 1 83.44 250 GLU A N 1
ATOM 1933 C CA . GLU A 1 250 ? -2.361 -7.039 -13.188 1 83.44 250 GLU A CA 1
ATOM 1934 C C . GLU A 1 250 ? -2.703 -8.461 -13.633 1 83.44 250 GLU A C 1
ATOM 1936 O O . GLU A 1 250 ? -2.893 -8.711 -14.828 1 83.44 250 GLU A O 1
ATOM 1941 N N . VAL A 1 251 ? -2.824 -9.32 -12.688 1 79.44 251 VAL A N 1
ATOM 1942 C CA . VAL A 1 251 ? -3.191 -10.703 -12.992 1 79.44 251 VAL A CA 1
ATOM 1943 C C . VAL A 1 251 ? -4.66 -10.766 -13.406 1 79.44 251 VAL A C 1
ATOM 1945 O O . VAL A 1 251 ? -5.004 -11.406 -14.398 1 79.44 251 VAL A O 1
ATOM 1948 N N . VAL A 1 252 ? -5.484 -10.102 -12.672 1 81.12 252 VAL A N 1
ATOM 1949 C CA . VAL A 1 252 ? -6.922 -10.133 -12.922 1 81.12 252 VAL A CA 1
ATOM 1950 C C . VAL A 1 252 ? -7.223 -9.609 -14.32 1 81.12 252 VAL A C 1
ATOM 1952 O O . VAL A 1 252 ? -8.07 -10.156 -15.031 1 81.12 252 VAL A O 1
ATOM 1955 N N . PHE A 1 253 ? -6.512 -8.664 -14.773 1 88.75 253 PHE A N 1
ATOM 1956 C CA . PHE A 1 253 ? -6.789 -8.016 -16.047 1 88.75 253 PHE A CA 1
ATOM 1957 C C . PHE A 1 253 ? -5.805 -8.484 -17.109 1 88.75 253 PHE A C 1
ATOM 1959 O O . PHE A 1 253 ? -5.773 -7.938 -18.219 1 88.75 253 PHE A O 1
ATOM 1966 N N . ASN A 1 254 ? -4.949 -9.5 -16.734 1 86.88 254 ASN A N 1
ATOM 1967 C CA . ASN A 1 254 ? -3.895 -9.945 -17.641 1 86.88 254 ASN A CA 1
ATOM 1968 C C . ASN A 1 254 ? -3.109 -8.766 -18.203 1 86.88 254 ASN A C 1
ATOM 1970 O O . ASN A 1 254 ? -2.883 -8.695 -19.422 1 86.88 254 ASN A O 1
ATOM 1974 N N . TRP A 1 255 ? -2.848 -7.887 -17.344 1 88.25 255 TRP A N 1
ATOM 1975 C CA . TRP A 1 255 ? -2.133 -6.672 -17.719 1 88.25 255 TRP A CA 1
ATOM 1976 C C . TRP A 1 255 ? -0.637 -6.938 -17.859 1 88.25 255 TRP A C 1
ATOM 1978 O O . TRP A 1 255 ? -0.027 -7.547 -16.984 1 88.25 255 TRP A O 1
ATOM 1988 N N . PRO A 1 256 ? -0.1 -6.535 -18.969 1 89.81 256 PRO A N 1
ATOM 1989 C CA . PRO A 1 256 ? 1.344 -6.723 -19.141 1 89.81 256 PRO A CA 1
ATOM 1990 C C . PRO A 1 256 ? 2.164 -5.684 -18.375 1 89.81 256 PRO A C 1
ATOM 1992 O O . PRO A 1 256 ? 2.822 -4.844 -19 1 89.81 256 PRO A O 1
ATOM 1995 N N . GLY A 1 257 ? 2.199 -5.863 -17.109 1 90.94 257 GLY A N 1
ATOM 1996 C CA . GLY A 1 257 ? 2.789 -4.828 -16.281 1 90.94 257 GLY A CA 1
ATOM 1997 C C . GLY A 1 257 ? 4.035 -5.289 -15.555 1 90.94 257 GLY A C 1
ATOM 1998 O O . GLY A 1 257 ? 4.488 -6.418 -15.742 1 90.94 257 GLY A O 1
ATOM 1999 N N . MET A 1 258 ? 4.602 -4.398 -14.797 1 90.38 258 MET A N 1
ATOM 2000 C CA . MET A 1 258 ? 5.855 -4.605 -14.078 1 90.38 258 MET A CA 1
ATOM 2001 C C . MET A 1 258 ? 5.656 -5.562 -12.906 1 90.38 258 MET A C 1
ATOM 2003 O O . MET A 1 258 ? 6.562 -6.316 -12.547 1 90.38 258 MET A O 1
ATOM 2007 N N . GLY A 1 259 ? 4.5 -5.531 -12.352 1 86 259 GLY A N 1
ATOM 2008 C CA . GLY A 1 259 ? 4.215 -6.426 -11.25 1 86 259 GLY A CA 1
ATOM 2009 C C . GLY A 1 259 ? 4.246 -7.891 -11.641 1 86 259 GLY A C 1
ATOM 2010 O O . GLY A 1 259 ? 4.852 -8.711 -10.945 1 86 259 GLY A O 1
ATOM 2011 N N . ARG A 1 260 ? 3.639 -8.227 -12.664 1 84.69 260 ARG A N 1
ATOM 2012 C CA . ARG A 1 260 ? 3.637 -9.594 -13.164 1 84.69 260 ARG A CA 1
ATOM 2013 C C . ARG A 1 260 ? 5.043 -10.039 -13.555 1 84.69 260 ARG A C 1
ATOM 2015 O O . ARG A 1 260 ? 5.426 -11.188 -13.312 1 84.69 260 ARG A O 1
ATOM 2022 N N . LEU A 1 261 ? 5.723 -9.133 -14.203 1 89 261 LEU A N 1
ATOM 2023 C CA . LEU A 1 261 ? 7.102 -9.453 -14.562 1 89 261 LEU A CA 1
ATOM 2024 C C . LEU A 1 261 ? 7.922 -9.797 -13.328 1 89 261 LEU A C 1
ATOM 2026 O O . LEU A 1 261 ? 8.75 -10.711 -13.359 1 89 261 LEU A O 1
ATOM 2030 N N . LEU A 1 262 ? 7.68 -9.102 -12.305 1 85.75 262 LEU A N 1
ATOM 2031 C CA . LEU A 1 262 ? 8.422 -9.336 -11.07 1 85.75 262 LEU A CA 1
ATOM 2032 C C . LEU A 1 262 ? 8.078 -10.703 -10.484 1 85.75 262 LEU A C 1
ATOM 2034 O O . LEU A 1 262 ? 8.969 -11.43 -10.047 1 85.75 262 LEU A O 1
ATOM 2038 N N . VAL A 1 263 ? 6.828 -10.992 -10.422 1 78 263 VAL A N 1
ATOM 2039 C CA . VAL A 1 263 ? 6.398 -12.273 -9.883 1 78 263 VAL A CA 1
ATOM 2040 C C . VAL A 1 263 ? 7.008 -13.414 -10.695 1 78 263 VAL A C 1
ATOM 2042 O O . VAL A 1 263 ? 7.527 -14.375 -10.133 1 78 263 VAL A O 1
ATOM 2045 N N . ASP A 1 264 ? 6.93 -13.273 -12.008 1 82.38 264 ASP A N 1
ATOM 2046 C CA . ASP A 1 264 ? 7.512 -14.273 -12.898 1 82.38 264 ASP A CA 1
ATOM 2047 C C . ASP A 1 264 ? 9.016 -14.406 -12.664 1 82.38 264 ASP A C 1
ATOM 2049 O O . ASP A 1 264 ? 9.547 -15.516 -12.625 1 82.38 264 ASP A O 1
ATOM 2053 N N . ALA A 1 265 ? 9.633 -13.297 -12.547 1 84.38 265 ALA A N 1
ATOM 2054 C CA . ALA A 1 265 ? 11.086 -13.281 -12.375 1 84.38 265 ALA A CA 1
ATOM 2055 C C . ALA A 1 265 ? 11.484 -13.922 -11.047 1 84.38 265 ALA A C 1
ATOM 2057 O O . ALA A 1 265 ? 12.484 -14.641 -10.977 1 84.38 265 ALA A O 1
ATOM 2058 N N . VAL A 1 266 ? 10.797 -13.648 -10.062 1 76 266 VAL A N 1
ATOM 2059 C CA . VAL A 1 266 ? 11.094 -14.195 -8.75 1 76 266 VAL A CA 1
ATOM 2060 C C . VAL A 1 266 ? 10.836 -15.703 -8.75 1 76 266 VAL A C 1
ATOM 2062 O O . VAL A 1 266 ? 11.633 -16.469 -8.203 1 76 266 VAL A O 1
ATOM 2065 N N . GLU A 1 267 ? 9.734 -16.094 -9.375 1 73.5 267 GLU A N 1
ATOM 2066 C CA . GLU A 1 267 ? 9.391 -17.516 -9.453 1 73.5 267 GLU A CA 1
ATOM 2067 C C . GLU A 1 267 ? 10.438 -18.297 -10.234 1 73.5 267 GLU A C 1
ATOM 2069 O O . GLU A 1 267 ? 10.75 -19.438 -9.891 1 73.5 267 GLU A O 1
ATOM 2074 N N . MET A 1 268 ? 10.953 -17.656 -11.258 1 77.88 268 MET A N 1
ATOM 2075 C CA . MET A 1 268 ? 11.898 -18.328 -12.141 1 77.88 268 MET A CA 1
ATOM 2076 C C . MET A 1 268 ? 13.336 -18.016 -11.742 1 77.88 268 MET A C 1
ATOM 2078 O O . MET A 1 268 ? 14.273 -18.422 -12.43 1 77.88 268 MET A O 1
ATOM 2082 N N . ARG A 1 269 ? 13.453 -17.219 -10.727 1 76.31 269 ARG A N 1
ATOM 2083 C CA . ARG A 1 269 ? 14.766 -16.812 -10.227 1 76.31 269 ARG A CA 1
ATOM 2084 C C . ARG A 1 269 ? 15.578 -16.141 -11.32 1 76.31 269 ARG A C 1
ATOM 2086 O O . ARG A 1 269 ? 16.734 -16.484 -11.547 1 76.31 269 ARG A O 1
ATOM 2093 N N . ASP A 1 270 ? 14.898 -15.398 -12.094 1 83.62 270 ASP A N 1
ATOM 2094 C CA . ASP A 1 270 ? 15.547 -14.578 -13.109 1 83.62 270 ASP A CA 1
ATOM 2095 C C . ASP A 1 270 ? 16.188 -13.336 -12.492 1 83.62 270 ASP A C 1
ATOM 2097 O O . ASP A 1 270 ? 15.664 -12.234 -12.602 1 83.62 270 ASP A O 1
ATOM 2101 N N . TYR A 1 271 ? 17.328 -13.469 -12.039 1 78.38 271 TYR A N 1
ATOM 2102 C CA . TYR A 1 271 ? 17.984 -12.492 -11.18 1 78.38 271 TYR A CA 1
ATOM 2103 C C . TYR A 1 271 ? 18.234 -11.188 -11.938 1 78.38 271 TYR A C 1
ATOM 2105 O O . TYR A 1 271 ? 18.016 -10.102 -11.398 1 78.38 271 TYR A O 1
ATOM 2113 N N . PRO A 1 272 ? 18.703 -11.258 -13.156 1 82.56 272 PRO A N 1
ATOM 2114 C CA . PRO A 1 272 ? 18.922 -9.984 -13.852 1 82.56 272 PRO A CA 1
ATOM 2115 C C . PRO A 1 272 ? 17.656 -9.148 -13.969 1 82.56 272 PRO A C 1
ATOM 2117 O O . PRO A 1 272 ? 17.703 -7.926 -13.82 1 82.56 272 PRO A O 1
ATOM 2120 N N . VAL A 1 273 ? 16.562 -9.805 -14.18 1 87.38 273 VAL A N 1
ATOM 2121 C CA . VAL A 1 273 ? 15.297 -9.086 -14.297 1 87.38 273 VAL A CA 1
ATOM 2122 C C . VAL A 1 273 ? 14.883 -8.539 -12.93 1 87.38 273 VAL A C 1
ATOM 2124 O O . VAL A 1 273 ? 14.438 -7.391 -12.828 1 87.38 273 VAL A O 1
ATOM 2127 N N . ILE A 1 274 ? 15.078 -9.312 -11.906 1 83.94 274 ILE A N 1
ATOM 2128 C CA . ILE A 1 274 ? 14.734 -8.898 -10.555 1 83.94 274 ILE A CA 1
ATOM 2129 C C . ILE A 1 274 ? 15.555 -7.672 -10.164 1 83.94 274 ILE A C 1
ATOM 2131 O O . ILE A 1 274 ? 15.008 -6.684 -9.664 1 83.94 274 ILE A O 1
ATOM 2135 N N . GLN A 1 275 ? 16.766 -7.746 -10.461 1 82.38 275 GLN A N 1
ATOM 2136 C CA . GLN A 1 275 ? 17.672 -6.664 -10.094 1 82.38 275 GLN A CA 1
ATOM 2137 C C . GLN A 1 275 ? 17.312 -5.371 -10.812 1 82.38 275 GLN A C 1
ATOM 2139 O O . GLN A 1 275 ? 17.312 -4.297 -10.211 1 82.38 275 GLN A O 1
ATOM 2144 N N . ALA A 1 276 ? 17.078 -5.547 -12.016 1 87.69 276 ALA A N 1
ATOM 2145 C CA . ALA A 1 276 ? 16.719 -4.375 -12.812 1 87.69 276 ALA A CA 1
ATOM 2146 C C . ALA A 1 276 ? 15.406 -3.766 -12.336 1 87.69 276 ALA A C 1
ATOM 2148 O O . ALA A 1 276 ? 15.266 -2.543 -12.281 1 87.69 276 ALA A O 1
ATOM 2149 N N . GLU A 1 277 ? 14.492 -4.578 -11.992 1 88.81 277 GLU A N 1
ATOM 2150 C CA . GLU A 1 277 ? 13.195 -4.102 -11.523 1 88.81 277 GLU A CA 1
ATOM 2151 C C . GLU A 1 277 ? 13.312 -3.41 -10.172 1 88.81 277 GLU A C 1
ATOM 2153 O O . GLU A 1 277 ? 12.695 -2.371 -9.938 1 88.81 277 GLU A O 1
ATOM 2158 N N . ILE A 1 278 ? 14.109 -3.957 -9.383 1 86.94 278 ILE A N 1
ATOM 2159 C CA . ILE A 1 278 ? 14.312 -3.363 -8.062 1 86.94 278 ILE A CA 1
ATOM 2160 C C . ILE A 1 278 ? 14.938 -1.979 -8.211 1 86.94 278 ILE A C 1
ATOM 2162 O O . ILE A 1 278 ? 14.516 -1.025 -7.555 1 86.94 278 ILE A O 1
ATOM 2166 N N . LEU A 1 279 ? 15.906 -1.975 -9.039 1 87.19 279 LEU A N 1
ATOM 2167 C CA . LEU A 1 279 ? 16.562 -0.696 -9.289 1 87.19 279 LEU A CA 1
ATOM 2168 C C . LEU A 1 279 ? 15.57 0.321 -9.852 1 87.19 279 LEU A C 1
ATOM 2170 O O . LEU A 1 279 ? 15.539 1.471 -9.406 1 87.19 279 LEU A O 1
ATOM 2174 N N . LEU A 1 280 ? 14.836 -0.104 -10.727 1 87.94 280 LEU A N 1
ATOM 2175 C CA . LEU A 1 280 ? 13.875 0.792 -11.367 1 87.94 280 LEU A CA 1
ATOM 2176 C C . LEU A 1 280 ? 12.82 1.251 -10.367 1 87.94 280 LEU A C 1
ATOM 2178 O O . LEU A 1 280 ? 12.453 2.43 -10.344 1 87.94 280 LEU A O 1
ATOM 2182 N N . PHE A 1 281 ? 12.273 0.327 -9.602 1 87.25 281 PHE A N 1
ATOM 2183 C CA . PHE A 1 281 ? 11.281 0.676 -8.594 1 87.25 281 PHE A CA 1
ATOM 2184 C C . PHE A 1 281 ? 11.844 1.682 -7.598 1 87.25 281 PHE A C 1
ATOM 2186 O O . PHE A 1 281 ? 11.164 2.643 -7.223 1 87.25 281 PHE A O 1
ATOM 2193 N N . SER A 1 282 ? 13.039 1.441 -7.238 1 87 282 SER A N 1
ATOM 2194 C CA . SER A 1 282 ? 13.688 2.336 -6.285 1 87 282 SER A CA 1
ATOM 2195 C C . SER A 1 282 ? 13.875 3.729 -6.875 1 87 282 SER A C 1
ATOM 2197 O O . SER A 1 282 ? 13.594 4.73 -6.215 1 87 282 SER A O 1
ATOM 2199 N N . LEU A 1 283 ? 14.328 3.783 -8.07 1 86.94 283 LEU A N 1
ATOM 2200 C CA . LEU A 1 283 ? 14.555 5.059 -8.734 1 86.94 283 LEU A CA 1
ATOM 2201 C C . LEU A 1 283 ? 13.242 5.805 -8.945 1 86.94 283 LEU A C 1
ATOM 2203 O O . LEU A 1 283 ? 13.195 7.031 -8.812 1 86.94 283 LEU A O 1
ATOM 2207 N N . GLU A 1 284 ? 12.273 5.055 -9.305 1 87.25 284 GLU A N 1
ATOM 2208 C CA . GLU A 1 284 ? 10.953 5.656 -9.492 1 87.25 284 GLU A CA 1
ATOM 2209 C C . GLU A 1 284 ? 10.445 6.301 -8.211 1 87.25 284 GLU A C 1
ATOM 2211 O O . GLU A 1 284 ? 9.906 7.406 -8.234 1 87.25 284 GLU A O 1
ATOM 2216 N N . PHE A 1 285 ? 10.586 5.637 -7.152 1 84.94 285 PHE A N 1
ATOM 2217 C CA . PHE A 1 285 ? 10.125 6.172 -5.875 1 84.94 285 PHE A CA 1
ATOM 2218 C C . PHE A 1 285 ? 10.906 7.422 -5.5 1 84.94 285 PHE A C 1
ATOM 2220 O O . PHE A 1 285 ? 10.344 8.383 -4.977 1 84.94 285 PHE A O 1
ATOM 2227 N N . ILE A 1 286 ? 12.188 7.398 -5.738 1 86.06 286 ILE A N 1
ATOM 2228 C CA . ILE A 1 286 ? 13.023 8.562 -5.461 1 86.06 286 ILE A CA 1
ATOM 2229 C C . ILE A 1 286 ? 12.578 9.734 -6.332 1 86.06 286 ILE A C 1
ATOM 2231 O O . ILE A 1 286 ? 12.484 10.867 -5.855 1 86.06 286 ILE A O 1
ATOM 2235 N N . PHE A 1 287 ? 12.297 9.422 -7.539 1 88 287 PHE A N 1
ATOM 2236 C CA . PHE A 1 287 ? 11.859 10.453 -8.477 1 88 287 PHE A CA 1
ATOM 2237 C C . PHE A 1 287 ? 10.516 11.039 -8.039 1 88 287 PHE A C 1
ATOM 2239 O O . PHE A 1 287 ? 10.328 12.258 -8.078 1 88 287 PHE A O 1
ATOM 2246 N N . ILE A 1 288 ? 9.633 10.227 -7.664 1 85.88 288 ILE A N 1
ATOM 2247 C CA . ILE A 1 288 ? 8.312 10.664 -7.227 1 85.88 288 ILE A CA 1
ATOM 2248 C C . ILE A 1 288 ? 8.453 11.539 -5.984 1 85.88 288 ILE A C 1
ATOM 2250 O O . ILE A 1 288 ? 7.762 12.555 -5.855 1 85.88 288 ILE A O 1
ATOM 2254 N N . ASN A 1 289 ? 9.312 11.141 -5.117 1 79.88 289 ASN A N 1
ATOM 2255 C CA . ASN A 1 289 ? 9.547 11.953 -3.928 1 79.88 289 ASN A CA 1
ATOM 2256 C C . ASN A 1 289 ? 10.117 13.32 -4.281 1 79.88 289 ASN A C 1
ATOM 2258 O O . ASN A 1 289 ? 9.789 14.32 -3.643 1 79.88 289 ASN A O 1
ATOM 2262 N N . LEU A 1 290 ? 10.93 13.312 -5.215 1 83.38 290 LEU A N 1
ATOM 2263 C CA . LEU A 1 290 ? 11.477 14.578 -5.691 1 83.38 290 LEU A CA 1
ATOM 2264 C C . LEU A 1 290 ? 10.375 15.461 -6.262 1 83.38 290 LEU A C 1
ATOM 2266 O O . LEU A 1 290 ? 10.344 16.672 -6 1 83.38 290 LEU A O 1
ATOM 2270 N N . VAL A 1 291 ? 9.523 14.867 -7.031 1 86 291 VAL A N 1
ATOM 2271 C CA . VAL A 1 291 ? 8.414 15.602 -7.629 1 86 291 VAL A CA 1
ATOM 2272 C C . VAL A 1 291 ? 7.516 16.172 -6.527 1 86 291 VAL A C 1
ATOM 2274 O O . VAL A 1 291 ? 7.078 17.312 -6.605 1 86 291 VAL A O 1
ATOM 2277 N N . VAL A 1 292 ? 7.27 15.359 -5.562 1 80.5 292 VAL A N 1
ATOM 2278 C CA . VAL A 1 292 ? 6.434 15.773 -4.441 1 80.5 292 VAL A CA 1
ATOM 2279 C C . VAL A 1 292 ? 7.094 16.938 -3.707 1 80.5 292 VAL A C 1
ATOM 2281 O O . VAL A 1 292 ? 6.426 17.906 -3.338 1 80.5 292 VAL A O 1
ATOM 2284 N N . ASP A 1 293 ? 8.359 16.891 -3.467 1 75.75 293 ASP A N 1
ATOM 2285 C CA . ASP A 1 293 ? 9.094 17.969 -2.803 1 75.75 293 ASP A CA 1
ATOM 2286 C C . ASP A 1 293 ? 9.023 19.266 -3.613 1 75.75 293 ASP A C 1
ATOM 2288 O O . ASP A 1 293 ? 8.867 20.344 -3.049 1 75.75 293 ASP A O 1
ATOM 2292 N N . VAL A 1 294 ? 9.156 19.094 -4.895 1 81.31 294 VAL A N 1
ATOM 2293 C CA . VAL A 1 294 ? 9.102 20.266 -5.766 1 81.31 294 VAL A CA 1
ATOM 2294 C C . VAL A 1 294 ? 7.691 20.859 -5.734 1 81.31 294 VAL A C 1
ATOM 2296 O O . VAL A 1 294 ? 7.527 22.078 -5.699 1 81.31 294 VAL A O 1
ATOM 2299 N N . LEU A 1 295 ? 6.703 20.016 -5.781 1 80.44 295 LEU A N 1
ATOM 2300 C CA . LEU A 1 295 ? 5.316 20.469 -5.727 1 80.44 295 LEU A CA 1
ATOM 2301 C C . LEU A 1 295 ? 5.035 21.188 -4.406 1 80.44 295 LEU A C 1
ATOM 2303 O O . LEU A 1 295 ? 4.297 22.172 -4.375 1 80.44 295 LEU A O 1
ATOM 2307 N N . TYR A 1 296 ? 5.613 20.656 -3.393 1 72.44 296 TYR A N 1
ATOM 2308 C CA . TYR A 1 296 ? 5.496 21.297 -2.084 1 72.44 296 TYR A CA 1
ATOM 2309 C C . TYR A 1 296 ? 6.035 22.719 -2.121 1 72.44 296 TYR A C 1
ATOM 2311 O O . TYR A 1 296 ? 5.438 23.641 -1.548 1 72.44 296 TYR A O 1
ATOM 2319 N N . ALA A 1 297 ? 7.18 22.891 -2.732 1 74.44 297 ALA A N 1
ATOM 2320 C CA . ALA A 1 297 ? 7.836 24.188 -2.803 1 74.44 297 ALA A CA 1
ATOM 2321 C C . ALA A 1 297 ? 7.012 25.172 -3.633 1 74.44 297 ALA A C 1
ATOM 2323 O O . ALA A 1 297 ? 7.016 26.375 -3.365 1 74.44 297 ALA A O 1
ATOM 2324 N N . VAL A 1 298 ? 6.348 24.594 -4.605 1 78 298 VAL A N 1
ATOM 2325 C CA . VAL A 1 298 ? 5.535 25.438 -5.477 1 78 298 VAL A CA 1
ATOM 2326 C C . VAL A 1 298 ? 4.27 25.875 -4.742 1 78 298 VAL A C 1
ATOM 2328 O O . VAL A 1 298 ? 3.822 27.016 -4.875 1 78 298 VAL A O 1
ATOM 2331 N N . ILE A 1 299 ? 3.697 25 -4.008 1 75.69 299 ILE A N 1
ATOM 2332 C CA . ILE A 1 299 ? 2.441 25.25 -3.312 1 75.69 299 ILE A CA 1
ATOM 2333 C C . ILE A 1 299 ? 2.688 26.172 -2.117 1 75.69 299 ILE A C 1
ATOM 2335 O O . ILE A 1 299 ? 1.875 27.047 -1.821 1 75.69 299 ILE A O 1
ATOM 2339 N N . ASN A 1 300 ? 3.711 25.859 -1.416 1 69.38 300 ASN A N 1
ATOM 2340 C CA . ASN A 1 300 ? 4.059 26.703 -0.275 1 69.38 300 ASN A CA 1
ATOM 2341 C C . ASN A 1 300 ? 5.41 27.375 -0.473 1 69.38 300 ASN A C 1
ATOM 2343 O O . ASN A 1 300 ? 6.438 26.875 -0.012 1 69.38 300 ASN A O 1
ATOM 2347 N N . PRO A 1 301 ? 5.305 28.516 -1.12 1 62.97 301 PRO A N 1
ATOM 2348 C CA . PRO A 1 301 ? 6.555 29.203 -1.434 1 62.97 301 PRO A CA 1
ATOM 2349 C C . PRO A 1 301 ? 7.355 29.578 -0.186 1 62.97 301 PRO A C 1
ATOM 2351 O O . PRO A 1 301 ? 8.555 29.859 -0.274 1 62.97 301 PRO A O 1
ATOM 2354 N N . SER A 1 302 ? 6.594 29.625 0.884 1 58.19 302 SER A N 1
ATOM 2355 C CA . SER A 1 302 ? 7.344 29.953 2.088 1 58.19 302 SER A CA 1
ATOM 2356 C C . SER A 1 302 ? 8.383 28.891 2.41 1 58.19 302 SER A C 1
ATOM 2358 O O . SER A 1 302 ? 9.289 29.125 3.213 1 58.19 302 SER A O 1
ATOM 2360 N N . ILE A 1 303 ? 8.156 27.859 1.804 1 54.59 303 ILE A N 1
ATOM 2361 C CA . ILE A 1 303 ? 9.078 26.75 2.051 1 54.59 303 ILE A CA 1
ATOM 2362 C C . ILE A 1 303 ? 10.273 26.859 1.1 1 54.59 303 ILE A C 1
ATOM 2364 O O . ILE A 1 303 ? 11.32 26.25 1.338 1 54.59 303 ILE A O 1
ATOM 2368 N N . ARG A 1 304 ? 10.133 27.578 -0.044 1 50.88 304 ARG A N 1
ATOM 2369 C CA . ARG A 1 304 ? 11.203 27.766 -1.015 1 50.88 304 ARG A CA 1
ATOM 2370 C C . ARG A 1 304 ? 12.461 28.297 -0.344 1 50.88 304 ARG A C 1
ATOM 2372 O O . ARG A 1 304 ? 13.578 28 -0.773 1 50.88 304 ARG A O 1
ATOM 2379 N N . PHE A 1 305 ? 12.227 29.312 0.575 1 44.75 305 PHE A N 1
ATOM 2380 C CA . PHE A 1 305 ? 13.312 30.203 0.967 1 44.75 305 PHE A CA 1
ATOM 2381 C C . PHE A 1 305 ? 14.047 29.656 2.186 1 44.75 305 PHE A C 1
ATOM 2383 O O . PHE A 1 305 ? 15.039 30.234 2.627 1 44.75 305 PHE A O 1
ATOM 2390 N N . LYS A 1 306 ? 13.547 28.484 2.682 1 44.38 306 LYS A N 1
ATOM 2391 C CA . LYS A 1 306 ? 14.359 28.141 3.846 1 44.38 306 LYS A CA 1
ATOM 2392 C C . LYS A 1 306 ? 15.133 26.859 3.615 1 44.38 306 LYS A C 1
ATOM 2394 O O . LYS A 1 306 ? 14.617 25.922 3.002 1 44.38 306 LYS A O 1
ATOM 2399 N N . MET B 1 1 ? -18.344 8.453 25.781 1 73.75 1 MET B N 1
ATOM 2400 C CA . MET B 1 1 ? -17.547 7.531 24.984 1 73.75 1 MET B CA 1
ATOM 2401 C C . MET B 1 1 ? -18.406 6.395 24.438 1 73.75 1 MET B C 1
ATOM 2403 O O . MET B 1 1 ? -18.344 6.086 23.25 1 73.75 1 MET B O 1
ATOM 2407 N N . PHE B 1 2 ? -19.297 5.891 25.359 1 77.5 2 PHE B N 1
ATOM 2408 C CA . PHE B 1 2 ? -20.125 4.77 24.938 1 77.5 2 PHE B CA 1
ATOM 2409 C C . PHE B 1 2 ? -21.125 5.211 23.859 1 77.5 2 PHE B C 1
ATOM 2411 O O . PHE B 1 2 ? -21.266 4.547 22.828 1 77.5 2 PHE B O 1
ATOM 2418 N N . SER B 1 3 ? -21.703 6.34 24.109 1 77 3 SER B N 1
ATOM 2419 C CA . SER B 1 3 ? -22.641 6.867 23.125 1 77 3 SER B CA 1
ATOM 2420 C C . SER B 1 3 ? -21.938 7.199 21.812 1 77 3 SER B C 1
ATOM 2422 O O . SER B 1 3 ? -22.516 7.016 20.734 1 77 3 SER B O 1
ATOM 2424 N N . PHE B 1 4 ? -20.75 7.582 21.984 1 76.56 4 PHE B N 1
ATOM 2425 C CA . PHE B 1 4 ? -19.953 7.914 20.812 1 76.56 4 PHE B CA 1
ATOM 2426 C C . PHE B 1 4 ? -19.641 6.66 20 1 76.56 4 PHE B C 1
ATOM 2428 O O . PHE B 1 4 ? -19.781 6.656 18.781 1 76.56 4 PHE B O 1
ATOM 2435 N N . VAL B 1 5 ? -19.312 5.652 20.719 1 77.81 5 VAL B N 1
ATOM 2436 C CA . VAL B 1 5 ? -18.953 4.395 20.078 1 77.81 5 VAL B CA 1
ATOM 2437 C C . VAL B 1 5 ? -20.172 3.805 19.375 1 77.81 5 VAL B C 1
ATOM 2439 O O . VAL B 1 5 ? -20.078 3.301 18.25 1 77.81 5 VAL B O 1
ATOM 2442 N N . ILE B 1 6 ? -21.328 3.949 20.016 1 80.12 6 ILE B N 1
ATOM 2443 C CA . ILE B 1 6 ? -22.547 3.404 19.453 1 80.12 6 ILE B CA 1
ATOM 2444 C C . ILE B 1 6 ? -22.922 4.191 18.188 1 80.12 6 ILE B C 1
ATOM 2446 O O . ILE B 1 6 ? -23.359 3.607 17.188 1 80.12 6 ILE B O 1
ATOM 2450 N N . LYS B 1 7 ? -22.766 5.441 18.281 1 77.62 7 LYS B N 1
ATOM 2451 C CA . LYS B 1 7 ? -23.078 6.285 17.125 1 77.62 7 LYS B CA 1
ATOM 2452 C C . LYS B 1 7 ? -22.156 5.969 15.953 1 77.62 7 LYS B C 1
ATOM 2454 O O . LYS B 1 7 ? -22.594 5.934 14.797 1 77.62 7 LYS B O 1
ATOM 2459 N N . ARG B 1 8 ? -20.953 5.762 16.328 1 77.25 8 ARG B N 1
ATOM 2460 C CA . ARG B 1 8 ? -20 5.43 15.289 1 77.25 8 ARG B CA 1
ATOM 2461 C C . ARG B 1 8 ? -20.297 4.051 14.695 1 77.25 8 ARG B C 1
ATOM 2463 O O . ARG B 1 8 ? -20.125 3.84 13.492 1 77.25 8 ARG B O 1
ATOM 2470 N N . LEU B 1 9 ? -20.641 3.162 15.57 1 80 9 LEU B N 1
ATOM 2471 C CA . LEU B 1 9 ? -21 1.822 15.109 1 80 9 LEU B CA 1
ATOM 2472 C C . LEU B 1 9 ? -22.203 1.863 14.172 1 80 9 LEU B C 1
ATOM 2474 O O . LEU B 1 9 ? -22.219 1.164 13.156 1 80 9 LEU B O 1
ATOM 2478 N N . LEU B 1 10 ? -23.125 2.668 14.484 1 79.31 10 LEU B N 1
ATOM 2479 C CA . LEU B 1 10 ? -24.297 2.811 13.633 1 79.31 10 LEU B CA 1
ATOM 2480 C C . LEU B 1 10 ? -23.938 3.471 12.312 1 79.31 10 LEU B C 1
ATOM 2482 O O . LEU B 1 10 ? -24.531 3.158 11.273 1 79.31 10 LEU B O 1
ATOM 2486 N N . GLY B 1 11 ? -22.953 4.312 12.414 1 77.81 11 GLY B N 1
ATOM 2487 C CA . GLY B 1 11 ? -22.5 4.98 11.211 1 77.81 11 GLY B CA 1
ATOM 2488 C C . GLY B 1 11 ? -21.797 4.047 10.242 1 77.81 11 GLY B C 1
ATOM 2489 O O . GLY B 1 11 ? -21.672 4.355 9.055 1 77.81 11 GLY B O 1
ATOM 2490 N N . LEU B 1 12 ? -21.438 2.924 10.797 1 82.88 12 LEU B N 1
ATOM 2491 C CA . LEU B 1 12 ? -20.703 1.961 9.984 1 82.88 12 LEU B CA 1
ATOM 2492 C C . LEU B 1 12 ? -21.672 1.021 9.258 1 82.88 12 LEU B C 1
ATOM 2494 O O . LEU B 1 12 ? -21.25 0.27 8.375 1 82.88 12 LEU B O 1
ATOM 2498 N N . ILE B 1 13 ? -22.891 1.087 9.578 1 84.69 13 ILE B N 1
ATOM 2499 C CA . ILE B 1 13 ? -23.875 0.145 9.062 1 84.69 13 ILE B CA 1
ATOM 2500 C C . ILE B 1 13 ? -23.953 0.273 7.539 1 84.69 13 ILE B C 1
ATOM 2502 O O . ILE B 1 13 ? -23.891 -0.727 6.82 1 84.69 13 ILE B O 1
ATOM 2506 N N . PRO B 1 14 ? -24.031 1.485 7.039 1 86.06 14 PRO B N 1
ATOM 2507 C CA . PRO B 1 14 ? -24.094 1.592 5.578 1 86.06 14 PRO B CA 1
ATOM 2508 C C . PRO B 1 14 ? -22.844 1.021 4.898 1 86.06 14 PRO B C 1
ATOM 2510 O O . PRO B 1 14 ? -22.953 0.407 3.832 1 86.06 14 PRO B O 1
ATOM 2513 N N . THR B 1 15 ? -21.781 1.278 5.492 1 86.5 15 THR B N 1
ATOM 2514 C CA . THR B 1 15 ? -20.547 0.746 4.949 1 86.5 15 THR B CA 1
ATOM 2515 C C . THR B 1 15 ? -20.547 -0.78 4.977 1 86.5 15 THR B C 1
ATOM 2517 O O . THR B 1 15 ? -20.172 -1.425 3.996 1 86.5 15 THR B O 1
ATOM 2520 N N . LEU B 1 16 ? -20.969 -1.305 6.074 1 85.19 16 LEU B N 1
ATOM 2521 C CA . LEU B 1 16 ? -21.047 -2.754 6.215 1 85.19 16 LEU B CA 1
ATOM 2522 C C . LEU B 1 16 ? -22.016 -3.348 5.184 1 85.19 16 LEU B C 1
ATOM 2524 O O . LEU B 1 16 ? -21.719 -4.395 4.594 1 85.19 16 LEU B O 1
ATOM 2528 N N . LEU B 1 17 ? -23.047 -2.684 5.004 1 85.44 17 LEU B N 1
ATOM 2529 C CA . LEU B 1 17 ? -24.031 -3.145 4.035 1 85.44 17 LEU B CA 1
ATOM 2530 C C . LEU B 1 17 ? -23.484 -3.086 2.617 1 85.44 17 LEU B C 1
ATOM 2532 O O . LEU B 1 17 ? -23.656 -4.02 1.835 1 85.44 17 LEU B O 1
ATOM 2536 N N . LEU B 1 18 ? -22.859 -2.029 2.311 1 86.19 18 LEU B N 1
ATOM 2537 C CA . LEU B 1 18 ? -22.281 -1.874 0.978 1 86.19 18 LEU B CA 1
ATOM 2538 C C . LEU B 1 18 ? -21.234 -2.945 0.712 1 86.19 18 LEU B C 1
ATOM 2540 O O . LEU B 1 18 ? -21.219 -3.559 -0.357 1 86.19 18 LEU B O 1
ATOM 2544 N N . VAL B 1 19 ? -20.406 -3.148 1.632 1 85.5 19 VAL B N 1
ATOM 2545 C CA . VAL B 1 19 ? -19.359 -4.148 1.493 1 85.5 19 VAL B CA 1
ATOM 2546 C C . VAL B 1 19 ? -19.969 -5.543 1.423 1 85.5 19 VAL B C 1
ATOM 2548 O O . VAL B 1 19 ? -19.516 -6.395 0.653 1 85.5 19 VAL B O 1
ATOM 2551 N N . ALA B 1 20 ? -20.969 -5.738 2.234 1 82.94 20 ALA B N 1
ATOM 2552 C CA . ALA B 1 20 ? -21.672 -7.02 2.221 1 82.94 20 ALA B CA 1
ATOM 2553 C C . ALA B 1 20 ? -22.266 -7.305 0.848 1 82.94 20 ALA B C 1
ATOM 2555 O O . ALA B 1 20 ? -22.188 -8.43 0.349 1 82.94 20 ALA B O 1
ATOM 2556 N N . VAL B 1 21 ? -22.828 -6.32 0.33 1 85.56 21 VAL B N 1
ATOM 2557 C CA . VAL B 1 21 ? -23.422 -6.465 -0.993 1 85.56 21 VAL B CA 1
ATOM 2558 C C . VAL B 1 21 ? -22.344 -6.773 -2.021 1 85.56 21 VAL B C 1
ATOM 2560 O O . VAL B 1 21 ? -22.516 -7.645 -2.875 1 85.56 21 VAL B O 1
ATOM 2563 N N . LEU B 1 22 ? -21.266 -6.113 -1.942 1 86.25 22 LEU B N 1
ATOM 2564 C CA . LEU B 1 22 ? -20.172 -6.324 -2.891 1 86.25 22 LEU B CA 1
ATOM 2565 C C . LEU B 1 22 ? -19.594 -7.73 -2.75 1 86.25 22 LEU B C 1
ATOM 2567 O O . LEU B 1 22 ? -19.312 -8.391 -3.75 1 86.25 22 LEU B O 1
ATOM 2571 N N . VAL B 1 23 ? -19.438 -8.117 -1.566 1 83.12 23 VAL B N 1
ATOM 2572 C CA . VAL B 1 23 ? -18.906 -9.453 -1.31 1 83.12 23 VAL B CA 1
ATOM 2573 C C . VAL B 1 23 ? -19.875 -10.508 -1.85 1 83.12 23 VAL B C 1
ATOM 2575 O O . VAL B 1 23 ? -19.438 -11.484 -2.469 1 83.12 23 VAL B O 1
ATOM 2578 N N . PHE B 1 24 ? -21.188 -10.273 -1.614 1 82.62 24 PHE B N 1
ATOM 2579 C CA . PHE B 1 24 ? -22.219 -11.195 -2.09 1 82.62 24 PHE B CA 1
ATOM 2580 C C . PHE B 1 24 ? -22.234 -11.242 -3.613 1 82.62 24 PHE B C 1
ATOM 2582 O O . PHE B 1 24 ? -22.344 -12.32 -4.203 1 82.62 24 PHE B O 1
ATOM 2589 N N . LEU B 1 25 ? -22.141 -10.078 -4.164 1 80.81 25 LEU B N 1
ATOM 2590 C CA . LEU B 1 25 ? -22.125 -10.023 -5.621 1 80.81 25 LEU B CA 1
ATOM 2591 C C . LEU B 1 25 ? -20.891 -10.719 -6.188 1 80.81 25 LEU B C 1
ATOM 2593 O O . LEU B 1 25 ? -20.953 -11.344 -7.25 1 80.81 25 LEU B O 1
ATOM 2597 N N . PHE B 1 26 ? -19.859 -10.617 -5.574 1 81.69 26 PHE B N 1
ATOM 2598 C CA . PHE B 1 26 ? -18.625 -11.281 -5.996 1 81.69 26 PHE B CA 1
ATOM 2599 C C . PHE B 1 26 ? -18.828 -12.789 -6.066 1 81.69 26 PHE B C 1
ATOM 2601 O O . PHE B 1 26 ? -18.391 -13.438 -7.016 1 81.69 26 PHE B O 1
ATOM 2608 N N . VAL B 1 27 ? -19.453 -13.273 -5.133 1 72.31 27 VAL B N 1
ATOM 2609 C CA . VAL B 1 27 ? -19.656 -14.719 -5.027 1 72.31 27 VAL B CA 1
ATOM 2610 C C . VAL B 1 27 ? -20.625 -15.188 -6.105 1 72.31 27 VAL B C 1
ATOM 2612 O O . VAL B 1 27 ? -20.422 -16.25 -6.707 1 72.31 27 VAL B O 1
ATOM 2615 N N . HIS B 1 28 ? -21.562 -14.367 -6.332 1 74.25 28 HIS B N 1
ATOM 2616 C CA . HIS B 1 28 ? -22.656 -14.805 -7.191 1 74.25 28 HIS B CA 1
ATOM 2617 C C . HIS B 1 28 ? -22.344 -14.508 -8.656 1 74.25 28 HIS B C 1
ATOM 2619 O O . HIS B 1 28 ? -22.969 -15.086 -9.547 1 74.25 28 HIS B O 1
ATOM 2625 N N . LEU B 1 29 ? -21.406 -13.672 -8.812 1 72.81 29 LEU B N 1
ATOM 2626 C CA . LEU B 1 29 ? -21.141 -13.305 -10.203 1 72.81 29 LEU B CA 1
ATOM 2627 C C . LEU B 1 29 ? -19.906 -14.023 -10.727 1 72.81 29 LEU B C 1
ATOM 2629 O O . LEU B 1 29 ? -19.531 -13.836 -11.891 1 72.81 29 LEU B O 1
ATOM 2633 N N . LEU B 1 30 ? -19.219 -14.695 -9.883 1 69 30 LEU B N 1
ATOM 2634 C CA . LEU B 1 30 ? -18.078 -15.469 -10.352 1 69 30 LEU B CA 1
ATOM 2635 C C . LEU B 1 30 ? -18.5 -16.469 -11.414 1 69 30 LEU B C 1
ATOM 2637 O O . LEU B 1 30 ? -19.594 -17.031 -11.336 1 69 30 LEU B O 1
ATOM 2641 N N . PRO B 1 31 ? -17.594 -16.469 -12.391 1 61.75 31 PRO B N 1
ATOM 2642 C CA . PRO B 1 31 ? -17.938 -17.422 -13.453 1 61.75 31 PRO B CA 1
ATOM 2643 C C . PRO B 1 31 ? -17.953 -18.875 -12.961 1 61.75 31 PRO B C 1
ATOM 2645 O O . PRO B 1 31 ? -17.078 -19.266 -12.172 1 61.75 31 PRO B O 1
ATOM 2648 N N . GLY B 1 32 ? -18.984 -19.578 -13.273 1 61.84 32 GLY B N 1
ATOM 2649 C CA . GLY B 1 32 ? -19.125 -21 -12.953 1 61.84 32 GLY B CA 1
ATOM 2650 C C . GLY B 1 32 ? -20.281 -21.266 -12.016 1 61.84 32 GLY B C 1
ATOM 2651 O O . GLY B 1 32 ? -20.734 -20.375 -11.297 1 61.84 32 GLY B O 1
ATOM 2652 N N . ASP B 1 33 ? -20.969 -22.25 -12.359 1 65.06 33 ASP B N 1
ATOM 2653 C CA . ASP B 1 33 ? -22.047 -22.703 -11.484 1 65.06 33 ASP B CA 1
ATOM 2654 C C . ASP B 1 33 ? -21.484 -23.188 -10.141 1 65.06 33 ASP B C 1
ATOM 2656 O O . ASP B 1 33 ? -20.797 -24.203 -10.086 1 65.06 33 ASP B O 1
ATOM 2660 N N . PRO B 1 34 ? -21.594 -22.266 -9.102 1 68.56 34 PRO B N 1
ATOM 2661 C CA . PRO B 1 34 ? -21.047 -22.672 -7.805 1 68.56 34 PRO B CA 1
ATOM 2662 C C . PRO B 1 34 ? -21.438 -24.109 -7.43 1 68.56 34 PRO B C 1
ATOM 2664 O O . PRO B 1 34 ? -20.641 -24.812 -6.812 1 68.56 34 PRO B O 1
ATOM 2667 N N . ALA B 1 35 ? -22.609 -24.469 -7.793 1 69.88 35 ALA B N 1
ATOM 2668 C CA . ALA B 1 35 ? -23.031 -25.828 -7.5 1 69.88 35 ALA B CA 1
ATOM 2669 C C . ALA B 1 35 ? -22.172 -26.844 -8.234 1 69.88 35 ALA B C 1
ATOM 2671 O O . ALA B 1 35 ? -21.797 -27.875 -7.672 1 69.88 35 ALA B O 1
ATOM 2672 N N . ARG B 1 36 ? -21.844 -26.484 -9.391 1 74.56 36 ARG B N 1
ATOM 2673 C CA . ARG B 1 36 ? -21 -27.375 -10.172 1 74.56 36 ARG B CA 1
ATOM 2674 C C . ARG B 1 36 ? -19.578 -27.422 -9.609 1 74.56 36 ARG B C 1
ATOM 2676 O O . ARG B 1 36 ? -18.969 -28.484 -9.547 1 74.56 36 ARG B O 1
ATOM 2683 N N . LEU B 1 37 ? -19.188 -26.328 -9.188 1 70.25 37 LEU B N 1
ATOM 2684 C CA . LEU B 1 37 ? -17.844 -26.266 -8.625 1 70.25 37 LEU B CA 1
ATOM 2685 C C . LEU B 1 37 ? -17.766 -27.047 -7.316 1 70.25 37 LEU B C 1
ATOM 2687 O O . LEU B 1 37 ? -16.766 -27.719 -7.043 1 70.25 37 LEU B O 1
ATOM 2691 N N . ALA B 1 38 ? -18.797 -26.938 -6.602 1 68.5 38 ALA B N 1
ATOM 2692 C CA . ALA B 1 38 ? -18.859 -27.641 -5.324 1 68.5 38 ALA B CA 1
ATOM 2693 C C . ALA B 1 38 ? -19.031 -29.156 -5.531 1 68.5 38 ALA B C 1
ATOM 2695 O O . ALA B 1 38 ? -18.469 -29.953 -4.781 1 68.5 38 ALA B O 1
ATOM 2696 N N . ALA B 1 39 ? -19.797 -29.469 -6.531 1 72.88 39 ALA B N 1
ATOM 2697 C CA . ALA B 1 39 ? -20.094 -30.875 -6.801 1 72.88 39 ALA B CA 1
ATOM 2698 C C . ALA B 1 39 ? -18.906 -31.562 -7.453 1 72.88 39 ALA B C 1
ATOM 2700 O O . ALA B 1 39 ? -18.75 -32.781 -7.344 1 72.88 39 ALA B O 1
ATOM 2701 N N . GLY B 1 40 ? -18 -30.734 -7.984 1 69.62 40 GLY B N 1
ATOM 2702 C CA . GLY B 1 40 ? -16.859 -31.297 -8.688 1 69.62 40 GLY B CA 1
ATOM 2703 C C . GLY B 1 40 ? -17.062 -31.375 -10.188 1 69.62 40 GLY B C 1
ATOM 2704 O O . GLY B 1 40 ? -18.203 -31.359 -10.672 1 69.62 40 GLY B O 1
ATOM 2705 N N . PRO B 1 41 ? -16.031 -31.359 -10.867 1 69 41 PRO B N 1
ATOM 2706 C CA . PRO B 1 41 ? -16.094 -31.328 -12.336 1 69 41 PRO B CA 1
ATOM 2707 C C . PRO B 1 41 ? -16.797 -32.562 -12.922 1 69 41 PRO B C 1
ATOM 2709 O O . PRO B 1 41 ? -17.406 -32.469 -13.992 1 69 41 PRO B O 1
ATOM 2712 N N . GLU B 1 42 ? -16.781 -33.656 -12.234 1 75.81 42 GLU B N 1
ATOM 2713 C CA . GLU B 1 42 ? -17.297 -34.906 -12.797 1 75.81 42 GLU B CA 1
ATOM 2714 C C . GLU B 1 42 ? -18.703 -35.188 -12.273 1 75.81 42 GLU B C 1
ATOM 2716 O O . GLU B 1 42 ? -19.266 -36.25 -12.547 1 75.81 42 GLU B O 1
ATOM 2721 N N . ALA B 1 43 ? -19.156 -34.25 -11.547 1 78.81 43 ALA B N 1
ATOM 2722 C CA . ALA B 1 43 ? -20.469 -34.531 -10.961 1 78.81 43 ALA B CA 1
ATOM 2723 C C . ALA B 1 43 ? -21.578 -34.469 -12.016 1 78.81 43 ALA B C 1
ATOM 2725 O O . ALA B 1 43 ? -21.531 -33.625 -12.906 1 78.81 43 ALA B O 1
ATOM 2726 N N . ASP B 1 44 ? -22.453 -35.438 -12.016 1 82.94 44 ASP B N 1
ATOM 2727 C CA . ASP B 1 44 ? -23.562 -35.438 -12.953 1 82.94 44 ASP B CA 1
ATOM 2728 C C . ASP B 1 44 ? -24.594 -34.375 -12.594 1 82.94 44 ASP B C 1
ATOM 2730 O O . ASP B 1 44 ? -24.516 -33.781 -11.516 1 82.94 44 ASP B O 1
ATOM 2734 N N . ASP B 1 45 ? -25.438 -34.031 -13.461 1 86.38 45 ASP B N 1
ATOM 2735 C CA . ASP B 1 45 ? -26.391 -32.938 -13.336 1 86.38 45 ASP B CA 1
ATOM 2736 C C . ASP B 1 45 ? -27.281 -33.125 -12.117 1 86.38 45 ASP B C 1
ATOM 2738 O O . ASP B 1 45 ? -27.656 -32.156 -11.461 1 86.38 45 ASP B O 1
ATOM 2742 N N . LYS B 1 46 ? -27.594 -34.375 -11.891 1 86.81 46 LYS B N 1
ATOM 2743 C CA . LYS B 1 46 ? -28.438 -34.656 -10.734 1 86.81 46 LYS B CA 1
ATOM 2744 C C . LYS B 1 46 ? -27.734 -34.281 -9.438 1 86.81 46 LYS B C 1
ATOM 2746 O O . LYS B 1 46 ? -28.328 -33.688 -8.547 1 86.81 46 LYS B O 1
ATOM 2751 N N . THR B 1 47 ? -26.5 -34.656 -9.367 1 85 47 THR B N 1
ATOM 2752 C CA . THR B 1 47 ? -25.688 -34.312 -8.195 1 85 47 THR B CA 1
ATOM 2753 C C . THR B 1 47 ? -25.531 -32.812 -8.062 1 85 47 THR B C 1
ATOM 2755 O O . THR B 1 47 ? -25.594 -32.281 -6.953 1 85 47 THR B O 1
ATOM 2758 N N . VAL B 1 48 ? -25.375 -32.188 -9.195 1 84.94 48 VAL B N 1
ATOM 2759 C CA . VAL B 1 48 ? -25.219 -30.75 -9.195 1 84.94 48 VAL B CA 1
ATOM 2760 C C . VAL B 1 48 ? -26.484 -30.078 -8.68 1 84.94 48 VAL B C 1
ATOM 2762 O O . VAL B 1 48 ? -26.438 -29.109 -7.926 1 84.94 48 VAL B O 1
ATOM 2765 N N . ALA B 1 49 ? -27.578 -30.641 -9.055 1 81.38 49 ALA B N 1
ATOM 2766 C CA . ALA B 1 49 ? -28.844 -30.078 -8.625 1 81.38 49 ALA B CA 1
ATOM 2767 C C . ALA B 1 49 ? -29.047 -30.266 -7.125 1 81.38 49 ALA B C 1
ATOM 2769 O O . ALA B 1 49 ? -29.594 -29.375 -6.453 1 81.38 49 ALA B O 1
ATOM 2770 N N . LEU B 1 50 ? -28.656 -31.328 -6.609 1 80.12 50 LEU B N 1
ATOM 2771 C CA . LEU B 1 50 ? -28.75 -31.594 -5.18 1 80.12 50 LEU B CA 1
ATOM 2772 C C . LEU B 1 50 ? -27.844 -30.656 -4.387 1 80.12 50 LEU B C 1
ATOM 2774 O O . LEU B 1 50 ? -28.25 -30.141 -3.34 1 80.12 50 LEU B O 1
ATOM 2778 N N . VAL B 1 51 ? -26.734 -30.516 -4.984 1 77.12 51 VAL B N 1
ATOM 2779 C CA . VAL B 1 51 ? -25.781 -29.625 -4.324 1 77.12 51 VAL B CA 1
ATOM 2780 C C . VAL B 1 51 ? -26.297 -28.188 -4.367 1 77.12 51 VAL B C 1
ATOM 2782 O O . VAL B 1 51 ? -26.141 -27.453 -3.398 1 77.12 51 VAL B O 1
ATOM 2785 N N . ARG B 1 52 ? -26.938 -27.859 -5.449 1 79.88 52 ARG B N 1
ATOM 2786 C CA . ARG B 1 52 ? -27.516 -26.531 -5.602 1 79.88 52 ARG B CA 1
ATOM 2787 C C . ARG B 1 52 ? -28.594 -26.281 -4.555 1 79.88 52 ARG B C 1
ATOM 2789 O O . ARG B 1 52 ? -28.656 -25.203 -3.959 1 79.88 52 ARG B O 1
ATOM 2796 N N . ALA B 1 53 ? -29.312 -27.234 -4.359 1 77.38 53 ALA B N 1
ATOM 2797 C CA . ALA B 1 53 ? -30.375 -27.141 -3.359 1 77.38 53 ALA B CA 1
ATOM 2798 C C . ALA B 1 53 ? -29.797 -27.094 -1.949 1 77.38 53 ALA B C 1
ATOM 2800 O O . ALA B 1 53 ? -30.281 -26.328 -1.099 1 77.38 53 ALA B O 1
ATOM 2801 N N . ASP B 1 54 ? -28.797 -27.828 -1.742 1 74.69 54 ASP B N 1
ATOM 2802 C CA . ASP B 1 54 ? -28.172 -27.875 -0.43 1 74.69 54 ASP B CA 1
ATOM 2803 C C . ASP B 1 54 ? -27.484 -26.562 -0.084 1 74.69 54 ASP B C 1
ATOM 2805 O O . ASP B 1 54 ? -27.484 -26.141 1.077 1 74.69 54 ASP B O 1
ATOM 2809 N N . LEU B 1 55 ? -27.047 -25.984 -1.17 1 70.88 55 LEU B N 1
ATOM 2810 C CA . LEU B 1 55 ? -26.328 -24.734 -0.967 1 70.88 55 LEU B CA 1
ATOM 2811 C C . LEU B 1 55 ? -27.297 -23.547 -0.963 1 70.88 55 LEU B C 1
ATOM 2813 O O . LEU B 1 55 ? -26.891 -22.422 -0.667 1 70.88 55 LEU B O 1
ATOM 2817 N N . GLY B 1 56 ? -28.547 -23.875 -1.202 1 72.19 56 GLY B N 1
ATOM 2818 C CA . GLY B 1 56 ? -29.578 -22.844 -1.195 1 72.19 56 GLY B CA 1
ATOM 2819 C C . GLY B 1 56 ? -29.5 -21.906 -2.383 1 72.19 56 GLY B C 1
ATOM 2820 O O . GLY B 1 56 ? -29.922 -20.75 -2.299 1 72.19 56 GLY B O 1
ATOM 2821 N N . LEU B 1 57 ? -28.938 -22.359 -3.488 1 72.69 57 LEU B N 1
ATOM 2822 C CA . LEU B 1 57 ? -28.719 -21.516 -4.656 1 72.69 57 LEU B CA 1
ATOM 2823 C C . LEU B 1 57 ? -30 -21.406 -5.488 1 72.69 57 LEU B C 1
ATOM 2825 O O . LEU B 1 57 ? -30.062 -20.609 -6.422 1 72.69 57 LEU B O 1
ATOM 2829 N N . ASP B 1 58 ? -30.938 -22.188 -5.094 1 77.31 58 ASP B N 1
ATOM 2830 C CA . ASP B 1 58 ? -32.219 -22.156 -5.781 1 77.31 58 ASP B CA 1
ATOM 2831 C C . ASP B 1 58 ? -33.156 -21.125 -5.152 1 77.31 58 ASP B C 1
ATOM 2833 O O . ASP B 1 58 ? -34.188 -20.797 -5.723 1 77.31 58 ASP B O 1
ATOM 2837 N N . LYS B 1 59 ? -32.75 -20.594 -4.113 1 79.94 59 LYS B N 1
ATOM 2838 C CA . LYS B 1 59 ? -33.562 -19.609 -3.418 1 79.94 59 LYS B CA 1
ATOM 2839 C C . LYS B 1 59 ? -33.375 -18.219 -4.035 1 79.94 59 LYS B C 1
ATOM 2841 O O . LYS B 1 59 ? -32.406 -17.969 -4.746 1 79.94 59 LYS B O 1
ATOM 2846 N N . PRO B 1 60 ? -34.406 -17.375 -3.754 1 84.62 60 PRO B N 1
ATOM 2847 C CA . PRO B 1 60 ? -34.281 -16 -4.246 1 84.62 60 PRO B CA 1
ATOM 2848 C C . PRO B 1 60 ? -33.031 -15.305 -3.715 1 84.62 60 PRO B C 1
ATOM 2850 O O . PRO B 1 60 ? -32.531 -15.625 -2.621 1 84.62 60 PRO B O 1
ATOM 2853 N N . LEU B 1 61 ? -32.469 -14.375 -4.434 1 81.69 61 LEU B N 1
ATOM 2854 C CA . LEU B 1 61 ? -31.203 -13.719 -4.184 1 81.69 61 LEU B CA 1
ATOM 2855 C C . LEU B 1 61 ? -31.188 -13.055 -2.809 1 81.69 61 LEU B C 1
ATOM 2857 O O . LEU B 1 61 ? -30.203 -13.164 -2.076 1 81.69 61 LEU B O 1
ATOM 2861 N N . PRO B 1 62 ? -32.312 -12.422 -2.457 1 84.19 62 PRO B N 1
ATOM 2862 C CA . PRO B 1 62 ? -32.281 -11.805 -1.128 1 84.19 62 PRO B CA 1
ATOM 2863 C C . PRO B 1 62 ? -32.125 -12.828 -0.006 1 84.19 62 PRO B C 1
ATOM 2865 O O . PRO B 1 62 ? -31.469 -12.555 1.004 1 84.19 62 PRO B O 1
ATOM 2868 N N . GLU B 1 63 ? -32.719 -13.977 -0.207 1 84.5 63 GLU B N 1
ATOM 2869 C CA . GLU B 1 63 ? -32.594 -15.031 0.796 1 84.5 63 GLU B CA 1
ATOM 2870 C C . GLU B 1 63 ? -31.172 -15.594 0.813 1 84.5 63 GLU B C 1
ATOM 2872 O O . GLU B 1 63 ? -30.641 -15.914 1.876 1 84.5 63 GLU B O 1
ATOM 2877 N N . GLN B 1 64 ? -30.625 -15.734 -0.326 1 84.12 64 GLN B N 1
ATOM 2878 C CA . GLN B 1 64 ? -29.25 -16.188 -0.413 1 84.12 64 GLN B CA 1
ATOM 2879 C C . GLN B 1 64 ? -28.297 -15.195 0.276 1 84.12 64 GLN B C 1
ATOM 2881 O O . GLN B 1 64 ? -27.328 -15.602 0.922 1 84.12 64 GLN B O 1
ATOM 2886 N N . PHE B 1 65 ? -28.703 -13.977 0.136 1 84.88 65 PHE B N 1
ATOM 2887 C CA . PHE B 1 65 ? -27.922 -12.906 0.74 1 84.88 65 PHE B CA 1
ATOM 2888 C C . PHE B 1 65 ? -27.922 -13.023 2.26 1 84.88 65 PHE B C 1
ATOM 2890 O O . PHE B 1 65 ? -26.859 -13.016 2.893 1 84.88 65 PHE B O 1
ATOM 2897 N N . VAL B 1 66 ? -29.094 -13.188 2.785 1 85.06 66 VAL B N 1
ATOM 2898 C CA . VAL B 1 66 ? -29.234 -13.266 4.234 1 85.06 66 VAL B CA 1
ATOM 2899 C C . VAL B 1 66 ? -28.578 -14.539 4.754 1 85.06 66 VAL B C 1
ATOM 2901 O O . VAL B 1 66 ? -27.875 -14.516 5.77 1 85.06 66 VAL B O 1
ATOM 2904 N N . ASN B 1 67 ? -28.75 -15.609 4.031 1 82.56 67 ASN B N 1
ATOM 2905 C CA . ASN B 1 67 ? -28.188 -16.891 4.449 1 82.56 67 ASN B CA 1
ATOM 2906 C C . ASN B 1 67 ? -26.656 -16.844 4.449 1 82.56 67 ASN B C 1
ATOM 2908 O O . ASN B 1 67 ? -26.016 -17.438 5.32 1 82.56 67 ASN B O 1
ATOM 2912 N N . PHE B 1 68 ? -26.156 -16.234 3.471 1 82.19 68 PHE B N 1
ATOM 2913 C CA . PHE B 1 68 ? -24.703 -16.109 3.375 1 82.19 68 PHE B CA 1
ATOM 2914 C C . PHE B 1 68 ? -24.141 -15.445 4.613 1 82.19 68 PHE B C 1
ATOM 2916 O O . PHE B 1 68 ? -23.172 -15.938 5.207 1 82.19 68 PHE B O 1
ATOM 2923 N N . PHE B 1 69 ? -24.766 -14.375 5.062 1 84.81 69 PHE B N 1
ATOM 2924 C CA . PHE B 1 69 ? -24.219 -13.602 6.176 1 84.81 69 PHE B CA 1
ATOM 2925 C C . PHE B 1 69 ? -24.547 -14.266 7.508 1 84.81 69 PHE B C 1
ATOM 2927 O O . PHE B 1 69 ? -23.781 -14.164 8.461 1 84.81 69 PHE B O 1
ATOM 2934 N N . LEU B 1 70 ? -25.641 -14.977 7.5 1 85.12 70 LEU B N 1
ATOM 2935 C CA . LEU B 1 70 ? -25.953 -15.734 8.703 1 85.12 70 LEU B CA 1
ATOM 2936 C C . LEU B 1 70 ? -24.969 -16.875 8.898 1 85.12 70 LEU B C 1
ATOM 2938 O O . LEU B 1 70 ? -24.516 -17.141 10.023 1 85.12 70 LEU B O 1
ATOM 2942 N N . ASN B 1 71 ? -24.672 -17.516 7.863 1 85.44 71 ASN B N 1
ATOM 2943 C CA . ASN B 1 71 ? -23.672 -18.578 7.926 1 85.44 71 ASN B CA 1
ATOM 2944 C C . ASN B 1 71 ? -22.281 -18.016 8.281 1 85.44 71 ASN B C 1
ATOM 2946 O O . ASN B 1 71 ? -21.562 -18.609 9.078 1 85.44 71 ASN B O 1
ATOM 2950 N N . ALA B 1 72 ? -21.969 -16.922 7.715 1 84.44 72 ALA B N 1
ATOM 2951 C CA . ALA B 1 72 ? -20.688 -16.266 8 1 84.44 72 ALA B CA 1
ATOM 2952 C C . ALA B 1 72 ? -20.578 -15.883 9.469 1 84.44 72 ALA B C 1
ATOM 2954 O O . ALA B 1 72 ? -19.516 -16.016 10.078 1 84.44 72 ALA B O 1
ATOM 2955 N N . ALA B 1 73 ? -21.688 -15.445 9.953 1 85.5 73 ALA B N 1
ATOM 2956 C CA . ALA B 1 73 ? -21.719 -15.039 11.359 1 85.5 73 ALA B CA 1
ATOM 2957 C C . ALA B 1 73 ? -21.516 -16.25 12.273 1 85.5 73 ALA B C 1
ATOM 2959 O O . ALA B 1 73 ? -20.984 -16.109 13.383 1 85.5 73 ALA B O 1
ATOM 2960 N N . ARG B 1 74 ? -21.875 -17.4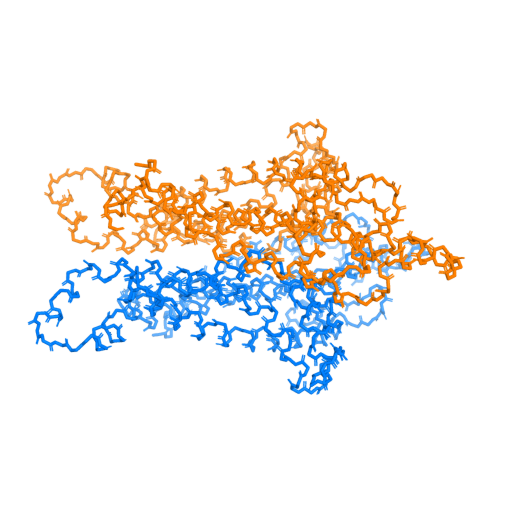06 11.727 1 87.19 74 ARG B N 1
ATOM 2961 C CA . ARG B 1 74 ? -21.703 -18.641 12.484 1 87.19 74 ARG B CA 1
ATOM 2962 C C . ARG B 1 74 ? -20.344 -19.266 12.203 1 87.19 74 ARG B C 1
ATOM 2964 O O . ARG B 1 74 ? -20.031 -20.344 12.727 1 87.19 74 ARG B O 1
ATOM 2971 N N . GLY B 1 75 ? -19.625 -18.578 11.352 1 85.31 75 GLY B N 1
ATOM 2972 C CA . GLY B 1 75 ? -18.297 -19.078 11.039 1 85.31 75 GLY B CA 1
ATOM 2973 C C . GLY B 1 75 ? -18.312 -20.141 9.961 1 85.31 75 GLY B C 1
ATOM 2974 O O . GLY B 1 75 ? -17.328 -20.891 9.805 1 85.31 75 GLY B O 1
ATOM 2975 N N . ASP B 1 76 ? -19.391 -20.281 9.391 1 88.5 76 ASP B N 1
ATOM 2976 C CA . ASP B 1 76 ? -19.5 -21.281 8.336 1 88.5 76 ASP B CA 1
ATOM 2977 C C . ASP B 1 76 ? -19.281 -20.656 6.961 1 88.5 76 ASP B C 1
ATOM 2979 O O . ASP B 1 76 ? -20.188 -20 6.43 1 88.5 76 ASP B O 1
ATOM 2983 N N . PHE B 1 77 ? -18.234 -21 6.422 1 87.62 77 PHE B N 1
ATOM 2984 C CA . PHE B 1 77 ? -17.875 -20.469 5.109 1 87.62 77 PHE B CA 1
ATOM 2985 C C . PHE B 1 77 ? -17.797 -21.578 4.078 1 87.62 77 PHE B C 1
ATOM 2987 O O . PHE B 1 77 ? -17.281 -21.375 2.973 1 87.62 77 PHE B O 1
ATOM 2994 N N . GLY B 1 78 ? -18.234 -22.703 4.559 1 85.56 78 GLY B N 1
ATOM 2995 C CA . GLY B 1 78 ? -18.172 -23.859 3.668 1 85.56 78 GLY B CA 1
ATOM 2996 C C . GLY B 1 78 ? -16.859 -24.594 3.736 1 85.56 78 GLY B C 1
ATOM 2997 O O . GLY B 1 78 ? -16.219 -24.641 4.793 1 85.56 78 GLY B O 1
ATOM 2998 N N . HIS B 1 79 ? -16.562 -25.344 2.557 1 87.38 79 HIS B N 1
ATOM 2999 C CA . HIS B 1 79 ? -15.352 -26.141 2.49 1 87.38 79 HIS B CA 1
ATOM 3000 C C . HIS B 1 79 ? -14.492 -25.75 1.295 1 87.38 79 HIS B C 1
ATOM 3002 O O . HIS B 1 79 ? -15.016 -25.359 0.251 1 87.38 79 HIS B O 1
ATOM 3008 N N . SER B 1 80 ? -13.234 -25.828 1.578 1 89.06 80 SER B N 1
ATOM 3009 C CA . SER B 1 80 ? -12.297 -25.594 0.486 1 89.06 80 SER B CA 1
ATOM 3010 C C . SER B 1 80 ? -12.484 -26.609 -0.635 1 89.06 80 SER B C 1
ATOM 3012 O O . SER B 1 80 ? -12.695 -27.797 -0.375 1 89.06 80 SER B O 1
ATOM 3014 N N . ILE B 1 81 ? -12.438 -26.094 -1.806 1 79.06 81 ILE B N 1
ATOM 3015 C CA . ILE B 1 81 ? -12.562 -26.969 -2.963 1 79.06 81 ILE B CA 1
ATOM 3016 C C . ILE B 1 81 ? -11.289 -27.797 -3.125 1 79.06 81 ILE B C 1
ATOM 3018 O O . ILE B 1 81 ? -11.344 -28.953 -3.555 1 79.06 81 ILE B O 1
ATOM 3022 N N . ARG B 1 82 ? -10.297 -27.25 -2.701 1 81.94 82 ARG B N 1
ATOM 3023 C CA . ARG B 1 82 ? -8.992 -27.891 -2.889 1 81.94 82 ARG B CA 1
ATOM 3024 C C . ARG B 1 82 ? -8.703 -28.875 -1.767 1 81.94 82 ARG B C 1
ATOM 3026 O O . ARG B 1 82 ? -8.391 -30.047 -2.025 1 81.94 82 ARG B O 1
ATOM 3033 N N . THR B 1 83 ? -8.82 -28.438 -0.537 1 87.12 83 THR B N 1
ATOM 3034 C CA . THR B 1 83 ? -8.398 -29.25 0.599 1 87.12 83 THR B CA 1
ATOM 3035 C C . THR B 1 83 ? -9.586 -30 1.202 1 87.12 83 THR B C 1
ATOM 3037 O O . THR B 1 83 ? -9.406 -30.922 1.995 1 87.12 83 THR B O 1
ATOM 3040 N N . LYS B 1 84 ? -10.766 -29.531 0.892 1 87.44 84 LYS B N 1
ATOM 3041 C CA . LYS B 1 84 ? -12.008 -30.109 1.387 1 87.44 84 LYS B CA 1
ATOM 3042 C C . LYS B 1 84 ? -12.164 -29.875 2.885 1 87.44 84 LYS B C 1
ATOM 3044 O O . LYS B 1 84 ? -13.094 -30.406 3.506 1 87.44 84 LYS B O 1
ATOM 3049 N N . ARG B 1 85 ? -11.352 -29.109 3.447 1 91.56 85 ARG B N 1
ATOM 3050 C CA . ARG B 1 85 ? -11.453 -28.719 4.848 1 91.56 85 ARG B CA 1
ATOM 3051 C C . ARG B 1 85 ? -12.352 -27.5 5.012 1 91.56 85 ARG B C 1
ATOM 3053 O O . ARG B 1 85 ? -12.57 -26.75 4.055 1 91.56 85 ARG B O 1
ATOM 3060 N N . PRO B 1 86 ? -12.859 -27.422 6.258 1 93.12 86 PRO B N 1
ATOM 3061 C CA . PRO B 1 86 ? -13.625 -26.203 6.5 1 93.12 86 PRO B CA 1
ATOM 3062 C C . PRO B 1 86 ? -12.797 -24.938 6.273 1 93.12 86 PRO B C 1
ATOM 3064 O O . PRO B 1 86 ? -11.656 -24.859 6.727 1 93.12 86 PRO B O 1
ATOM 3067 N N . VAL B 1 87 ? -13.383 -24.031 5.57 1 93.31 87 VAL B N 1
ATOM 3068 C CA . VAL B 1 87 ? -12.711 -22.781 5.219 1 93.31 87 VAL B CA 1
ATOM 3069 C C . VAL B 1 87 ? -12.32 -22.031 6.488 1 93.31 87 VAL B C 1
ATOM 3071 O O . VAL B 1 87 ? -11.266 -21.391 6.539 1 93.31 87 VAL B O 1
ATOM 3074 N N . SER B 1 88 ? -13.148 -22.156 7.504 1 93.56 88 SER B N 1
ATOM 3075 C CA . SER B 1 88 ? -12.883 -21.469 8.766 1 93.56 88 SER B CA 1
ATOM 3076 C C . SER B 1 88 ? -11.578 -21.953 9.383 1 93.56 88 SER B C 1
ATOM 3078 O O . SER B 1 88 ? -10.836 -21.172 9.977 1 93.56 88 SER B O 1
ATOM 3080 N N . GLU B 1 89 ? -11.297 -23.141 9.219 1 92.62 89 GLU B N 1
ATOM 3081 C CA . GLU B 1 89 ? -10.055 -23.703 9.75 1 92.62 89 GLU B CA 1
ATOM 3082 C C . GLU B 1 89 ? -8.844 -23.234 8.945 1 92.62 89 GLU B C 1
ATOM 3084 O O . GLU B 1 89 ? -7.797 -22.922 9.516 1 92.62 89 GLU B O 1
ATOM 3089 N N . GLU B 1 90 ? -9.016 -23.219 7.703 1 91.94 90 GLU B N 1
ATOM 3090 C CA . GLU B 1 90 ? -7.949 -22.75 6.824 1 91.94 90 GLU B CA 1
ATOM 3091 C C . GLU B 1 90 ? -7.594 -21.297 7.113 1 91.94 90 GLU B C 1
ATOM 3093 O O . GLU B 1 90 ? -6.418 -20.938 7.16 1 91.94 90 GLU B O 1
ATOM 3098 N N . ILE B 1 91 ? -8.594 -20.547 7.312 1 92.38 91 ILE B N 1
ATOM 3099 C CA . ILE B 1 91 ? -8.422 -19.125 7.527 1 92.38 91 ILE B CA 1
ATOM 3100 C C . ILE B 1 91 ? -7.824 -18.875 8.914 1 92.38 91 ILE B C 1
ATOM 3102 O O . ILE B 1 91 ? -6.906 -18.062 9.062 1 92.38 91 ILE B O 1
ATOM 3106 N N . SER B 1 92 ? -8.344 -19.547 9.891 1 91.62 92 SER B N 1
ATOM 3107 C CA . SER B 1 92 ? -7.871 -19.328 11.25 1 91.62 92 SER B CA 1
ATOM 3108 C C . SER B 1 92 ? -6.387 -19.672 11.375 1 91.62 92 SER B C 1
ATOM 3110 O O . SER B 1 92 ? -5.648 -18.969 12.078 1 91.62 92 SER B O 1
ATOM 3112 N N . ALA B 1 93 ? -5.93 -20.625 10.719 1 90.06 93 ALA B N 1
ATOM 3113 C CA . ALA B 1 93 ? -4.539 -21.078 10.781 1 90.06 93 ALA B CA 1
ATOM 3114 C C . ALA B 1 93 ? -3.607 -20.031 10.156 1 90.06 93 ALA B C 1
ATOM 3116 O O . ALA B 1 93 ? -2.436 -19.938 10.531 1 90.06 93 ALA B O 1
ATOM 3117 N N . ARG B 1 94 ? -4.117 -19.297 9.289 1 91 94 ARG B N 1
ATOM 3118 C CA . ARG B 1 94 ? -3.295 -18.328 8.555 1 91 94 ARG B CA 1
ATOM 3119 C C . ARG B 1 94 ? -3.508 -16.922 9.078 1 91 94 ARG B C 1
ATOM 3121 O O . ARG B 1 94 ? -2.629 -16.062 8.945 1 91 94 ARG B O 1
ATOM 3128 N N . PHE B 1 95 ? -4.625 -16.703 9.688 1 91.56 95 PHE B N 1
ATOM 3129 C CA . PHE B 1 95 ? -4.996 -15.367 10.148 1 91.56 95 PHE B CA 1
ATOM 3130 C C . PHE B 1 95 ? -4.102 -14.922 11.297 1 91.56 95 PHE B C 1
ATOM 3132 O O . PHE B 1 95 ? -3.602 -13.797 11.305 1 91.56 95 PHE B O 1
ATOM 3139 N N . TRP B 1 96 ? -3.904 -15.719 12.203 1 90.38 96 TRP B N 1
ATOM 3140 C CA . TRP B 1 96 ? -3.201 -15.336 13.422 1 90.38 96 TRP B CA 1
ATOM 3141 C C . TRP B 1 96 ? -1.737 -15.023 13.133 1 90.38 96 TRP B C 1
ATOM 3143 O O . TRP B 1 96 ? -1.211 -14.008 13.594 1 90.38 96 TRP B O 1
ATOM 3153 N N . PRO B 1 97 ? -1.129 -15.82 12.336 1 90.25 97 PRO B N 1
ATOM 3154 C CA . PRO B 1 97 ? 0.244 -15.453 11.977 1 90.25 97 PRO B CA 1
ATOM 3155 C C . PRO B 1 97 ? 0.336 -14.086 11.305 1 90.25 97 PRO B C 1
ATOM 3157 O O . PRO B 1 97 ? 1.242 -13.305 11.602 1 90.25 97 PRO B O 1
ATOM 3160 N N . THR B 1 98 ? -0.584 -13.812 10.438 1 90.88 98 THR B N 1
ATOM 3161 C CA . THR B 1 98 ? -0.59 -12.516 9.773 1 90.88 98 THR B CA 1
ATOM 3162 C C . THR B 1 98 ? -0.88 -11.398 10.766 1 90.88 98 THR B C 1
ATOM 3164 O O . THR B 1 98 ? -0.229 -10.352 10.734 1 90.88 98 THR B O 1
ATOM 3167 N N . LEU B 1 99 ? -1.781 -11.625 11.641 1 90.75 99 LEU B N 1
ATOM 3168 C CA . LEU B 1 99 ? -2.146 -10.609 12.625 1 90.75 99 LEU B CA 1
ATOM 3169 C C . LEU B 1 99 ? -0.971 -10.297 13.539 1 90.75 99 LEU B C 1
ATOM 3171 O O . LEU B 1 99 ? -0.65 -9.125 13.773 1 90.75 99 LEU B O 1
ATOM 3175 N N . TRP B 1 100 ? -0.395 -11.289 14.016 1 91.19 100 TRP B N 1
ATOM 3176 C CA . TRP B 1 100 ? 0.713 -11.094 14.945 1 91.19 100 TRP B CA 1
ATOM 3177 C C . TRP B 1 100 ? 1.899 -10.438 14.25 1 91.19 100 TRP B C 1
ATOM 3179 O O . TRP B 1 100 ? 2.547 -9.555 14.82 1 91.19 100 TRP B O 1
ATOM 3189 N N . LEU B 1 101 ? 2.197 -10.883 13.102 1 91.44 101 LEU B N 1
ATOM 3190 C CA . LEU B 1 101 ? 3.273 -10.266 12.328 1 91.44 101 LEU B CA 1
ATOM 3191 C C . LEU B 1 101 ? 2.992 -8.781 12.094 1 91.44 101 LEU B C 1
ATOM 3193 O O . LEU B 1 101 ? 3.891 -7.949 12.219 1 91.44 101 LEU B O 1
ATOM 3197 N N . THR B 1 102 ? 1.752 -8.5 11.789 1 92.62 102 THR B N 1
ATOM 3198 C CA . THR B 1 102 ? 1.347 -7.121 11.523 1 92.62 102 THR B CA 1
ATOM 3199 C C . THR B 1 102 ? 1.469 -6.266 12.781 1 92.62 102 THR B C 1
ATOM 3201 O O . THR B 1 102 ? 1.975 -5.145 12.727 1 92.62 102 THR B O 1
ATOM 3204 N N . VAL B 1 103 ? 1.047 -6.812 13.859 1 92.5 103 VAL B N 1
ATOM 3205 C CA . VAL B 1 103 ? 1.082 -6.078 15.117 1 92.5 103 VAL B CA 1
ATOM 3206 C C . VAL B 1 103 ? 2.529 -5.777 15.5 1 92.5 103 VAL B C 1
ATOM 3208 O O . VAL B 1 103 ? 2.861 -4.645 15.859 1 92.5 103 VAL B O 1
ATOM 3211 N N . VAL B 1 104 ? 3.352 -6.742 15.414 1 93.88 104 VAL B N 1
ATOM 3212 C CA . VAL B 1 104 ? 4.754 -6.57 15.766 1 93.88 104 VAL B CA 1
ATOM 3213 C C . VAL B 1 104 ? 5.402 -5.551 14.836 1 93.88 104 VAL B C 1
ATOM 3215 O O . VAL B 1 104 ? 6.113 -4.648 15.289 1 93.88 104 VAL B O 1
ATOM 3218 N N . ALA B 1 105 ? 5.172 -5.668 13.555 1 94.88 105 ALA B N 1
ATOM 3219 C CA . ALA B 1 105 ? 5.73 -4.742 12.57 1 94.88 105 ALA B CA 1
ATOM 3220 C C . ALA B 1 105 ? 5.25 -3.318 12.828 1 94.88 105 ALA B C 1
ATOM 3222 O O . ALA B 1 105 ? 6.039 -2.373 12.781 1 94.88 105 ALA B O 1
ATOM 3223 N N . MET B 1 106 ? 3.992 -3.199 13.203 1 93.69 106 MET B N 1
ATOM 3224 C CA . MET B 1 106 ? 3.389 -1.883 13.391 1 93.69 106 MET B CA 1
ATOM 3225 C C . MET B 1 106 ? 3.941 -1.203 14.641 1 93.69 106 MET B C 1
ATOM 3227 O O . MET B 1 106 ? 4.207 -0 14.625 1 93.69 106 MET B O 1
ATOM 3231 N N . VAL B 1 107 ? 4.062 -1.938 15.664 1 94.69 107 VAL B N 1
ATOM 3232 C CA . VAL B 1 107 ? 4.48 -1.37 16.938 1 94.69 107 VAL B CA 1
ATOM 3233 C C . VAL B 1 107 ? 5.844 -0.704 16.797 1 94.69 107 VAL B C 1
ATOM 3235 O O . VAL B 1 107 ? 5.996 0.486 17.078 1 94.69 107 VAL B O 1
ATOM 3238 N N . TRP B 1 108 ? 6.77 -1.418 16.359 1 95.19 108 TRP B N 1
ATOM 3239 C CA . TRP B 1 108 ? 8.094 -0.811 16.266 1 95.19 108 TRP B CA 1
ATOM 3240 C C . TRP B 1 108 ? 8.148 0.209 15.133 1 95.19 108 TRP B C 1
ATOM 3242 O O . TRP B 1 108 ? 8.844 1.227 15.242 1 95.19 108 TRP B O 1
ATOM 3252 N N . ALA B 1 109 ? 7.465 -0.03 13.984 1 95.56 109 ALA B N 1
ATOM 3253 C CA . ALA B 1 109 ? 7.492 0.882 12.844 1 95.56 109 ALA B CA 1
ATOM 3254 C C . ALA B 1 109 ? 6.91 2.244 13.219 1 95.56 109 ALA B C 1
ATOM 3256 O O . ALA B 1 109 ? 7.469 3.283 12.859 1 95.56 109 ALA B O 1
ATOM 3257 N N . VAL B 1 110 ? 5.801 2.217 13.93 1 93.94 110 VAL B N 1
ATOM 3258 C CA . VAL B 1 110 ? 5.152 3.459 14.344 1 93.94 110 VAL B CA 1
ATOM 3259 C C . VAL B 1 110 ? 6.031 4.191 15.352 1 93.94 110 VAL B C 1
ATOM 3261 O O . VAL B 1 110 ? 6.211 5.41 15.258 1 93.94 110 VAL B O 1
ATOM 3264 N N . LEU B 1 111 ? 6.566 3.469 16.281 1 94.94 111 LEU B N 1
ATOM 3265 C CA . LEU B 1 111 ? 7.426 4.066 17.297 1 94.94 111 LEU B CA 1
ATOM 3266 C C . LEU B 1 111 ? 8.641 4.734 16.656 1 94.94 111 LEU B C 1
ATOM 3268 O O . LEU B 1 111 ? 8.922 5.902 16.938 1 94.94 111 LEU B O 1
ATOM 3272 N N . PHE B 1 112 ? 9.32 4.066 15.859 1 95.62 112 PHE B N 1
ATOM 3273 C CA . PHE B 1 112 ? 10.516 4.605 15.219 1 95.62 112 PHE B CA 1
ATOM 3274 C C . PHE B 1 112 ? 10.156 5.691 14.219 1 95.62 112 PHE B C 1
ATOM 3276 O O . PHE B 1 112 ? 10.867 6.691 14.094 1 95.62 112 PHE B O 1
ATOM 3283 N N . GLY B 1 113 ? 9.062 5.441 13.492 1 94.81 113 GLY B N 1
ATOM 3284 C CA . GLY B 1 113 ? 8.602 6.461 12.562 1 94.81 113 GLY B CA 1
ATOM 3285 C C . GLY B 1 113 ? 8.273 7.781 13.242 1 94.81 113 GLY B C 1
ATOM 3286 O O . GLY B 1 113 ? 8.664 8.844 12.758 1 94.81 113 GLY B O 1
ATOM 3287 N N . LEU B 1 114 ? 7.633 7.691 14.344 1 93.38 114 LEU B N 1
ATOM 3288 C CA . LEU B 1 114 ? 7.285 8.891 15.102 1 93.38 114 LEU B CA 1
ATOM 3289 C C . LEU B 1 114 ? 8.539 9.586 15.625 1 93.38 114 LEU B C 1
ATOM 3291 O O . LEU B 1 114 ? 8.656 10.812 15.531 1 93.38 114 LEU B O 1
ATOM 3295 N N . ILE B 1 115 ? 9.438 8.789 16.141 1 94.62 115 ILE B N 1
ATOM 3296 C CA . ILE B 1 115 ? 10.664 9.344 16.719 1 94.62 115 ILE B CA 1
ATOM 3297 C C . ILE B 1 115 ? 11.469 10.047 15.625 1 94.62 115 ILE B C 1
ATOM 3299 O O . ILE B 1 115 ? 11.906 11.18 15.805 1 94.62 115 ILE B O 1
ATOM 3303 N N . ILE B 1 116 ? 11.594 9.422 14.523 1 95.19 116 ILE B N 1
ATOM 3304 C CA . ILE B 1 116 ? 12.375 9.977 13.422 1 95.19 116 ILE B CA 1
ATOM 3305 C C . ILE B 1 116 ? 11.664 11.195 12.852 1 95.19 116 ILE B C 1
ATOM 3307 O O . ILE B 1 116 ? 12.289 12.227 12.578 1 95.19 116 ILE B O 1
ATOM 3311 N N . GLY B 1 117 ? 10.367 11.078 12.672 1 93.25 117 GLY B N 1
ATOM 3312 C CA . GLY B 1 117 ? 9.594 12.188 12.133 1 93.25 117 GLY B CA 1
ATOM 3313 C C . GLY B 1 117 ? 9.617 13.414 13.023 1 93.25 117 GLY B C 1
ATOM 3314 O O . GLY B 1 117 ? 9.812 14.531 12.539 1 93.25 117 GLY B O 1
ATOM 3315 N N . ILE B 1 118 ? 9.438 13.234 14.281 1 93.25 118 ILE B N 1
ATOM 3316 C CA . ILE B 1 118 ? 9.422 14.336 15.242 1 93.25 118 ILE B CA 1
ATOM 3317 C C . ILE B 1 118 ? 10.805 14.977 15.305 1 93.25 118 ILE B C 1
ATOM 3319 O O . ILE B 1 118 ? 10.93 16.203 15.234 1 93.25 118 ILE B O 1
ATOM 3323 N N . SER B 1 119 ? 11.812 14.125 15.453 1 94.62 119 SER B N 1
ATOM 3324 C CA . SER B 1 119 ? 13.172 14.648 15.523 1 94.62 119 SER B CA 1
ATOM 3325 C C . SER B 1 119 ? 13.523 15.422 14.258 1 94.62 119 SER B C 1
ATOM 3327 O O . SER B 1 119 ? 14.164 16.469 14.32 1 94.62 119 SER B O 1
ATOM 3329 N N . SER B 1 120 ? 13.117 14.914 13.141 1 93 120 SER B N 1
ATOM 3330 C CA . SER B 1 120 ? 13.398 15.57 11.867 1 93 120 SER B CA 1
ATOM 3331 C C . SER B 1 120 ? 12.68 16.906 11.758 1 93 120 SER B C 1
ATOM 3333 O O . SER B 1 120 ? 13.219 17.859 11.188 1 93 120 SER B O 1
ATOM 3335 N N . ALA B 1 121 ? 11.484 16.922 12.258 1 89.12 121 ALA B N 1
ATOM 3336 C CA . ALA B 1 121 ? 10.719 18.172 12.219 1 89.12 121 ALA B CA 1
ATOM 3337 C C . ALA B 1 121 ? 11.312 19.203 13.172 1 89.12 121 ALA B C 1
ATOM 3339 O O . ALA B 1 121 ? 11.375 20.391 12.844 1 89.12 121 ALA B O 1
ATOM 3340 N N . VAL B 1 122 ? 11.711 18.781 14.367 1 90.12 122 VAL B N 1
ATOM 3341 C CA . VAL B 1 122 ? 12.234 19.688 15.398 1 90.12 122 VAL B CA 1
ATOM 3342 C C . VAL B 1 122 ? 13.578 20.266 14.945 1 90.12 122 VAL B C 1
ATOM 3344 O O . VAL B 1 122 ? 13.852 21.438 15.156 1 90.12 122 VAL B O 1
ATOM 3347 N N . TRP B 1 123 ? 14.406 19.422 14.391 1 92.75 123 TRP B N 1
ATOM 3348 C CA . TRP B 1 123 ? 15.703 19.859 13.891 1 92.75 123 TRP B CA 1
ATOM 3349 C C . TRP B 1 123 ? 15.688 20 12.375 1 92.75 123 TRP B C 1
ATOM 3351 O O . TRP B 1 123 ? 16.578 19.484 11.695 1 92.75 123 TRP B O 1
ATOM 3361 N N . ARG B 1 124 ? 14.727 20.672 12.023 1 87.12 124 ARG B N 1
ATOM 3362 C CA . ARG B 1 124 ? 14.5 20.844 10.594 1 87.12 124 ARG B CA 1
ATOM 3363 C C . ARG B 1 124 ? 15.742 21.391 9.898 1 87.12 124 ARG B C 1
ATOM 3365 O O . ARG B 1 124 ? 16.344 22.359 10.375 1 87.12 124 ARG B O 1
ATOM 3372 N N . ASN B 1 125 ? 16.172 20.75 8.789 1 84.62 125 ASN B N 1
ATOM 3373 C CA . ASN B 1 125 ? 17.281 21.141 7.938 1 84.62 125 ASN B CA 1
ATOM 3374 C C . ASN B 1 125 ? 18.625 20.922 8.617 1 84.62 125 ASN B C 1
ATOM 3376 O O . ASN B 1 125 ? 19.656 21.422 8.164 1 84.62 125 ASN B O 1
ATOM 3380 N N . GLN B 1 126 ? 18.641 20.25 9.727 1 92.19 126 GLN B N 1
ATOM 3381 C CA . GLN B 1 126 ? 19.859 19.828 10.414 1 92.19 126 GLN B CA 1
ATOM 3382 C C . GLN B 1 126 ? 20.141 18.344 10.188 1 92.19 126 GLN B C 1
ATOM 3384 O O . GLN B 1 126 ? 19.438 17.688 9.422 1 92.19 126 GLN B O 1
ATOM 3389 N N . TRP B 1 127 ? 21.094 17.938 10.797 1 90.88 127 TRP B N 1
ATOM 3390 C CA . TRP B 1 127 ? 21.578 16.594 10.461 1 90.88 127 TRP B CA 1
ATOM 3391 C C . TRP B 1 127 ? 20.547 15.539 10.82 1 90.88 127 TRP B C 1
ATOM 3393 O O . TRP B 1 127 ? 20.375 14.555 10.102 1 90.88 127 TRP B O 1
ATOM 3403 N N . PRO B 1 128 ? 19.812 15.672 11.914 1 90.56 128 PRO B N 1
ATOM 3404 C CA . PRO B 1 128 ? 18.781 14.656 12.164 1 90.56 128 PRO B CA 1
ATOM 3405 C C . PRO B 1 128 ? 17.703 14.641 11.086 1 90.56 128 PRO B C 1
ATOM 3407 O O . PRO B 1 128 ? 17.188 13.57 10.734 1 90.56 128 PRO B O 1
ATOM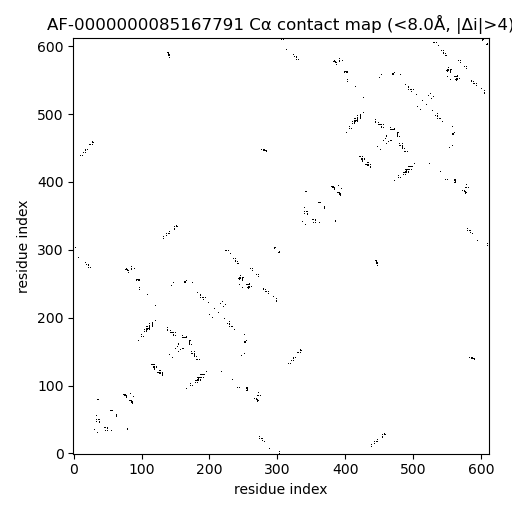 3410 N N . ASP B 1 129 ? 17.344 15.711 10.648 1 91.31 129 ASP B N 1
ATOM 3411 C CA . ASP B 1 129 ? 16.375 15.828 9.562 1 91.31 129 ASP B CA 1
ATOM 3412 C C . ASP B 1 129 ? 16.891 15.164 8.289 1 91.31 129 ASP B C 1
ATOM 3414 O O . ASP B 1 129 ? 16.203 14.344 7.684 1 91.31 129 ASP B O 1
ATOM 3418 N N . ARG B 1 130 ? 18.125 15.469 8.031 1 88.19 130 ARG B N 1
ATOM 3419 C CA . ARG B 1 130 ? 18.734 14.93 6.816 1 88.19 130 ARG B CA 1
ATOM 3420 C C . ARG B 1 130 ? 18.891 13.414 6.906 1 88.19 130 ARG B C 1
ATOM 3422 O O . ARG B 1 130 ? 18.562 12.695 5.961 1 88.19 130 ARG B O 1
ATOM 3429 N N . LEU B 1 131 ? 19.359 13.008 7.984 1 91.62 131 LEU B N 1
ATOM 3430 C CA . LEU B 1 131 ? 19.547 11.578 8.172 1 91.62 131 LEU B CA 1
ATOM 3431 C C . LEU B 1 131 ? 18.203 10.852 8.211 1 91.62 131 LEU B C 1
ATOM 3433 O O . LEU B 1 131 ? 18.031 9.805 7.594 1 91.62 131 LEU B O 1
ATOM 3437 N N . GLY B 1 132 ? 17.312 11.375 8.992 1 92.12 132 GLY B N 1
ATOM 3438 C CA . GLY B 1 132 ? 15.992 10.766 9.117 1 92.12 132 GLY B CA 1
ATOM 3439 C C . GLY B 1 132 ? 15.258 10.656 7.789 1 92.12 132 GLY B C 1
ATOM 3440 O O . GLY B 1 132 ? 14.719 9.602 7.453 1 92.12 132 GLY B O 1
ATOM 3441 N N . MET B 1 133 ? 15.344 11.664 7.023 1 87.38 133 MET B N 1
ATOM 3442 C CA . MET B 1 133 ? 14.633 11.695 5.754 1 87.38 133 MET B CA 1
ATOM 3443 C C . MET B 1 133 ? 15.344 10.844 4.707 1 87.38 133 MET B C 1
ATOM 3445 O O . MET B 1 133 ? 14.703 10.211 3.865 1 87.38 133 MET B O 1
ATOM 3449 N N . THR B 1 134 ? 16.641 10.852 4.82 1 88.12 134 THR B N 1
ATOM 3450 C CA . THR B 1 134 ? 17.391 9.961 3.936 1 88.12 134 THR B CA 1
ATOM 3451 C C . THR B 1 134 ? 17.016 8.5 4.191 1 88.12 134 THR B C 1
ATOM 3453 O O . THR B 1 134 ? 16.75 7.75 3.25 1 88.12 134 THR B O 1
ATOM 3456 N N . LEU B 1 135 ? 16.906 8.172 5.383 1 89.75 135 LEU B N 1
ATOM 3457 C CA . LEU B 1 135 ? 16.547 6.809 5.754 1 89.75 135 LEU B CA 1
ATOM 3458 C C . LEU B 1 135 ? 15.094 6.512 5.371 1 89.75 135 LEU B C 1
ATOM 3460 O O . LEU B 1 135 ? 14.789 5.418 4.883 1 89.75 135 LEU B O 1
ATOM 3464 N N . ALA B 1 136 ? 14.281 7.426 5.617 1 88.88 136 ALA B N 1
ATOM 3465 C CA . ALA B 1 136 ? 12.859 7.23 5.328 1 88.88 136 ALA B CA 1
ATOM 3466 C C . ALA B 1 136 ? 12.625 7.07 3.828 1 88.88 136 ALA B C 1
ATOM 3468 O O . ALA B 1 136 ? 11.93 6.145 3.396 1 88.88 136 ALA B O 1
ATOM 3469 N N . VAL B 1 137 ? 13.266 7.91 3.082 1 83.44 137 VAL B N 1
ATOM 3470 C CA . VAL B 1 137 ? 13.07 7.863 1.639 1 83.44 137 VAL B CA 1
ATOM 3471 C C . VAL B 1 137 ? 13.688 6.59 1.071 1 83.44 137 VAL B C 1
ATOM 3473 O O . VAL B 1 137 ? 13.117 5.957 0.17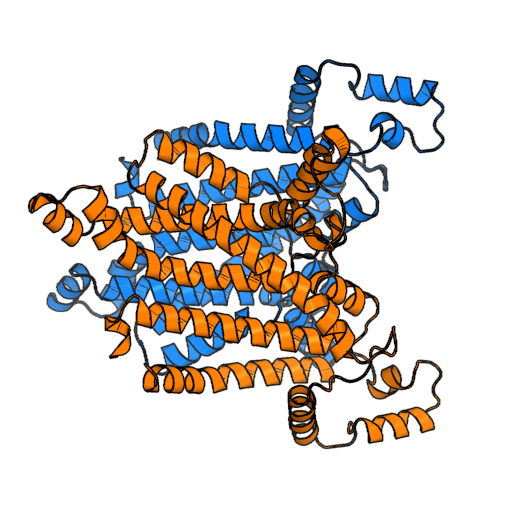9 1 83.44 137 VAL B O 1
ATOM 3476 N N . SER B 1 138 ? 14.773 6.211 1.596 1 86.5 138 SER B N 1
ATOM 3477 C CA . SER B 1 138 ? 15.398 4.961 1.17 1 86.5 138 SER B CA 1
ATOM 3478 C C . SER B 1 138 ? 14.523 3.764 1.52 1 86.5 138 SER B C 1
ATOM 3480 O O . SER B 1 138 ? 14.414 2.816 0.736 1 86.5 138 SER B O 1
ATOM 3482 N N . GLY B 1 139 ? 13.992 3.814 2.703 1 82.69 139 GLY B N 1
ATOM 3483 C CA . GLY B 1 139 ? 13.133 2.732 3.168 1 82.69 139 GLY B CA 1
ATOM 3484 C C . GLY B 1 139 ? 11.914 2.518 2.291 1 82.69 139 GLY B C 1
ATOM 3485 O O . GLY B 1 139 ? 11.5 1.38 2.059 1 82.69 139 GLY B O 1
ATOM 3486 N N . ILE B 1 140 ? 11.398 3.51 1.789 1 82.19 140 ILE B N 1
ATOM 3487 C CA . I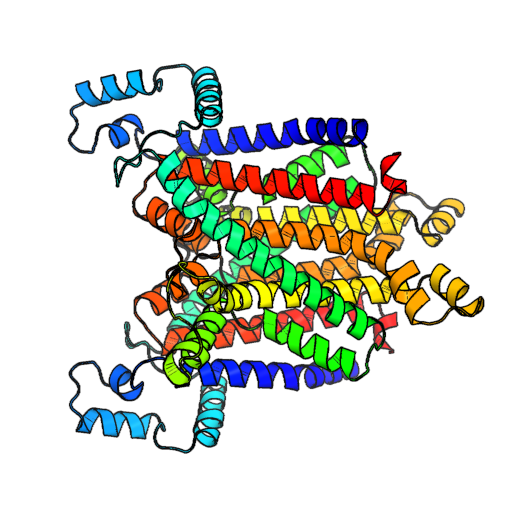LE B 1 140 ? 10.188 3.398 0.98 1 82.19 140 ILE B CA 1
ATOM 3488 C C . ILE B 1 140 ? 10.562 3.1 -0.469 1 82.19 140 ILE B C 1
ATOM 3490 O O . ILE B 1 140 ? 9.766 2.533 -1.22 1 82.19 140 ILE B O 1
ATOM 3494 N N . SER B 1 141 ? 11.758 3.502 -0.844 1 82 141 SER B N 1
ATOM 3495 C CA . SER B 1 141 ? 12.18 3.377 -2.236 1 82 141 SER B CA 1
ATOM 3496 C C . SER B 1 141 ? 12.625 1.955 -2.555 1 82 141 SER B C 1
ATOM 3498 O O . SER B 1 141 ? 12.547 1.517 -3.705 1 82 141 SER B O 1
ATOM 3500 N N . PHE B 1 142 ? 13.125 1.305 -1.577 1 84.88 142 PHE B N 1
ATOM 3501 C CA . PHE B 1 142 ? 13.547 -0.078 -1.759 1 84.88 142 PHE B CA 1
ATOM 3502 C C . PHE B 1 142 ? 12.391 -1.037 -1.518 1 84.88 142 PHE B C 1
ATOM 3504 O O . PHE B 1 142 ? 11.781 -1.023 -0.447 1 84.88 142 PHE B O 1
ATOM 3511 N N . PRO B 1 143 ? 12.078 -1.854 -2.484 1 82.19 143 PRO B N 1
ATOM 3512 C CA . PRO B 1 143 ? 10.93 -2.756 -2.322 1 82.19 143 PRO B CA 1
ATOM 3513 C C . PRO B 1 143 ? 11.055 -3.648 -1.09 1 82.19 143 PRO B C 1
ATOM 3515 O O . PRO B 1 143 ? 12.148 -4.141 -0.786 1 82.19 143 PRO B O 1
ATOM 3518 N N . ALA B 1 144 ? 9.961 -3.824 -0.46 1 84.56 144 ALA B N 1
ATOM 3519 C CA . ALA B 1 144 ? 9.945 -4.555 0.804 1 84.56 144 ALA B CA 1
ATOM 3520 C C . ALA B 1 144 ? 10.422 -5.992 0.613 1 84.56 144 ALA B C 1
ATOM 3522 O O . ALA B 1 144 ? 11.195 -6.504 1.424 1 84.56 144 ALA B O 1
ATOM 3523 N N . PHE B 1 145 ? 9.953 -6.684 -0.389 1 82.56 145 PHE B N 1
ATOM 3524 C CA . PHE B 1 145 ? 10.336 -8.078 -0.583 1 82.56 145 PHE B CA 1
ATOM 3525 C C . PHE B 1 145 ? 11.836 -8.211 -0.787 1 82.56 145 PHE B C 1
ATOM 3527 O O . PHE B 1 145 ? 12.453 -9.18 -0.34 1 82.56 145 PHE B O 1
ATOM 3534 N N . SER B 1 146 ? 12.414 -7.234 -1.526 1 84.75 146 SER B N 1
ATOM 3535 C CA . SER B 1 146 ? 13.859 -7.254 -1.745 1 84.75 146 SER B CA 1
ATOM 3536 C C . SER B 1 146 ? 14.617 -7.062 -0.438 1 84.75 146 SER B C 1
ATOM 3538 O O . SER B 1 146 ? 15.672 -7.668 -0.228 1 84.75 146 SER B O 1
ATOM 3540 N N . LEU B 1 147 ? 14.07 -6.227 0.307 1 88.5 147 LEU B N 1
ATOM 3541 C CA . LEU B 1 147 ? 14.664 -6.051 1.625 1 88.5 147 LEU B CA 1
ATOM 3542 C C . LEU B 1 147 ? 14.617 -7.352 2.422 1 88.5 147 LEU B C 1
ATOM 3544 O O . LEU B 1 147 ? 15.57 -7.695 3.115 1 88.5 147 LEU B O 1
ATOM 3548 N N . GLY B 1 148 ? 13.531 -8.008 2.383 1 89.25 148 GLY B N 1
ATOM 3549 C CA . GLY B 1 148 ? 13.406 -9.289 3.061 1 89.25 148 GLY B CA 1
ATOM 3550 C C . GLY B 1 148 ? 14.445 -10.297 2.629 1 89.25 148 GLY B C 1
ATOM 3551 O O . GLY B 1 148 ? 15.086 -10.938 3.469 1 89.25 148 GLY B O 1
ATOM 3552 N N . ILE B 1 149 ? 14.578 -10.43 1.359 1 84.75 149 ILE B N 1
ATOM 3553 C CA . ILE B 1 149 ? 15.555 -11.367 0.819 1 84.75 149 ILE B CA 1
ATOM 3554 C C . ILE B 1 149 ? 16.953 -10.992 1.297 1 84.75 149 ILE B C 1
ATOM 3556 O O . ILE B 1 149 ? 17.734 -11.859 1.698 1 84.75 149 ILE B O 1
ATOM 3560 N N . LEU B 1 150 ? 17.234 -9.742 1.241 1 87.81 150 LEU B N 1
ATOM 3561 C CA . LEU B 1 150 ? 18.547 -9.258 1.674 1 87.81 150 LEU B CA 1
ATOM 3562 C C . LEU B 1 150 ? 18.781 -9.562 3.148 1 87.81 150 LEU B C 1
ATOM 3564 O O . LEU B 1 150 ? 19.875 -9.992 3.533 1 87.81 150 LEU B O 1
ATOM 3568 N N . LEU B 1 151 ? 17.797 -9.289 3.92 1 90.88 151 LEU B N 1
ATOM 3569 C CA . LEU B 1 151 ? 17.922 -9.523 5.355 1 90.88 151 LEU B CA 1
ATOM 3570 C C . LEU B 1 151 ? 18.156 -11 5.645 1 90.88 151 LEU B C 1
ATOM 3572 O O . LEU B 1 151 ? 18.953 -11.352 6.512 1 90.88 151 LEU B O 1
ATOM 3576 N N . VAL B 1 152 ? 17.453 -11.852 4.961 1 89.25 152 VAL B N 1
ATOM 3577 C CA . VAL B 1 152 ? 17.609 -13.289 5.141 1 89.25 152 VAL B CA 1
ATOM 3578 C C . VAL B 1 152 ? 19.031 -13.703 4.746 1 89.25 152 VAL B C 1
ATOM 3580 O O . VAL B 1 152 ? 19.672 -14.492 5.445 1 89.25 152 VAL B O 1
ATOM 3583 N N . GLN B 1 153 ? 19.453 -13.211 3.686 1 85.38 153 GLN B N 1
ATOM 3584 C CA . GLN B 1 153 ? 20.781 -13.578 3.191 1 85.38 153 GLN B CA 1
ATOM 3585 C C . GLN B 1 153 ? 21.875 -13.141 4.168 1 85.38 153 GLN B C 1
ATOM 3587 O O . GLN B 1 153 ? 22.828 -13.875 4.41 1 85.38 153 GLN B O 1
ATOM 3592 N N . VAL B 1 154 ? 21.734 -11.984 4.711 1 88.5 154 VAL B N 1
ATOM 3593 C CA . VAL B 1 154 ? 22.781 -11.422 5.57 1 88.5 154 VAL B CA 1
ATOM 3594 C C . VAL B 1 154 ? 22.688 -12.039 6.965 1 88.5 154 VAL B C 1
ATOM 3596 O O . VAL B 1 154 ? 23.656 -12.586 7.48 1 88.5 154 VAL B O 1
ATOM 3599 N N . PHE B 1 155 ? 21.5 -12.062 7.512 1 92.38 155 PHE B N 1
ATOM 3600 C CA . PHE B 1 155 ? 21.391 -12.375 8.938 1 92.38 155 PHE B CA 1
ATOM 3601 C C . PHE B 1 155 ? 21.109 -13.852 9.148 1 92.38 155 PHE B C 1
ATOM 3603 O O . PHE B 1 155 ? 21.391 -14.398 10.219 1 92.38 155 PHE B O 1
ATOM 3610 N N . SER B 1 156 ? 20.516 -14.5 8.172 1 88.44 156 SER B N 1
ATOM 3611 C CA . SER B 1 156 ? 20.203 -15.914 8.344 1 88.44 156 SER B CA 1
ATOM 3612 C C . SER B 1 156 ? 21.25 -16.797 7.664 1 88.44 156 SER B C 1
ATOM 3614 O O . SER B 1 156 ? 21.734 -17.766 8.258 1 88.44 156 SER B O 1
ATOM 3616 N N . VAL B 1 157 ? 21.609 -16.531 6.531 1 84.94 157 VAL B N 1
ATOM 3617 C CA . VAL B 1 157 ? 22.469 -17.406 5.742 1 84.94 157 VAL B CA 1
ATOM 3618 C C . VAL B 1 157 ? 23.938 -17.125 6.066 1 84.94 157 VAL B C 1
ATOM 3620 O O . VAL B 1 157 ? 24.672 -18.016 6.473 1 84.94 157 VAL B O 1
ATOM 3623 N N . LYS B 1 158 ? 24.391 -15.898 5.98 1 86.12 158 LYS B N 1
ATOM 3624 C CA . LYS B 1 158 ? 25.812 -15.562 6.148 1 86.12 158 LYS B CA 1
ATOM 3625 C C . LYS B 1 158 ? 26.188 -15.539 7.621 1 86.12 158 LYS B C 1
ATOM 3627 O O . LYS B 1 158 ? 27.141 -16.219 8.031 1 86.12 158 LYS B O 1
ATOM 3632 N N . LEU B 1 159 ? 25.406 -14.766 8.414 1 90.56 159 LEU B N 1
ATOM 3633 C CA . LEU B 1 159 ? 25.781 -14.578 9.812 1 90.56 159 LEU B CA 1
ATOM 3634 C C . LEU B 1 159 ? 25.188 -15.672 10.688 1 90.56 159 LEU B C 1
ATOM 3636 O O . LEU B 1 159 ? 25.688 -15.938 11.789 1 90.56 159 LEU B O 1
ATOM 3640 N N . GLY B 1 160 ? 24.062 -16.266 10.281 1 89.44 160 GLY B N 1
ATOM 3641 C CA . GLY B 1 160 ? 23.422 -17.344 11.016 1 89.44 160 GLY B CA 1
ATOM 3642 C C . GLY B 1 160 ? 22.781 -16.891 12.312 1 89.44 160 GLY B C 1
ATOM 3643 O O . GLY B 1 160 ? 22.609 -17.688 13.242 1 89.44 160 GLY B O 1
ATOM 3644 N N . TRP B 1 161 ? 22.484 -15.656 12.438 1 91.12 161 TRP B N 1
ATOM 3645 C CA . TRP B 1 161 ? 21.938 -15.102 13.68 1 91.12 161 TRP B CA 1
ATOM 3646 C C . TRP B 1 161 ? 20.469 -15.422 13.828 1 91.12 161 TRP B C 1
ATOM 3648 O O . TRP B 1 161 ? 19.969 -15.609 14.945 1 91.12 161 TRP B O 1
ATOM 3658 N N . LEU B 1 162 ? 19.75 -15.539 12.719 1 89.81 162 LEU B N 1
ATOM 3659 C CA . LEU B 1 162 ? 18.297 -15.633 12.742 1 89.81 162 LEU B CA 1
ATOM 3660 C C . LEU B 1 162 ? 17.812 -16.719 11.789 1 89.81 162 LEU B C 1
ATOM 3662 O O . LEU B 1 162 ? 18.5 -17.078 10.836 1 89.81 162 LEU B O 1
ATOM 3666 N N . PRO B 1 163 ? 16.656 -17.219 12.109 1 87 163 PRO B N 1
ATOM 3667 C CA . PRO B 1 163 ? 16.109 -18.266 11.219 1 87 163 PRO B CA 1
ATOM 3668 C C . PRO B 1 163 ? 15.633 -17.703 9.883 1 87 163 PRO B C 1
ATOM 3670 O O . PRO B 1 163 ? 15.297 -16.516 9.789 1 87 163 PRO B O 1
ATOM 3673 N N . THR B 1 164 ? 15.656 -18.516 8.859 1 76.56 164 THR B N 1
ATOM 3674 C CA . THR B 1 164 ? 15.266 -18.109 7.52 1 76.56 164 THR B CA 1
ATOM 3675 C C . THR B 1 164 ? 13.742 -18.141 7.371 1 76.56 164 THR B C 1
ATOM 3677 O O . THR B 1 164 ? 13.133 -17.141 6.984 1 76.56 164 THR B O 1
ATOM 3680 N N . VAL B 1 165 ? 13.211 -19.344 7.527 1 74.88 165 VAL B N 1
ATOM 3681 C CA . VAL B 1 165 ? 11.797 -19.5 7.23 1 74.88 165 VAL B CA 1
ATOM 3682 C C . VAL B 1 165 ? 11.086 -20.141 8.422 1 74.88 165 VAL B C 1
ATOM 3684 O O . VAL B 1 165 ? 11.695 -20.891 9.188 1 74.88 165 VAL B O 1
ATOM 3687 N N . GLY B 1 166 ? 9.875 -19.625 8.711 1 73.94 166 GLY B N 1
ATOM 3688 C CA . GLY B 1 166 ? 9.078 -20.25 9.75 1 73.94 166 GLY B CA 1
ATOM 3689 C C . GLY B 1 166 ? 8.422 -19.266 10.688 1 73.94 166 GLY B C 1
ATOM 3690 O O . GLY B 1 166 ? 8.594 -18.047 10.547 1 73.94 166 GLY B O 1
ATOM 3691 N N . ASP B 1 167 ? 7.547 -19.781 11.578 1 74.25 167 ASP B N 1
ATOM 3692 C CA . ASP B 1 167 ? 6.84 -18.953 12.555 1 74.25 167 ASP B CA 1
ATOM 3693 C C . ASP B 1 167 ? 6.824 -19.625 13.93 1 74.25 167 ASP B C 1
ATOM 3695 O O . ASP B 1 167 ? 5.941 -19.359 14.742 1 74.25 167 ASP B O 1
ATOM 3699 N N . ASP B 1 168 ? 7.766 -20.406 14.203 1 79.06 168 ASP B N 1
ATOM 3700 C CA . ASP B 1 168 ? 7.754 -21.25 15.391 1 79.06 168 ASP B CA 1
ATOM 3701 C C . ASP B 1 168 ? 8.18 -20.469 16.641 1 79.06 168 ASP B C 1
ATOM 3703 O O . ASP B 1 168 ? 7.621 -20.672 17.719 1 79.06 168 ASP B O 1
ATOM 3707 N N . THR B 1 169 ? 9.164 -19.656 16.453 1 83.38 169 THR B N 1
ATOM 3708 C CA . THR B 1 169 ? 9.688 -18.906 17.594 1 83.38 169 THR B CA 1
ATOM 3709 C C . THR B 1 169 ? 9.617 -17.406 17.344 1 83.38 169 THR B C 1
ATOM 3711 O O . THR B 1 169 ? 9.352 -16.969 16.219 1 83.38 169 THR B O 1
ATOM 3714 N N . TRP B 1 170 ? 9.844 -16.672 18.406 1 87.94 170 TRP B N 1
ATOM 3715 C CA . TRP B 1 170 ? 9.797 -15.219 18.297 1 87.94 170 TRP B CA 1
ATOM 3716 C C . TRP B 1 170 ? 10.898 -14.711 17.375 1 87.94 170 TRP B C 1
ATOM 3718 O O . TRP B 1 170 ? 10.766 -13.641 16.781 1 87.94 170 TRP B O 1
ATOM 3728 N N . LEU B 1 171 ? 11.906 -15.508 17.188 1 89.31 171 LEU B N 1
ATOM 3729 C CA . LEU B 1 171 ? 13.016 -15.109 16.328 1 89.31 171 LEU B CA 1
ATOM 3730 C C . LEU B 1 171 ? 12.586 -15.062 14.867 1 89.31 171 LEU B C 1
ATOM 3732 O O . LEU B 1 171 ? 13.141 -14.297 14.078 1 89.31 171 LEU B O 1
ATOM 3736 N N . HIS B 1 172 ? 11.57 -15.836 14.578 1 90 172 HIS B N 1
ATOM 3737 C CA . HIS B 1 172 ? 11.086 -15.906 13.203 1 90 172 HIS B CA 1
ATOM 3738 C C . HIS B 1 172 ? 10.336 -14.641 12.812 1 90 172 HIS B C 1
ATOM 3740 O O . HIS B 1 172 ? 10.117 -14.383 11.625 1 90 172 HIS B O 1
ATOM 3746 N N . TYR B 1 173 ? 10.031 -13.773 13.812 1 90.88 173 TYR B N 1
ATOM 3747 C CA . TYR B 1 173 ? 9.242 -12.57 13.547 1 90.88 173 TYR B CA 1
ATOM 3748 C C . TYR B 1 173 ? 10.148 -11.383 13.242 1 90.88 173 TYR B C 1
ATOM 3750 O O . TYR B 1 173 ? 9.703 -10.375 12.703 1 90.88 173 TYR B O 1
ATOM 3758 N N . ILE B 1 174 ? 11.328 -11.508 13.523 1 93.81 174 ILE B N 1
ATOM 3759 C CA . ILE B 1 174 ? 12.227 -10.359 13.5 1 93.81 174 ILE B CA 1
ATOM 3760 C C . ILE B 1 174 ? 12.438 -9.898 12.062 1 93.81 174 ILE B C 1
ATOM 3762 O O . ILE B 1 174 ? 12.102 -8.766 11.711 1 93.81 174 ILE B O 1
ATOM 3766 N N . LEU B 1 175 ? 12.867 -10.766 11.211 1 94.5 175 LEU B N 1
ATOM 3767 C CA . LEU B 1 175 ? 13.219 -10.359 9.852 1 94.5 175 LEU B CA 1
ATOM 3768 C C . LEU B 1 175 ? 11.977 -9.992 9.055 1 94.5 175 LEU B C 1
ATOM 3770 O O . LEU B 1 175 ? 11.93 -8.945 8.398 1 94.5 175 LEU B O 1
ATOM 3774 N N . PRO B 1 176 ? 10.906 -10.836 9.148 1 92.75 176 PRO B N 1
ATOM 3775 C CA . PRO B 1 176 ? 9.703 -10.445 8.414 1 92.75 176 PRO B CA 1
ATOM 3776 C C . PRO B 1 176 ? 9.086 -9.148 8.945 1 92.75 176 PRO B C 1
ATOM 3778 O O . PRO B 1 176 ? 8.57 -8.344 8.164 1 92.75 176 PRO B O 1
ATOM 3781 N N . SER B 1 177 ? 9.18 -8.977 10.211 1 93.88 177 SER B N 1
ATOM 3782 C CA . SER B 1 177 ? 8.617 -7.762 10.789 1 93.88 177 SER B CA 1
ATOM 3783 C C . SER B 1 177 ? 9.406 -6.527 10.375 1 93.88 177 SER B C 1
ATOM 3785 O O . SER B 1 177 ? 8.828 -5.465 10.125 1 93.88 177 SER B O 1
ATOM 3787 N N . ILE B 1 178 ? 10.656 -6.629 10.32 1 94.06 178 ILE B N 1
ATOM 3788 C CA . ILE B 1 178 ? 11.508 -5.52 9.883 1 94.06 178 ILE B CA 1
ATOM 3789 C C . ILE B 1 178 ? 11.234 -5.215 8.406 1 94.06 178 ILE B C 1
ATOM 3791 O O . ILE B 1 178 ? 11.18 -4.051 8.008 1 94.06 178 ILE B O 1
ATOM 3795 N N . THR B 1 179 ? 11.047 -6.23 7.668 1 92.62 179 THR B N 1
ATOM 3796 C CA . THR B 1 179 ? 10.781 -6.105 6.242 1 92.62 179 THR B CA 1
ATOM 3797 C C . THR B 1 179 ? 9.477 -5.348 6 1 92.62 179 THR B C 1
ATOM 3799 O O . THR B 1 179 ? 9.438 -4.402 5.203 1 92.62 179 THR B O 1
ATOM 3802 N N . LEU B 1 180 ? 8.469 -5.68 6.727 1 91.44 180 LEU B N 1
ATOM 3803 C CA . LEU B 1 180 ? 7.164 -5.043 6.574 1 91.44 180 LEU B CA 1
ATOM 3804 C C . LEU B 1 180 ? 7.152 -3.664 7.223 1 91.44 180 LEU B C 1
ATOM 3806 O O . LEU B 1 180 ? 6.586 -2.719 6.668 1 91.44 180 LEU B O 1
ATOM 3810 N N . GLY B 1 181 ? 7.789 -3.613 8.312 1 93.56 181 GLY B N 1
ATOM 3811 C CA . GLY B 1 181 ? 7.723 -2.408 9.117 1 93.56 181 GLY B CA 1
ATOM 3812 C C . GLY B 1 181 ? 8.594 -1.283 8.586 1 93.56 181 GLY B C 1
ATOM 3813 O O . GLY B 1 181 ? 8.344 -0.11 8.883 1 93.56 181 GLY B O 1
ATOM 3814 N N . ALA B 1 182 ? 9.609 -1.613 7.836 1 92.81 182 ALA B N 1
ATOM 3815 C CA . ALA B 1 182 ? 10.531 -0.594 7.352 1 92.81 182 ALA B CA 1
ATOM 3816 C C . ALA B 1 182 ? 9.82 0.429 6.477 1 92.81 182 ALA B C 1
ATOM 3818 O O . ALA B 1 182 ? 10.008 1.637 6.637 1 92.81 182 ALA B O 1
ATOM 3819 N N . ALA B 1 183 ? 9.047 -0.052 5.586 1 88.62 183 ALA B N 1
ATOM 3820 C CA . ALA B 1 183 ? 8.289 0.855 4.727 1 88.62 183 ALA B CA 1
ATOM 3821 C C . ALA B 1 183 ? 7.27 1.652 5.531 1 88.62 183 ALA B C 1
ATOM 3823 O O . ALA B 1 183 ? 7.066 2.842 5.281 1 88.62 183 ALA B O 1
ATOM 3824 N N . VAL B 1 184 ? 6.645 1.019 6.426 1 91.88 184 VAL B N 1
ATOM 3825 C CA . VAL B 1 184 ? 5.66 1.679 7.277 1 91.88 184 VAL B CA 1
ATOM 3826 C C . VAL B 1 184 ? 6.336 2.766 8.109 1 91.88 184 VAL B C 1
ATOM 3828 O O . VAL B 1 184 ? 5.82 3.877 8.234 1 91.88 184 VAL B O 1
ATOM 3831 N N . ALA B 1 185 ? 7.477 2.408 8.688 1 94.88 185 ALA B N 1
ATOM 3832 C CA . ALA B 1 185 ? 8.219 3.381 9.477 1 94.88 185 ALA B CA 1
ATOM 3833 C C . ALA B 1 185 ? 8.586 4.605 8.641 1 94.88 185 ALA B C 1
ATOM 3835 O O . ALA B 1 185 ? 8.531 5.738 9.133 1 94.88 185 ALA B O 1
ATOM 3836 N N . ALA B 1 186 ? 8.977 4.332 7.473 1 92.12 186 ALA B N 1
ATOM 3837 C CA . ALA B 1 186 ? 9.352 5.414 6.562 1 92.12 186 ALA B CA 1
ATOM 3838 C C . ALA B 1 186 ? 8.156 6.32 6.273 1 92.12 186 ALA B C 1
ATOM 3840 O O . ALA B 1 186 ? 8.281 7.547 6.312 1 92.12 186 ALA B O 1
ATOM 3841 N N . VAL B 1 187 ? 7.047 5.738 6.004 1 88.81 187 VAL B N 1
ATOM 3842 C CA . VAL B 1 187 ? 5.828 6.496 5.727 1 88.81 187 VAL B CA 1
ATOM 3843 C C . VAL B 1 187 ? 5.438 7.312 6.957 1 88.81 187 VAL B C 1
ATOM 3845 O O . VAL B 1 187 ? 5.145 8.508 6.848 1 88.81 187 VAL B O 1
ATOM 3848 N N . MET B 1 188 ? 5.461 6.695 8.031 1 91.06 188 MET B N 1
ATOM 3849 C CA . MET B 1 188 ? 5.105 7.363 9.281 1 91.06 188 MET B CA 1
ATOM 3850 C C . MET B 1 188 ? 6.059 8.516 9.578 1 91.06 188 MET B C 1
ATOM 3852 O O . MET B 1 188 ? 5.633 9.578 10.039 1 91.06 188 MET B O 1
ATOM 3856 N N . ALA B 1 189 ? 7.32 8.273 9.352 1 92.56 189 ALA B N 1
ATOM 3857 C CA . ALA B 1 189 ? 8.312 9.32 9.602 1 92.56 189 ALA B CA 1
ATOM 3858 C C . ALA B 1 189 ? 8.062 10.539 8.727 1 92.56 189 ALA B C 1
ATOM 3860 O O . ALA B 1 189 ? 8.07 11.672 9.211 1 92.56 189 ALA B O 1
ATOM 3861 N N . ARG B 1 190 ? 7.832 10.266 7.543 1 84.56 190 ARG B N 1
ATOM 3862 C CA . ARG B 1 190 ? 7.621 11.359 6.598 1 84.56 190 ARG B CA 1
ATOM 3863 C C . ARG B 1 190 ? 6.336 12.117 6.918 1 84.56 190 ARG B C 1
ATOM 3865 O O . ARG B 1 190 ? 6.309 13.352 6.863 1 84.56 190 ARG B O 1
ATOM 3872 N N . PHE B 1 191 ? 5.363 11.445 7.215 1 83 191 PHE B N 1
ATOM 3873 C CA . PHE B 1 191 ? 4.082 12.078 7.504 1 83 191 PHE B CA 1
ATOM 3874 C C . PHE B 1 191 ? 4.141 12.836 8.82 1 83 191 PHE B C 1
ATOM 3876 O O . PHE B 1 191 ? 3.594 13.938 8.93 1 83 191 PHE B O 1
ATOM 3883 N N . THR B 1 192 ? 4.734 12.219 9.742 1 87.75 192 THR B N 1
ATOM 3884 C CA . THR B 1 192 ? 4.883 12.875 11.039 1 87.75 192 THR B CA 1
ATOM 3885 C C . THR B 1 192 ? 5.707 14.148 10.906 1 87.75 192 THR B C 1
ATOM 3887 O O . THR B 1 192 ? 5.359 15.18 11.484 1 87.75 192 THR B O 1
ATOM 3890 N N . ARG B 1 193 ? 6.762 14.008 10.188 1 87.94 193 ARG B N 1
ATOM 3891 C CA . ARG B 1 193 ? 7.586 15.195 9.977 1 87.94 193 ARG B CA 1
ATOM 3892 C C . ARG B 1 193 ? 6.777 16.312 9.328 1 87.94 193 ARG B C 1
ATOM 3894 O O . ARG B 1 193 ? 6.824 17.453 9.781 1 87.94 193 ARG B O 1
ATOM 3901 N N . SER B 1 194 ? 6.09 15.961 8.297 1 80.88 194 SER B N 1
ATOM 3902 C CA . SER B 1 194 ? 5.316 16.953 7.559 1 80.88 194 SER B CA 1
ATOM 3903 C C . SER B 1 194 ? 4.25 17.594 8.445 1 80.88 194 SER B C 1
ATOM 3905 O O . SER B 1 194 ? 4.066 18.812 8.422 1 80.88 194 SER B O 1
ATOM 3907 N N . SER B 1 195 ? 3.533 16.828 9.219 1 80.38 195 SER B N 1
ATOM 3908 C CA . SER B 1 195 ? 2.494 17.328 10.109 1 80.38 195 SER B CA 1
ATOM 3909 C C . SER B 1 195 ? 3.086 18.203 11.211 1 80.38 195 SER B C 1
ATOM 3911 O O . SER B 1 195 ? 2.518 19.234 11.562 1 80.38 195 SER B O 1
ATOM 3913 N N . PHE B 1 196 ? 4.254 17.812 11.719 1 84.75 196 PHE B N 1
ATOM 3914 C CA . PHE B 1 196 ? 4.875 18.531 12.828 1 84.75 196 PHE B CA 1
ATOM 3915 C C . PHE B 1 196 ? 5.434 19.875 12.367 1 84.75 196 PHE B C 1
ATOM 3917 O O . PHE B 1 196 ? 5.418 20.844 13.117 1 84.75 196 PHE B O 1
ATOM 3924 N N . ILE B 1 197 ? 5.957 19.906 11.227 1 82.88 197 ILE B N 1
ATOM 3925 C CA . ILE B 1 197 ? 6.492 21.156 10.695 1 82.88 197 ILE B CA 1
ATOM 3926 C C . ILE B 1 197 ? 5.387 22.203 10.641 1 82.88 197 ILE B C 1
ATOM 3928 O O . ILE B 1 197 ? 5.617 23.375 10.977 1 82.88 197 ILE B O 1
ATOM 3932 N N . GLU B 1 198 ? 4.254 21.781 10.25 1 75.94 198 GLU B N 1
ATOM 3933 C CA . GLU B 1 198 ? 3.121 22.703 10.164 1 75.94 198 GLU B CA 1
ATOM 3934 C C . GLU B 1 198 ? 2.668 23.141 11.555 1 75.94 198 GLU B C 1
ATOM 3936 O O . GLU B 1 198 ? 2.381 24.312 11.781 1 75.94 198 GLU B O 1
ATOM 3941 N N . ILE B 1 199 ? 2.648 22.266 12.406 1 78.88 199 ILE B N 1
ATOM 3942 C CA . ILE B 1 199 ? 2.146 22.531 13.75 1 78.88 199 ILE B CA 1
ATOM 3943 C C . ILE B 1 199 ? 3.119 23.438 14.492 1 78.88 199 ILE B C 1
ATOM 3945 O O . ILE B 1 199 ? 2.703 24.297 15.281 1 78.88 199 ILE B O 1
ATOM 3949 N N . LEU B 1 200 ? 4.391 23.281 14.258 1 85.81 200 LEU B N 1
ATOM 3950 C CA . LEU B 1 200 ? 5.418 24.047 14.945 1 85.81 200 LEU B CA 1
ATOM 3951 C C . LEU B 1 200 ? 5.336 25.531 14.562 1 85.81 200 LEU B C 1
ATOM 3953 O O . LEU B 1 200 ? 5.891 26.391 15.258 1 85.81 200 LEU B O 1
ATOM 3957 N N . GLN B 1 201 ? 4.625 25.75 13.531 1 81 201 GLN B N 1
ATOM 3958 C CA . GLN B 1 201 ? 4.508 27.125 13.07 1 81 201 GLN B CA 1
ATOM 3959 C C . GLN B 1 201 ? 3.232 27.766 13.594 1 81 201 GLN B C 1
ATOM 3961 O O . GLN B 1 201 ? 2.998 28.969 13.375 1 81 201 GLN B O 1
ATOM 3966 N N . GLU B 1 202 ? 2.494 27.062 14.328 1 80.12 202 GLU B N 1
ATOM 3967 C CA . GLU B 1 202 ? 1.212 27.562 14.82 1 80.12 202 GLU B CA 1
ATOM 3968 C C . GLU B 1 202 ? 1.408 28.562 15.953 1 80.12 202 GLU B C 1
ATOM 3970 O O . GLU B 1 202 ? 2.443 28.562 16.625 1 80.12 202 GLU B O 1
ATOM 3975 N N . ASP B 1 203 ? 0.404 29.406 16.172 1 82.25 203 ASP B N 1
ATOM 3976 C CA . ASP B 1 203 ? 0.458 30.484 17.156 1 82.25 203 ASP B CA 1
ATOM 3977 C C . ASP B 1 203 ? 0.567 29.938 18.578 1 82.25 203 ASP B C 1
ATOM 3979 O O . ASP B 1 203 ? 1.227 30.547 19.422 1 82.25 203 ASP B O 1
ATOM 3983 N N . PHE B 1 204 ? -0.013 28.859 18.797 1 82.06 204 PHE B N 1
ATOM 3984 C CA . PHE B 1 204 ? 0.007 28.359 20.172 1 82.06 204 PHE B CA 1
ATOM 3985 C C . PHE B 1 204 ? 1.408 27.891 20.547 1 82.06 204 PHE B C 1
ATOM 3987 O O . PHE B 1 204 ? 1.769 27.922 21.734 1 82.06 204 PHE B O 1
ATOM 3994 N N . VAL B 1 205 ? 2.146 27.578 19.578 1 87.62 205 VAL B N 1
ATOM 3995 C CA . VAL B 1 205 ? 3.523 27.156 19.828 1 87.62 205 VAL B CA 1
ATOM 3996 C C . VAL B 1 205 ? 4.367 28.375 20.188 1 87.62 205 VAL B C 1
ATOM 3998 O O . VAL B 1 205 ? 5.184 28.328 21.109 1 87.62 205 VAL B O 1
ATOM 4001 N N . ARG B 1 206 ? 4.141 29.391 19.484 1 88.19 206 ARG B N 1
ATOM 4002 C CA . ARG B 1 206 ? 4.836 30.625 19.797 1 88.19 206 ARG B CA 1
ATOM 4003 C C . ARG B 1 206 ? 4.5 31.109 21.203 1 88.19 206 ARG B C 1
ATOM 4005 O O . ARG B 1 206 ? 5.379 31.578 21.922 1 88.19 206 ARG B O 1
ATOM 4012 N N . THR B 1 207 ? 3.217 31 21.469 1 90.06 207 THR B N 1
ATOM 4013 C CA . THR B 1 207 ? 2.77 31.391 22.797 1 90.06 207 THR B CA 1
ATOM 4014 C C . THR B 1 207 ? 3.426 30.531 23.875 1 90.06 207 THR B C 1
ATOM 4016 O O . THR B 1 207 ? 3.865 31.047 24.906 1 90.06 207 THR B O 1
ATOM 4019 N N . ALA B 1 208 ? 3.545 29.312 23.625 1 89.88 208 ALA B N 1
ATOM 4020 C CA . ALA B 1 208 ? 4.152 28.391 24.578 1 89.88 208 ALA B CA 1
ATOM 4021 C C . ALA B 1 208 ? 5.637 28.688 24.766 1 89.88 208 ALA B C 1
ATOM 4023 O O . ALA B 1 208 ? 6.148 28.656 25.891 1 89.88 208 ALA B O 1
ATOM 4024 N N . ARG B 1 209 ? 6.285 28.984 23.703 1 91.69 209 ARG B N 1
ATOM 4025 C CA . ARG B 1 209 ? 7.703 29.328 23.766 1 91.69 209 ARG B CA 1
ATOM 4026 C C . ARG B 1 209 ? 7.918 30.656 24.484 1 91.69 209 ARG B C 1
ATOM 4028 O O . ARG B 1 209 ? 8.875 30.812 25.234 1 91.69 209 ARG B O 1
ATOM 4035 N N . ALA B 1 210 ? 6.996 31.562 24.281 1 92.94 210 ALA B N 1
ATOM 4036 C CA . ALA B 1 210 ? 7.074 32.875 24.922 1 92.94 210 ALA B CA 1
ATOM 4037 C C . ALA B 1 210 ? 6.871 32.781 26.438 1 92.94 210 ALA B C 1
ATOM 4039 O O . ALA B 1 210 ? 7.414 33.562 27.188 1 92.94 210 ALA B O 1
ATOM 4040 N N . LYS B 1 211 ? 6.145 31.781 26.797 1 93.88 211 LYS B N 1
ATOM 4041 C CA . LYS B 1 211 ? 5.906 31.562 28.219 1 93.88 211 LYS B CA 1
ATOM 4042 C C . LYS B 1 211 ? 7.125 30.922 28.891 1 93.88 211 LYS B C 1
ATO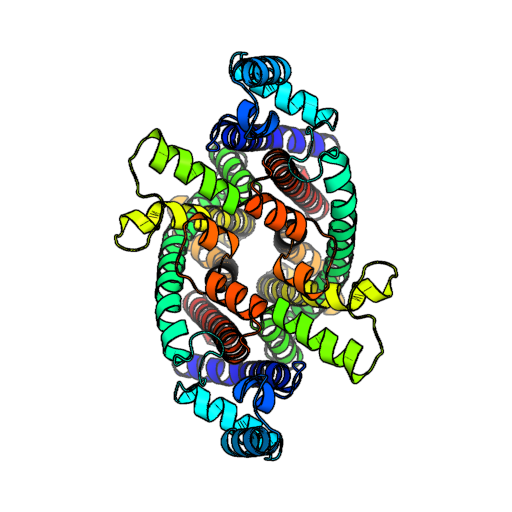M 4044 O O . LYS B 1 211 ? 7.152 30.75 30.109 1 93.88 211 LYS B O 1
ATOM 4049 N N . GLY B 1 212 ? 8.109 30.531 28.094 1 92.25 212 GLY B N 1
ATOM 4050 C CA . GLY B 1 212 ? 9.359 30.047 28.641 1 92.25 212 GLY B CA 1
ATOM 4051 C C . GLY B 1 212 ? 9.406 28.531 28.75 1 92.25 212 GLY B C 1
ATOM 4052 O O . GLY B 1 212 ? 10.273 27.969 29.422 1 92.25 212 GLY B O 1
ATOM 4053 N N . LEU B 1 213 ? 8.531 27.891 28.188 1 91.12 213 LEU B N 1
ATOM 4054 C CA . LEU B 1 213 ? 8.523 26.438 28.234 1 91.12 213 LEU B CA 1
ATOM 4055 C C . LEU B 1 213 ? 9.703 25.859 27.453 1 91.12 213 LEU B C 1
ATOM 4057 O O . LEU B 1 213 ? 10.133 26.438 26.453 1 91.12 213 LEU B O 1
ATOM 4061 N N . THR B 1 214 ? 10.195 24.734 28 1 92.44 214 THR B N 1
ATOM 4062 C CA . THR B 1 214 ? 11.289 24.062 27.297 1 92.44 214 THR B CA 1
ATOM 4063 C C . THR B 1 214 ? 10.797 23.453 25.984 1 92.44 214 THR B C 1
ATOM 4065 O O . THR B 1 214 ? 9.617 23.125 25.844 1 92.44 214 THR B O 1
ATOM 4068 N N . GLU B 1 215 ? 11.711 23.234 25.016 1 89.81 215 GLU B N 1
ATOM 4069 C CA . GLU B 1 215 ? 11.367 22.703 23.703 1 89.81 215 GLU B CA 1
ATOM 4070 C C . GLU B 1 215 ? 10.758 21.312 23.812 1 89.81 215 GLU B C 1
ATOM 4072 O O . GLU B 1 215 ? 9.875 20.938 23.031 1 89.81 215 GLU B O 1
ATOM 4077 N N . THR B 1 216 ? 11.258 20.578 24.75 1 90.56 216 THR B N 1
ATOM 4078 C CA . THR B 1 216 ? 10.75 19.219 24.938 1 90.56 216 THR B CA 1
ATOM 4079 C C . THR B 1 216 ? 9.281 19.25 25.359 1 90.56 216 THR B C 1
ATOM 4081 O O . THR B 1 216 ? 8.477 18.453 24.891 1 90.56 216 THR B O 1
ATOM 4084 N N . VAL B 1 217 ? 8.914 20.188 26.203 1 90.56 217 VAL B N 1
ATOM 4085 C CA . VAL B 1 217 ? 7.535 20.312 26.656 1 90.56 217 VAL B CA 1
ATOM 4086 C C . VAL B 1 217 ? 6.652 20.812 25.516 1 90.56 217 VAL B C 1
ATOM 4088 O O . VAL B 1 217 ? 5.535 20.328 25.344 1 90.56 217 VAL B O 1
ATOM 4091 N N . VAL B 1 218 ? 7.215 21.766 24.781 1 90.62 218 VAL B N 1
ATOM 4092 C CA . VAL B 1 218 ? 6.469 22.312 23.656 1 90.62 218 VAL B CA 1
ATOM 4093 C C . VAL B 1 218 ? 6.152 21.203 22.656 1 90.62 218 VAL B C 1
ATOM 4095 O O . VAL B 1 218 ? 5.016 21.094 22.188 1 90.62 218 VAL B O 1
ATOM 4098 N N . VAL B 1 219 ? 7.117 20.375 22.406 1 89.69 219 VAL B N 1
ATOM 4099 C CA . VAL B 1 219 ? 7.004 19.359 21.375 1 89.69 219 VAL B CA 1
ATOM 4100 C C . VAL B 1 219 ? 6.137 18.219 21.859 1 89.69 219 VAL B C 1
ATOM 4102 O O . VAL B 1 219 ? 5.172 17.828 21.203 1 89.69 219 VAL B O 1
ATOM 4105 N N . ILE B 1 220 ? 6.395 17.656 23.016 1 87.81 220 ILE B N 1
ATOM 4106 C CA . ILE B 1 220 ? 5.793 16.406 23.484 1 87.81 220 ILE B CA 1
ATOM 4107 C C . ILE B 1 220 ? 4.41 16.688 24.078 1 87.81 220 ILE B C 1
ATOM 4109 O O . ILE B 1 220 ? 3.467 15.93 23.844 1 87.81 220 ILE B O 1
ATOM 4113 N N . LYS B 1 221 ? 4.242 17.766 24.688 1 84.12 221 LYS B N 1
ATOM 4114 C CA . LYS B 1 221 ? 2.98 18.047 25.375 1 84.12 221 LYS B CA 1
ATOM 4115 C C . LYS B 1 221 ? 2.025 18.828 24.469 1 84.12 221 LYS B C 1
ATOM 4117 O O . LYS B 1 221 ? 0.822 18.547 24.453 1 84.12 221 LYS B O 1
ATOM 4122 N N . HIS B 1 222 ? 2.541 19.797 23.734 1 82 222 HIS B N 1
ATOM 4123 C CA . HIS B 1 222 ? 1.647 20.719 23.031 1 82 222 HIS B CA 1
ATOM 4124 C C . HIS B 1 222 ? 1.525 20.344 21.562 1 82 222 HIS B C 1
ATOM 4126 O O . HIS B 1 222 ? 0.459 20.516 20.953 1 82 222 HIS B O 1
ATOM 4132 N N . CYS B 1 223 ? 2.592 19.812 20.984 1 86.31 223 CYS B N 1
ATOM 4133 C CA . CYS B 1 223 ? 2.568 19.594 19.531 1 86.31 223 CYS B CA 1
ATOM 4134 C C . CYS B 1 223 ? 2.178 18.156 19.219 1 86.31 223 CYS B C 1
ATOM 4136 O O . CYS B 1 223 ? 1.486 17.906 18.219 1 86.31 223 CYS B O 1
ATOM 4138 N N . LEU B 1 224 ? 2.59 17.266 20.031 1 85.25 224 LEU B N 1
ATOM 4139 C CA . LEU B 1 224 ? 2.436 15.836 19.734 1 85.25 224 LEU B CA 1
ATOM 4140 C C . LEU B 1 224 ? 0.961 15.469 19.609 1 85.25 224 LEU B C 1
ATOM 4142 O O . LEU B 1 224 ? 0.569 14.773 18.672 1 85.25 224 LEU B O 1
ATOM 4146 N N . ARG B 1 225 ? 0.172 15.922 20.484 1 77.75 225 ARG B N 1
ATOM 4147 C CA . ARG B 1 225 ? -1.251 15.594 20.484 1 77.75 225 ARG B CA 1
ATOM 4148 C C . ARG B 1 225 ? -1.92 16.062 19.188 1 77.75 225 ARG B C 1
ATOM 4150 O O . ARG B 1 225 ? -2.744 15.336 18.625 1 77.75 225 ARG B O 1
ATOM 4157 N N . ASN B 1 226 ? -1.553 17.25 18.781 1 74.31 226 ASN B N 1
ATOM 4158 C CA . ASN B 1 226 ? -2.137 17.812 17.562 1 74.31 226 ASN B CA 1
ATOM 4159 C C . ASN B 1 226 ? -1.606 17.125 16.312 1 74.31 226 ASN B C 1
ATOM 4161 O O . ASN B 1 226 ? -2.334 16.953 15.336 1 74.31 226 ASN B O 1
ATOM 4165 N N . ALA B 1 227 ? -0.405 16.75 16.438 1 78.06 227 ALA B N 1
ATOM 4166 C CA . ALA B 1 227 ? 0.22 16.109 15.281 1 78.06 227 ALA B CA 1
ATOM 4167 C C . ALA B 1 227 ? -0.238 14.656 15.141 1 78.06 227 ALA B C 1
ATOM 4169 O O . ALA B 1 227 ? -0.185 14.086 14.055 1 78.06 227 ALA B O 1
ATOM 4170 N N . LEU B 1 228 ? -0.777 14.062 16.203 1 78.62 228 LEU B N 1
ATOM 4171 C CA . LEU B 1 228 ? -1.141 12.648 16.203 1 78.62 228 LEU B CA 1
ATOM 4172 C C . LEU B 1 228 ? -2.459 12.422 15.477 1 78.62 228 LEU B C 1
ATOM 4174 O O . LEU B 1 228 ? -2.752 11.297 15.055 1 78.62 228 LEU B O 1
ATOM 4178 N N . ILE B 1 229 ? -3.195 13.461 15.227 1 75 229 ILE B N 1
ATOM 4179 C CA . ILE B 1 229 ? -4.52 13.305 14.641 1 75 229 ILE B CA 1
ATOM 4180 C C . ILE B 1 229 ? -4.387 12.75 13.219 1 75 229 ILE B C 1
ATOM 4182 O O . ILE B 1 229 ? -4.871 11.656 12.93 1 75 229 ILE B O 1
ATOM 4186 N N . PRO B 1 230 ? -3.678 13.422 12.336 1 71.88 230 PRO B N 1
ATOM 4187 C CA . PRO B 1 230 ? -3.518 12.852 11 1 71.88 230 PRO B CA 1
ATOM 4188 C C . PRO B 1 230 ? -2.65 11.594 11 1 71.88 230 PRO B C 1
ATOM 4190 O O . PRO B 1 230 ? -2.828 10.711 10.148 1 71.88 230 PRO B O 1
ATOM 4193 N N . VAL B 1 231 ? -1.788 11.477 12.047 1 78.94 231 VAL B N 1
ATOM 4194 C CA . VAL B 1 231 ? -0.858 10.359 12.125 1 78.94 231 VAL B CA 1
ATOM 4195 C C . VAL B 1 231 ? -1.622 9.078 12.445 1 78.94 231 VAL B C 1
ATOM 4197 O O . VAL B 1 231 ? -1.304 8.008 11.914 1 78.94 231 VAL B O 1
ATOM 4200 N N . VAL B 1 232 ? -2.652 9.18 13.234 1 83.06 232 VAL B N 1
ATOM 4201 C CA . VAL B 1 232 ? -3.447 8.016 13.625 1 83.06 232 VAL B CA 1
ATOM 4202 C C . VAL B 1 232 ? -4.203 7.477 12.414 1 83.06 232 VAL B C 1
ATOM 4204 O O . VAL B 1 232 ? -4.336 6.262 12.242 1 83.06 232 VAL B O 1
ATOM 4207 N N . THR B 1 233 ? -4.703 8.375 11.594 1 79.06 233 THR B N 1
ATOM 4208 C CA . THR B 1 233 ? -5.383 7.949 10.375 1 79.06 233 THR B CA 1
ATOM 4209 C C . THR B 1 233 ? -4.434 7.176 9.461 1 79.06 233 THR B C 1
ATOM 4211 O O . THR B 1 233 ? -4.793 6.121 8.938 1 79.06 233 THR B O 1
ATOM 4214 N N . MET B 1 234 ? -3.283 7.699 9.359 1 83 234 MET B N 1
ATOM 4215 C CA . MET B 1 234 ? -2.285 7.031 8.523 1 83 234 MET B CA 1
ATOM 4216 C C . MET B 1 234 ? -1.903 5.68 9.117 1 83 234 MET B C 1
ATOM 4218 O O . MET B 1 234 ? -1.693 4.711 8.375 1 83 234 MET B O 1
ATOM 4222 N N . MET B 1 235 ? -1.821 5.668 10.422 1 87.94 235 MET B N 1
ATOM 4223 C CA . MET B 1 235 ? -1.521 4.41 11.102 1 87.94 235 MET B CA 1
ATOM 4224 C C . MET B 1 235 ? -2.582 3.357 10.789 1 87.94 235 MET B C 1
ATOM 4226 O O . MET B 1 235 ? -2.256 2.195 10.547 1 87.94 235 MET B O 1
ATOM 4230 N N . GLY B 1 236 ? -3.758 3.768 10.898 1 85.56 236 GLY B N 1
ATOM 4231 C CA . GLY B 1 236 ? -4.848 2.859 10.578 1 85.56 236 GLY B CA 1
ATOM 4232 C C . GLY B 1 236 ? -4.789 2.338 9.148 1 85.56 236 GLY B C 1
ATOM 4233 O O . GLY B 1 236 ? -4.996 1.146 8.914 1 85.56 236 GLY B O 1
ATOM 4234 N N . LEU B 1 237 ? -4.547 3.217 8.234 1 82.25 237 LEU B N 1
ATOM 4235 C CA . LEU B 1 237 ? -4.438 2.834 6.828 1 82.25 237 LEU B CA 1
ATOM 4236 C C . LEU B 1 237 ? -3.305 1.835 6.625 1 82.25 237 LEU B C 1
ATOM 4238 O O . LEU B 1 237 ? -3.482 0.822 5.941 1 82.25 237 LEU B O 1
ATOM 4242 N N . GLN B 1 238 ? -2.146 2.125 7.23 1 88.12 238 GLN B N 1
ATOM 4243 C CA . GLN B 1 238 ? -1.003 1.227 7.113 1 88.12 238 GLN B CA 1
ATOM 4244 C C . GLN B 1 238 ? -1.316 -0.145 7.707 1 88.12 238 GLN B C 1
ATOM 4246 O O . GLN B 1 238 ? -0.938 -1.173 7.141 1 88.12 238 GLN B O 1
ATOM 4251 N N . PHE B 1 239 ? -1.975 -0.139 8.82 1 88.94 239 PHE B N 1
ATOM 4252 C CA . PHE B 1 239 ? -2.346 -1.393 9.461 1 88.94 239 PHE B CA 1
ATOM 4253 C C . PHE B 1 239 ? -3.254 -2.219 8.562 1 88.94 239 PHE B C 1
ATOM 4255 O O . PHE B 1 239 ? -3.082 -3.434 8.445 1 88.94 239 PHE B O 1
ATOM 4262 N N . GLY B 1 240 ? -4.18 -1.595 8.016 1 83.31 240 GLY B N 1
ATOM 4263 C CA . GLY B 1 240 ? -5.078 -2.271 7.098 1 83.31 240 GLY B CA 1
ATOM 4264 C C . GLY B 1 240 ? -4.359 -2.881 5.906 1 83.31 240 GLY B C 1
ATOM 4265 O O . GLY B 1 240 ? -4.637 -4.02 5.523 1 83.31 240 GLY B O 1
ATOM 4266 N N . PHE B 1 241 ? -3.465 -2.189 5.371 1 80.38 241 PHE B N 1
ATOM 4267 C CA . PHE B 1 241 ? -2.713 -2.668 4.215 1 80.38 241 PHE B CA 1
ATOM 4268 C C . PHE B 1 241 ? -1.871 -3.885 4.586 1 80.38 241 PHE B C 1
ATOM 4270 O O . PHE B 1 241 ? -1.806 -4.855 3.828 1 80.38 241 PHE B O 1
ATOM 4277 N N . LEU B 1 242 ? -1.255 -3.834 5.754 1 84.69 242 LEU B N 1
ATOM 4278 C CA . LEU B 1 242 ? -0.408 -4.941 6.176 1 84.69 242 LEU B CA 1
ATOM 4279 C C . LEU B 1 242 ? -1.245 -6.184 6.469 1 84.69 242 LEU B C 1
ATOM 4281 O O . LEU B 1 242 ? -0.815 -7.309 6.195 1 84.69 242 LEU B O 1
ATOM 4285 N N . LEU B 1 243 ? -2.398 -5.945 6.973 1 81.44 243 LEU B N 1
ATOM 4286 C CA . LEU B 1 243 ? -3.248 -7.078 7.32 1 81.44 243 LEU B CA 1
ATOM 4287 C C . LEU B 1 243 ? -3.801 -7.75 6.07 1 81.44 243 LEU B C 1
ATOM 4289 O O . LEU B 1 243 ? -4.195 -8.922 6.109 1 81.44 243 LEU B O 1
ATOM 4293 N N . GLY B 1 244 ? -3.926 -6.992 5.031 1 71.75 244 GLY B N 1
ATOM 4294 C CA . GLY B 1 244 ? -4.316 -7.59 3.766 1 71.75 244 GLY B CA 1
ATOM 4295 C C . GLY B 1 244 ? -3.252 -8.5 3.184 1 71.75 244 GLY B C 1
ATOM 4296 O O . GLY B 1 244 ? -3.518 -9.25 2.242 1 71.75 244 GLY B O 1
ATOM 4297 N N . GLY B 1 245 ? -2.156 -8.531 3.945 1 62.94 245 GLY B N 1
ATOM 4298 C CA . GLY B 1 245 ? -1.091 -9.445 3.566 1 62.94 245 GLY B CA 1
ATOM 4299 C C . GLY B 1 245 ? -0.151 -8.867 2.527 1 62.94 245 GLY B C 1
ATOM 4300 O O . GLY B 1 245 ? -0.592 -8.219 1.575 1 62.94 245 GLY B O 1
ATOM 4301 N N . SER B 1 246 ? 1.059 -8.938 2.861 1 76.06 246 SER B N 1
ATOM 4302 C CA . SER B 1 246 ? 2.08 -8.688 1.849 1 76.06 246 SER B CA 1
ATOM 4303 C C . SER B 1 246 ? 2.5 -9.984 1.163 1 76.06 246 SER B C 1
ATOM 4305 O O . SER B 1 246 ? 3.361 -10.711 1.667 1 76.06 246 SER B O 1
ATOM 4307 N N . ILE B 1 247 ? 1.842 -10.273 0.099 1 76.69 247 ILE B N 1
ATOM 4308 C CA . ILE B 1 247 ? 1.973 -11.539 -0.607 1 76.69 247 ILE B CA 1
ATOM 4309 C C . ILE B 1 247 ? 3.449 -11.859 -0.83 1 76.69 247 ILE B C 1
ATOM 4311 O O . ILE B 1 247 ? 3.914 -12.953 -0.493 1 76.69 247 ILE B O 1
ATOM 4315 N N . LEU B 1 248 ? 4.254 -10.906 -1.271 1 76.5 248 LEU B N 1
ATOM 4316 C CA . LEU B 1 248 ? 5.641 -11.18 -1.621 1 76.5 248 LEU B CA 1
ATOM 4317 C C . LEU B 1 248 ? 6.48 -11.414 -0.371 1 76.5 248 LEU B C 1
ATOM 4319 O O . LEU B 1 248 ? 7.355 -12.289 -0.362 1 76.5 248 LEU B O 1
ATOM 4323 N N . VAL B 1 249 ? 6.156 -10.742 0.646 1 83.38 249 VAL B N 1
ATOM 4324 C CA . VAL B 1 249 ? 6.91 -10.906 1.886 1 83.38 249 VAL B CA 1
ATOM 4325 C C . VAL B 1 249 ? 6.57 -12.258 2.518 1 83.38 249 VAL B C 1
ATOM 4327 O O . VAL B 1 249 ? 7.449 -12.93 3.062 1 83.38 249 VAL B O 1
ATOM 4330 N N . GLU B 1 250 ? 5.332 -12.641 2.443 1 83.62 250 GLU B N 1
ATOM 4331 C CA . GLU B 1 250 ? 4.941 -13.938 2.975 1 83.62 250 GLU B CA 1
ATOM 4332 C C . GLU B 1 250 ? 5.59 -15.078 2.188 1 83.62 250 GLU B C 1
ATOM 4334 O O . GLU B 1 250 ? 5.938 -16.109 2.756 1 83.62 250 GLU B O 1
ATOM 4339 N N . VAL B 1 251 ? 5.785 -14.844 0.932 1 79.38 251 VAL B N 1
ATOM 4340 C CA . VAL B 1 251 ? 6.441 -15.836 0.091 1 79.38 251 VAL B CA 1
ATOM 4341 C C . VAL B 1 251 ? 7.926 -15.914 0.438 1 79.38 251 VAL B C 1
ATOM 4343 O O . VAL B 1 251 ? 8.477 -17 0.604 1 79.38 251 VAL B O 1
ATOM 4346 N N . VAL B 1 252 ? 8.547 -14.797 0.563 1 81.12 252 VAL B N 1
ATOM 4347 C CA . VAL B 1 252 ? 9.977 -14.719 0.826 1 81.12 252 VAL B CA 1
ATOM 4348 C C . VAL B 1 252 ? 10.297 -15.43 2.143 1 81.12 252 VAL B C 1
ATOM 4350 O O . VAL B 1 252 ? 11.297 -16.141 2.244 1 81.12 252 VAL B O 1
ATOM 4353 N N . PHE B 1 253 ? 9.461 -15.344 3.094 1 88.81 253 PHE B N 1
ATOM 4354 C CA . PHE B 1 253 ? 9.727 -15.891 4.418 1 88.81 253 PHE B CA 1
ATOM 4355 C C . PHE B 1 253 ? 8.953 -17.188 4.637 1 88.81 253 PHE B C 1
ATOM 4357 O O . PHE B 1 253 ? 8.93 -17.719 5.746 1 88.81 253 PHE B O 1
ATOM 4364 N N . ASN B 1 254 ? 8.281 -17.672 3.529 1 86.94 254 ASN B N 1
ATOM 4365 C CA . ASN B 1 254 ? 7.426 -18.844 3.652 1 86.94 254 ASN B CA 1
ATOM 4366 C C . ASN B 1 254 ? 6.484 -18.719 4.848 1 86.94 254 ASN B C 1
ATOM 4368 O O . ASN B 1 254 ? 6.363 -19.656 5.645 1 86.94 254 ASN B O 1
ATOM 4372 N N . TRP B 1 255 ? 5.973 -17.578 4.969 1 88.38 255 TRP B N 1
ATOM 4373 C CA . TRP B 1 255 ? 5.078 -17.266 6.078 1 88.38 255 TRP B CA 1
ATOM 4374 C C . TRP B 1 255 ? 3.68 -17.828 5.82 1 88.38 255 TRP B C 1
ATOM 4376 O O . TRP B 1 255 ? 3.119 -17.625 4.742 1 88.38 255 TRP B O 1
ATOM 4386 N N . PRO B 1 256 ? 3.178 -18.547 6.777 1 90 256 PRO B N 1
ATOM 4387 C CA . PRO B 1 256 ? 1.817 -19.062 6.605 1 90 256 PRO B CA 1
ATOM 4388 C C . PRO B 1 256 ? 0.746 -18 6.855 1 90 256 PRO B C 1
ATOM 4390 O O . PRO B 1 256 ? 0.008 -18.078 7.84 1 90 256 PRO B O 1
ATOM 4393 N N . GLY B 1 257 ? 0.619 -17.141 5.922 1 91.19 257 GLY B N 1
ATOM 4394 C CA . GLY B 1 257 ? -0.23 -15.977 6.145 1 91.19 257 GLY B CA 1
ATOM 4395 C C . GLY B 1 257 ? -1.427 -15.93 5.211 1 91.19 257 GLY B C 1
ATOM 4396 O O . GLY B 1 257 ? -1.633 -16.844 4.41 1 91.19 257 GLY B O 1
ATOM 4397 N N . MET B 1 258 ? -2.217 -14.922 5.371 1 90.56 258 MET B N 1
ATOM 4398 C CA . MET B 1 258 ? -3.467 -14.727 4.641 1 90.56 258 MET B CA 1
ATOM 4399 C C . MET B 1 258 ? -3.195 -14.359 3.184 1 90.56 258 MET B C 1
ATOM 4401 O O . MET B 1 258 ? -3.971 -14.719 2.295 1 90.56 258 MET B O 1
ATOM 4405 N N . GLY B 1 259 ? -2.133 -13.695 2.975 1 86.25 259 GLY B N 1
ATOM 4406 C CA . GLY B 1 259 ? -1.781 -13.32 1.611 1 86.25 259 GLY B CA 1
ATOM 4407 C C . GLY B 1 259 ? -1.494 -14.523 0.725 1 86.25 259 GLY B C 1
ATOM 4408 O O . GLY B 1 259 ? -1.993 -14.602 -0.4 1 86.25 259 GLY B O 1
ATOM 4409 N N . ARG B 1 260 ? -0.734 -15.398 1.17 1 85 260 ARG B N 1
ATOM 4410 C CA . ARG B 1 260 ? -0.422 -16.625 0.426 1 85 260 ARG B CA 1
ATOM 4411 C C . ARG B 1 260 ? -1.676 -17.453 0.197 1 85 260 ARG B C 1
ATOM 4413 O O . ARG B 1 260 ? -1.849 -18.047 -0.872 1 85 260 ARG B O 1
ATOM 4420 N N . LEU B 1 261 ? -2.449 -17.547 1.242 1 89.31 261 LEU B N 1
ATOM 4421 C CA . LEU B 1 261 ? -3.701 -18.281 1.101 1 89.31 261 LEU B CA 1
ATOM 4422 C C . LEU B 1 261 ? -4.555 -17.688 -0.02 1 89.31 261 LEU B C 1
ATOM 4424 O O . LEU B 1 261 ? -5.176 -18.438 -0.783 1 89.31 261 LEU B O 1
ATOM 4428 N N . LEU B 1 262 ? -4.551 -16.438 -0.099 1 85.94 262 LEU B N 1
ATOM 4429 C CA . LEU B 1 262 ? -5.344 -15.773 -1.125 1 85.94 262 LEU B CA 1
ATOM 4430 C C . LEU B 1 262 ? -4.805 -16.078 -2.518 1 85.94 262 LEU B C 1
ATOM 4432 O O . LEU B 1 262 ? -5.574 -16.375 -3.438 1 85.94 262 LEU B O 1
ATOM 4436 N N . VAL B 1 263 ? -3.533 -15.969 -2.66 1 78.38 263 VAL B N 1
ATOM 4437 C CA . VAL B 1 263 ? -2.914 -16.234 -3.953 1 78.38 263 VAL B CA 1
ATOM 4438 C C . VAL B 1 263 ? -3.207 -17.672 -4.371 1 78.38 263 VAL B C 1
ATOM 4440 O O . VAL B 1 263 ? -3.58 -17.938 -5.52 1 78.38 263 VAL B O 1
ATOM 4443 N N . ASP B 1 264 ? -3.039 -18.594 -3.432 1 82.69 264 ASP B N 1
ATOM 4444 C CA . ASP B 1 264 ? -3.326 -20 -3.697 1 82.69 264 ASP B CA 1
ATOM 4445 C C . ASP B 1 264 ? -4.789 -20.188 -4.086 1 82.69 264 ASP B C 1
ATOM 4447 O O . ASP B 1 264 ? -5.098 -20.938 -5.02 1 82.69 264 ASP B O 1
ATOM 4451 N N . ALA B 1 265 ? -5.621 -19.562 -3.363 1 84.5 265 ALA B N 1
ATOM 4452 C CA . ALA B 1 265 ? -7.055 -19.703 -3.594 1 84.5 265 ALA B CA 1
ATOM 4453 C C . ALA B 1 265 ? -7.453 -19.141 -4.957 1 84.5 265 ALA B C 1
ATOM 4455 O O . ALA B 1 265 ? -8.289 -19.719 -5.652 1 84.5 265 ALA B O 1
ATOM 4456 N N . VAL B 1 266 ? -6.922 -18.078 -5.305 1 76.12 266 VAL B N 1
ATOM 4457 C CA . VAL B 1 266 ? -7.227 -17.453 -6.59 1 76.12 266 VAL B CA 1
ATOM 4458 C C . VAL B 1 266 ? -6.684 -18.312 -7.727 1 76.12 266 VAL B C 1
ATOM 4460 O O . VAL B 1 266 ? -7.363 -18.516 -8.734 1 76.12 266 VAL B O 1
ATOM 4463 N N . GLU B 1 267 ? -5.469 -18.812 -7.539 1 73.88 267 GLU B N 1
ATOM 4464 C CA . GLU B 1 267 ? -4.844 -19.672 -8.547 1 73.88 267 GLU B CA 1
ATOM 4465 C C . GLU B 1 267 ? -5.641 -20.953 -8.758 1 73.88 267 GLU B C 1
ATOM 4467 O O . GLU B 1 267 ? -5.758 -21.438 -9.883 1 73.88 267 GLU B O 1
ATOM 4472 N N . MET B 1 268 ? -6.172 -21.453 -7.66 1 78.06 268 MET B N 1
ATOM 4473 C CA . MET B 1 268 ? -6.879 -22.734 -7.711 1 78.06 268 MET B CA 1
ATOM 4474 C C . MET B 1 268 ? -8.383 -22.516 -7.859 1 78.06 268 MET B C 1
ATOM 4476 O O . MET B 1 268 ? -9.156 -23.469 -7.832 1 78.06 268 MET B O 1
ATOM 4480 N N . ARG B 1 269 ? -8.75 -21.266 -7.887 1 76.38 269 ARG B N 1
ATOM 4481 C CA . ARG B 1 269 ? -10.156 -20.906 -8.023 1 76.38 269 ARG B CA 1
ATOM 4482 C C . ARG B 1 269 ? -10.984 -21.484 -6.887 1 76.38 269 ARG B C 1
ATOM 4484 O O . ARG B 1 269 ? -12.031 -22.109 -7.125 1 76.38 269 ARG B O 1
ATOM 4491 N N . ASP B 1 270 ? -10.398 -21.5 -5.77 1 83.69 270 ASP B N 1
ATOM 4492 C CA . ASP B 1 270 ? -11.094 -21.906 -4.559 1 83.69 270 ASP B CA 1
ATOM 4493 C C . ASP B 1 270 ? -12.023 -20.812 -4.051 1 83.69 270 ASP B C 1
ATOM 4495 O O . ASP B 1 270 ? -11.703 -20.125 -3.08 1 83.69 270 ASP B O 1
ATOM 4499 N N . TYR B 1 271 ? -13.156 -20.766 -4.535 1 78.38 271 TYR B N 1
ATOM 4500 C CA . TYR B 1 271 ? -14.07 -19.641 -4.379 1 78.38 271 TYR B CA 1
ATOM 4501 C C . TYR B 1 271 ? -14.492 -19.484 -2.924 1 78.38 271 TYR B C 1
ATOM 4503 O O . TYR B 1 271 ? -14.523 -18.359 -2.4 1 78.38 271 TYR B O 1
ATOM 4511 N N . PRO B 1 272 ? -14.812 -20.562 -2.256 1 82.69 272 PRO B N 1
ATOM 4512 C CA . PRO B 1 272 ? -15.211 -20.375 -0.859 1 82.69 272 PRO B CA 1
ATOM 4513 C C . PRO B 1 272 ? -14.117 -19.703 -0.022 1 82.69 272 PRO B C 1
ATOM 4515 O O . PRO B 1 272 ? -14.414 -18.859 0.824 1 82.69 272 PRO B O 1
ATOM 4518 N N . VAL B 1 273 ? -12.906 -20.047 -0.296 1 87.38 273 VAL B N 1
ATOM 4519 C CA . VAL B 1 273 ? -11.797 -19.453 0.447 1 87.38 273 VAL B CA 1
ATOM 4520 C C . VAL B 1 273 ? -11.633 -17.984 0.054 1 87.38 273 VAL B C 1
ATOM 4522 O O . VAL B 1 273 ? -11.43 -17.125 0.914 1 87.38 273 VAL B O 1
ATOM 4525 N N . ILE B 1 274 ? -11.766 -17.703 -1.203 1 83.94 274 ILE B N 1
ATOM 4526 C CA . ILE B 1 274 ? -11.633 -16.344 -1.705 1 83.94 274 ILE B CA 1
ATOM 4527 C C . ILE B 1 274 ? -12.711 -15.453 -1.081 1 83.94 274 ILE B C 1
ATOM 4529 O O . ILE B 1 274 ? -12.422 -14.367 -0.578 1 83.94 274 ILE B O 1
ATOM 4533 N N . GLN B 1 275 ? -13.859 -15.969 -1.063 1 82.38 275 GLN B N 1
ATOM 4534 C CA . GLN B 1 275 ? -14.984 -15.203 -0.544 1 82.38 275 GLN B CA 1
ATOM 4535 C C . GLN B 1 275 ? -14.812 -14.906 0.943 1 82.38 275 GLN B C 1
ATOM 4537 O O . GLN B 1 275 ? -15.078 -13.789 1.394 1 82.38 275 GLN B O 1
ATOM 4542 N N . ALA B 1 276 ? -14.453 -15.891 1.584 1 87.81 276 ALA B N 1
ATOM 4543 C CA . ALA B 1 276 ? -14.258 -15.727 3.021 1 87.81 276 ALA B CA 1
ATOM 4544 C C . ALA B 1 276 ? -13.133 -14.742 3.314 1 87.81 276 ALA B C 1
ATOM 4546 O O . ALA B 1 276 ? -13.242 -13.922 4.234 1 87.81 276 ALA B O 1
ATOM 4547 N N . GLU B 1 277 ? -12.109 -14.789 2.562 1 88.81 277 GLU B N 1
ATOM 4548 C CA . GLU B 1 277 ? -10.977 -13.891 2.76 1 88.81 277 GLU B CA 1
ATOM 4549 C C . GLU B 1 277 ? -11.359 -12.445 2.428 1 88.81 277 GLU B C 1
ATOM 4551 O O . GLU B 1 277 ? -10.977 -11.516 3.141 1 88.81 277 GLU B O 1
ATOM 4556 N N . ILE B 1 278 ? -12.094 -12.32 1.438 1 87 278 ILE B N 1
ATOM 4557 C CA . ILE B 1 278 ? -12.531 -10.984 1.047 1 87 278 ILE B CA 1
ATOM 4558 C C . ILE B 1 278 ? -13.398 -10.383 2.15 1 87 278 ILE B C 1
ATOM 4560 O O . ILE B 1 278 ? -13.234 -9.219 2.514 1 87 278 ILE B O 1
ATOM 4564 N N . LEU B 1 279 ? -14.266 -11.203 2.58 1 87.38 279 LEU B N 1
ATOM 4565 C CA . LEU B 1 279 ? -15.133 -10.75 3.662 1 87.38 279 LEU B CA 1
ATOM 4566 C C . LEU B 1 279 ? -14.312 -10.375 4.895 1 87.38 279 LEU B C 1
ATOM 4568 O O . LEU B 1 279 ? -14.547 -9.336 5.508 1 87.38 279 LEU B O 1
ATOM 4572 N N . LEU B 1 280 ? -13.438 -11.164 5.18 1 87.94 280 LEU B N 1
ATOM 4573 C CA . LEU B 1 280 ? -12.609 -10.93 6.363 1 87.94 280 LEU B CA 1
ATOM 4574 C C . LEU B 1 280 ? -11.758 -9.68 6.191 1 87.94 280 LEU B C 1
ATOM 4576 O O . LEU B 1 280 ? -11.641 -8.875 7.117 1 87.94 280 LEU B O 1
ATOM 4580 N N . PHE B 1 281 ? -11.117 -9.531 5.043 1 87.31 281 PHE B N 1
ATOM 4581 C CA . PHE B 1 281 ? -10.305 -8.352 4.773 1 87.31 281 PHE B CA 1
ATOM 4582 C C . PHE B 1 281 ? -11.148 -7.086 4.875 1 87.31 281 PHE B C 1
ATOM 4584 O O . PHE B 1 281 ? -10.711 -6.086 5.445 1 87.31 281 PHE B O 1
ATOM 4591 N N . SER B 1 282 ? -12.297 -7.184 4.352 1 87.06 282 SER B N 1
ATOM 4592 C CA . SER B 1 282 ? -13.195 -6.031 4.383 1 87.06 282 SER B CA 1
ATOM 4593 C C . SER B 1 282 ? -13.594 -5.684 5.809 1 87.06 282 SER B C 1
ATOM 4595 O O . SER B 1 282 ? -13.578 -4.516 6.199 1 87.06 282 SER B O 1
ATOM 4597 N N . LEU B 1 283 ? -13.938 -6.664 6.562 1 87.06 283 LEU B N 1
ATOM 4598 C CA . LEU B 1 283 ? -14.352 -6.449 7.945 1 87.06 283 LEU B CA 1
ATOM 4599 C C . LEU B 1 283 ? -13.188 -5.906 8.773 1 87.06 283 LEU B C 1
ATOM 4601 O O . LEU B 1 283 ? -13.391 -5.059 9.648 1 87.06 283 LEU B O 1
ATOM 4605 N N . GLU B 1 284 ? -12.062 -6.449 8.508 1 87.38 284 GLU B N 1
ATOM 4606 C CA . GLU B 1 284 ? -10.875 -5.977 9.219 1 87.38 284 GLU B CA 1
ATOM 4607 C C . GLU B 1 284 ? -10.633 -4.496 8.961 1 87.38 284 GLU B C 1
ATOM 4609 O O . GLU B 1 284 ? -10.312 -3.742 9.883 1 87.38 284 GLU B O 1
ATOM 4614 N N . PHE B 1 285 ? -10.727 -4.102 7.77 1 84.94 285 PHE B N 1
ATOM 4615 C CA . PHE B 1 285 ? -10.5 -2.701 7.426 1 84.94 285 PHE B CA 1
ATOM 4616 C C . PHE B 1 285 ? -11.547 -1.809 8.078 1 84.94 285 PHE B C 1
ATOM 4618 O O . PHE B 1 285 ? -11.234 -0.713 8.547 1 84.94 285 PHE B O 1
ATOM 4625 N N . ILE B 1 286 ? -12.766 -2.26 8.102 1 86.19 286 ILE B N 1
ATOM 4626 C CA . ILE B 1 286 ? -13.836 -1.508 8.75 1 86.19 286 ILE B CA 1
ATOM 4627 C C . ILE B 1 286 ? -13.555 -1.386 10.242 1 86.19 286 ILE B C 1
ATOM 4629 O O . ILE B 1 286 ? -13.719 -0.313 10.828 1 86.19 286 ILE B O 1
ATOM 4633 N N . PHE B 1 287 ? -13.109 -2.451 10.781 1 88.12 287 PHE B N 1
ATOM 4634 C CA . PHE B 1 287 ? -12.789 -2.465 12.203 1 88.12 287 PHE B CA 1
ATOM 4635 C C . PHE B 1 287 ? -11.633 -1.515 12.508 1 88.12 287 PHE B C 1
ATOM 4637 O O . PHE B 1 287 ? -11.68 -0.775 13.492 1 88.12 287 PHE B O 1
ATOM 4644 N N . ILE B 1 288 ? -10.648 -1.546 11.734 1 86 288 ILE B N 1
ATOM 4645 C CA . ILE B 1 288 ? -9.484 -0.684 11.922 1 86 288 ILE B CA 1
ATOM 4646 C C . ILE B 1 288 ? -9.906 0.78 11.805 1 86 288 ILE B C 1
ATOM 4648 O O . ILE B 1 288 ? -9.445 1.629 12.57 1 86 288 ILE B O 1
ATOM 4652 N N . ASN B 1 289 ? -10.75 1.039 10.859 1 80 289 ASN B N 1
ATOM 4653 C CA . ASN B 1 289 ? -11.242 2.404 10.719 1 80 289 ASN B CA 1
ATOM 4654 C C . ASN B 1 289 ? -12.031 2.846 11.945 1 80 289 ASN B C 1
ATOM 4656 O O . ASN B 1 289 ? -11.969 4.008 12.344 1 80 289 ASN B O 1
ATOM 4660 N N . LEU B 1 290 ? -12.742 1.964 12.461 1 83.44 290 LEU B N 1
ATOM 4661 C CA . LEU B 1 290 ? -13.477 2.26 13.688 1 83.44 290 LEU B CA 1
ATOM 4662 C C . LEU B 1 290 ? -12.516 2.566 14.828 1 83.44 290 LEU B C 1
ATOM 4664 O O . LEU B 1 290 ? -12.742 3.504 15.602 1 83.44 290 LEU B O 1
ATOM 4668 N N . VAL B 1 291 ? -11.5 1.784 14.93 1 86.12 291 VAL B N 1
ATOM 4669 C CA . VAL B 1 291 ? -10.5 1.982 15.977 1 86.12 291 VAL B CA 1
ATOM 4670 C C . VAL B 1 291 ? -9.836 3.348 15.805 1 86.12 291 VAL B C 1
ATOM 4672 O O . VAL B 1 291 ? -9.633 4.07 16.781 1 86.12 291 VAL B O 1
ATOM 4675 N N . VAL B 1 292 ? -9.531 3.65 14.602 1 80.62 292 VAL B N 1
ATOM 4676 C CA . VAL B 1 292 ? -8.898 4.93 14.289 1 80.62 292 VAL B CA 1
ATOM 4677 C C . VAL B 1 292 ? -9.844 6.074 14.672 1 80.62 292 VAL B C 1
ATOM 4679 O O . VAL B 1 292 ? -9.414 7.074 15.25 1 80.62 292 VAL B O 1
ATOM 4682 N N . ASP B 1 293 ? -11.094 5.984 14.367 1 75.81 293 ASP B N 1
ATOM 4683 C CA . ASP B 1 293 ? -12.078 7.008 14.711 1 75.81 293 ASP B CA 1
ATOM 4684 C C . ASP B 1 293 ? -12.188 7.176 16.219 1 75.81 293 ASP B C 1
ATOM 46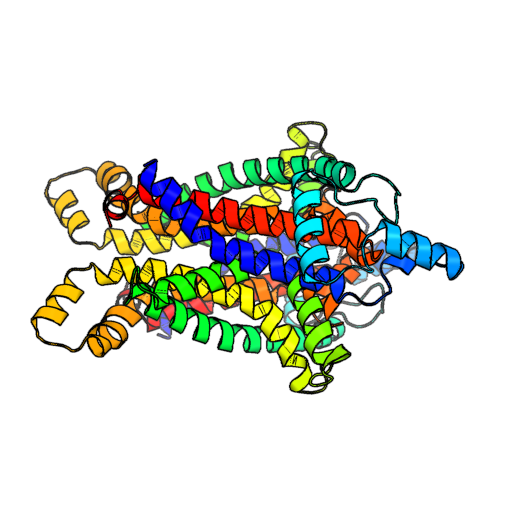86 O O . ASP B 1 293 ? -12.305 8.297 16.719 1 75.81 293 ASP B O 1
ATOM 4690 N N . VAL B 1 294 ? -12.164 6.051 16.891 1 81.38 294 VAL B N 1
ATOM 4691 C CA . VAL B 1 294 ? -12.25 6.098 18.344 1 81.38 294 VAL B CA 1
ATOM 4692 C C . VAL B 1 294 ? -10.992 6.746 18.922 1 81.38 294 VAL B C 1
ATOM 4694 O O . VAL B 1 294 ? -11.078 7.543 19.859 1 81.38 294 VAL B O 1
ATOM 4697 N N . LEU B 1 295 ? -9.859 6.398 18.391 1 80.5 295 LEU B N 1
ATOM 4698 C CA . LEU B 1 295 ? -8.602 6.988 18.844 1 80.5 295 LEU B CA 1
ATOM 4699 C C . LEU B 1 295 ? -8.586 8.492 18.594 1 80.5 295 LEU B C 1
ATOM 4701 O O . LEU B 1 295 ? -8.055 9.25 19.406 1 80.5 295 LEU B O 1
ATOM 4705 N N . TYR B 1 296 ? -9.148 8.859 17.5 1 72.5 296 TYR B N 1
ATOM 4706 C CA . TYR B 1 296 ? -9.281 10.281 17.188 1 72.5 296 TYR B CA 1
ATOM 4707 C C . TYR B 1 296 ? -10.07 11 18.266 1 72.5 296 TYR B C 1
ATOM 4709 O O . TYR B 1 296 ? -9.711 12.109 18.672 1 72.5 296 TYR B O 1
ATOM 4717 N N . ALA B 1 297 ? -11.164 10.398 18.656 1 74.31 297 ALA B N 1
ATOM 4718 C CA . ALA B 1 297 ? -12.047 11 19.656 1 74.31 297 ALA B CA 1
ATOM 4719 C C . ALA B 1 297 ? -11.352 11.109 21.016 1 74.31 297 ALA B C 1
ATOM 4721 O O . ALA B 1 297 ? -11.617 12.039 21.781 1 74.31 297 ALA B O 1
ATOM 4722 N N . VAL B 1 298 ? -10.5 10.141 21.234 1 77.88 298 VAL B N 1
ATOM 4723 C CA . VAL B 1 298 ? -9.789 10.133 22.516 1 77.88 298 VAL B CA 1
ATOM 4724 C C . VAL B 1 298 ? -8.695 11.203 22.5 1 77.88 298 VAL B C 1
ATOM 4726 O O . VAL B 1 298 ? -8.469 11.875 23.5 1 77.88 298 VAL B O 1
ATOM 4729 N N . ILE B 1 299 ? -8.047 11.352 21.422 1 75.56 299 ILE B N 1
ATOM 4730 C CA . ILE B 1 299 ? -6.93 12.281 21.297 1 75.56 299 ILE B CA 1
ATOM 4731 C C . ILE B 1 299 ? -7.461 13.719 21.234 1 75.56 299 ILE B C 1
ATOM 4733 O O . ILE B 1 299 ? -6.863 14.633 21.797 1 75.56 299 ILE B O 1
ATOM 4737 N N . ASN B 1 300 ? -8.461 13.867 20.469 1 69.06 300 ASN B N 1
ATOM 4738 C CA . ASN B 1 300 ? -9.07 15.188 20.359 1 69.06 300 ASN B CA 1
ATOM 4739 C C . ASN B 1 300 ? -10.508 15.188 20.891 1 69.06 300 ASN B C 1
ATOM 4741 O O . ASN B 1 300 ? -11.453 15.023 20.125 1 69.06 300 ASN B O 1
ATOM 4745 N N . PRO B 1 301 ? -10.562 15.398 22.188 1 62.94 301 PRO B N 1
ATOM 4746 C CA . PRO B 1 301 ? -11.891 15.328 22.797 1 62.94 301 PRO B CA 1
ATOM 4747 C C . PRO B 1 301 ? -12.859 16.359 22.234 1 62.94 301 PRO B C 1
ATOM 4749 O O . PRO B 1 301 ? -14.078 16.219 22.375 1 62.94 301 PRO B O 1
ATOM 4752 N N . SER B 1 302 ? -12.234 17.359 21.656 1 58.09 302 SER B N 1
ATOM 4753 C CA . SER B 1 302 ? -13.148 18.344 21.094 1 58.09 302 SER B CA 1
ATOM 4754 C C . SER B 1 302 ? -13.984 17.75 19.969 1 58.09 302 SER B C 1
ATOM 4756 O O . SER B 1 302 ? -14.992 18.328 19.562 1 58.09 302 SER B O 1
ATOM 4758 N N . ILE B 1 303 ? -13.484 16.703 19.578 1 54.47 303 ILE B N 1
ATOM 4759 C CA . ILE B 1 303 ? -14.195 16.047 18.469 1 54.47 303 ILE B CA 1
ATOM 4760 C C . ILE B 1 303 ? -15.297 15.148 19.031 1 54.47 303 ILE B C 1
ATOM 4762 O O . ILE B 1 303 ? -16.219 14.773 18.312 1 54.47 303 ILE B O 1
ATOM 4766 N N . ARG B 1 304 ? -15.195 14.727 20.328 1 50.91 304 ARG B N 1
ATOM 4767 C CA . ARG B 1 304 ? -16.188 13.883 20.969 1 50.91 304 ARG B CA 1
ATOM 4768 C C . ARG B 1 304 ? -17.594 14.492 20.859 1 50.91 304 ARG B C 1
ATOM 4770 O O . ARG B 1 304 ? -18.578 13.773 20.797 1 50.91 304 ARG B O 1
ATOM 4777 N N . PHE B 1 305 ? -17.625 15.875 21.078 1 44.66 305 PHE B N 1
ATOM 4778 C CA . PHE B 1 305 ? -18.891 16.516 21.422 1 44.66 305 PHE B CA 1
ATOM 4779 C C . PHE B 1 305 ? -19.609 17 20.172 1 44.66 305 PHE B C 1
ATOM 4781 O O . PHE B 1 305 ? -20.734 17.5 20.25 1 44.66 305 PHE B O 1
ATOM 4788 N N . LYS B 1 306 ? -18.938 16.781 19.016 1 44.5 306 LYS B N 1
ATOM 4789 C CA . LYS B 1 306 ? -19.766 17.328 17.938 1 44.5 306 LYS B CA 1
ATOM 4790 C C . LYS B 1 306 ? -20.266 16.234 17.016 1 44.5 306 LYS B C 1
ATOM 4792 O O . LYS B 1 306 ? -19.531 15.281 16.719 1 44.5 306 LYS B O 1
#

Sequence (612 aa):
MFSFVIKRLLGLIPTLLLVAVLVFLFVHLLPGDPARLAAGPEADDKTVALVRADLGLDKPLPEQFVNFFLNAARGDFGHSIRTKRPVSEEISARFWPTLWLTVVAMVWAVLFGLIIGISSAVWRNQWPDRLGMTLAVSGISFPAFSLGILLVQVFSVKLGWLPTVGDDTWLHYILPSITLGAAVAAVMARFTRSSFIEILQEDFVRTARAKGLTETVVVIKHCLRNALIPVVTMMGLQFGFLLGGSILVEVVFNWPGMGRLLVDAVEMRDYPVIQAEILLFSLEFIFINLVVDVLYAVINPSIRFKMFSFVIKRLLGLIPTLLLVAVLVFLFVHLLPGDPARLAAGPEADDKTVALVRADLGLDKPLPEQFVNFFLNAARGDFGHSIRTKRPVSEEISARFWPTLWLTVVAMVWAVLFGLIIGISSAVWRNQWPDRLGMTLAVSGISFPAFSLGILLVQVFSVKLGWLPTVGDDTWLHYILPSITLGAAVAAVMARFTRSSFIEILQEDFVRTARAKGLTETVVVIKHCLRNALIPVVTMMGLQFGFLLGGSILVEVVFNWPGMGRLLVDAVEMRDYPVIQAEILLFSLEFIFINLVVDVLYAVINPSIRFK

Secondary structure (DSSP, 8-state):
-HHHHHHHHHHTHHHHHHHHHHHHHHHHHSSS-HHHHHH-TT--HHHHHHHHHHTTTTS-HHHHHHHHHHHHHTT---B-TTT-SBHHHHHHHHHHHHHHHHHHHHHHHHHHHHHHHHHHHHTTTSHHHHHHHHHHHHHHHS-HHHHHHHHIIIIIIIS--S-SS-SSSGGGGHHHHHHHHHHHHHHHHHHHHHHHHHHTTSHHHHHHHHTT--HHHIIIIIIHHHHHHHHHHHHHHHHHHHHT--HHHHHHTT---HHHHHHHHHHTT-HHHHHHHHHHHHHHHHHHHHHHHHHHHHH-GGGTT-/-HHHHHHHHHHTHHHHHHHHHHHHHHHHHSSS-HHHHHH-TT--HHHHHHHHHHTTTTS-HHHHHHHHHHHHHTT---B-TTT-SBHHHHHHHHHHHHHHHHHHHHHHHHHHHHHHHHHHHHTTTSHHHHHHHHHHHHHHHS-HHHHHHHHIIIIIIIS--S-SS-SSSGGGGHHHHHHHHHHHHHHHHHHHHHHHHHHTTSHHHHHHHHTT--HHHIIIIIIHHHHHHHHHHHHHHHHHHHHT--HHHHHHTT---HHHHHHHHHHTT-HHHHHHHHHHHHHHHHHHHHHHHHHHHHH-GGGTT-

Solvent-accessible surface area (backbone atoms only — not comparable to full-atom values): 30669 Å² total; per-residue (Å²): 107,68,68,54,49,51,51,50,52,58,64,41,45,63,27,51,49,51,46,49,50,50,53,51,47,42,65,70,54,43,89,64,58,64,30,40,61,72,48,32,91,82,46,50,70,68,53,22,49,52,39,22,54,74,69,38,68,76,48,59,64,70,56,40,52,52,50,51,53,51,31,47,74,70,54,46,49,54,49,27,72,80,79,62,40,50,28,50,57,59,46,54,65,12,42,53,53,33,50,53,43,38,50,57,14,45,54,56,15,50,52,50,6,44,52,38,5,46,46,18,32,74,37,58,92,35,67,57,18,50,53,38,49,34,51,23,52,33,34,59,15,45,53,46,47,60,46,35,53,41,48,34,37,49,38,22,66,71,66,56,76,39,66,64,66,45,76,87,48,77,62,37,45,49,60,60,19,50,28,58,13,40,36,50,14,16,52,38,14,52,49,35,18,55,45,38,47,56,52,66,67,35,67,67,46,53,52,44,49,71,72,62,51,53,68,66,51,47,43,61,66,62,40,39,58,66,37,40,52,67,46,40,52,50,48,33,53,52,50,42,54,47,61,58,31,52,44,60,47,27,57,74,29,58,38,64,24,51,22,49,50,45,53,52,20,62,75,66,62,19,54,45,45,42,52,49,46,47,49,47,46,22,50,49,30,50,50,37,51,49,50,34,53,52,50,42,32,67,67,38,51,81,53,61,80,104,104,67,68,53,50,49,51,50,54,59,63,40,44,63,28,51,49,52,45,47,48,51,52,51,46,42,65,70,54,43,89,66,58,65,29,41,61,72,49,32,92,81,45,49,70,68,53,22,50,52,40,22,54,73,70,38,68,75,48,59,66,72,56,39,52,52,48,51,52,52,32,47,74,71,54,47,48,53,50,26,72,82,79,61,40,50,30,48,58,59,45,54,66,12,42,53,53,33,48,52,44,39,51,57,14,46,54,55,16,49,54,51,6,44,51,38,4,47,47,18,32,75,38,57,92,36,67,55,17,52,51,38,47,35,50,24,52,33,33,58,16,45,52,47,46,58,47,35,53,42,48,37,38,50,38,21,66,72,65,54,76,39,66,64,66,46,76,86,48,79,60,36,46,50,59,60,18,49,27,60,12,39,36,50,14,15,51,39,15,54,50,35,18,56,45,37,47,55,52,64,68,35,67,69,45,52,53,44,48,71,73,63,52,53,69,65,53,47,43,62,67,63,40,40,57,65,37,39,52,68,45,42,51,50,48,32,53,52,51,41,54,48,61,59,31,51,44,59,47,27,57,74,29,59,37,65,23,50,21,46,50,45,52,52,21,62,75,66,62,19,56,42,45,43,51,49,49,48,50,48,44,23,52,49,31,50,50,37,50,50,51,34,53,51,50,42,32,66,66,37,54,79,53,61,81,105

Radius of gyration: 25.67 Å; Cα contacts (8 Å, |Δi|>4): 814; chains: 2; bounding box: 71×75×56 Å

pLDDT: mean 84.0, std 8.17, range [44.38, 95.62]

Organism: Herbaspirillum seropedicae (strain SmR1) (NCBI:txid757424)

Foldseek 3Di:
DVVLLVVVVVVCVVVLVVLLVVLLCVLVVDPDLVLCLQQDVPHDPVSSVVSCVVLVVPPDSVVNSVVCVVCVVVQALAAWSVPRHTLSVLAVVFQVLLLVLLVLLLVVLLVLLLVLQLVLLLQPPDDSVVVSLVQLVVLQVDQLLVQLLVCCCVCCVPVNPAHQADDPDPRLSVSLSCSLSSNSSSVSSVLLNVLQNVQCPDPVLVVCVVVPDDPCCSRVPPRCLVSCLVSLVSSLVSSLVSSLPDLSSCVRRVRSHLNVQCVVCVVVVRSSNNSSSSSVSSVSSSVSVSVSVVVNCVSPVVVVPD/DVVLLVVVVVVCVVVLVVLLVVLLCVLVVDPDLVLCLQQDVPHDPVSSVVSCVVLVVPPDSVVNSVVCVVCVVVQALAAWSVPRHTLSVLAVVFQVLLLVLLVLLLVVLLVLLLVLQLVLLLQPPDDSVVVSLVQLVVLQVDQLLVQLLVCCCVCCVPVNPAHQADDPDPRLSVSLSCSLSSNSSSVSSVLLNVLQNVQCPDPVLVVCVVVPDDPVCSRVPPRCLVSCLVSLVSSLVSSLVSSLPDLSSCVRRVRSHLNVQCVVCVVVVRSSNNSSSSSVSSVSSSVSVSVSVVVNCVSPVVVVPD

Nearest PDB structures (foldseek):
  8j5q-assembly1_B  TM=8.842E-01  e=3.902E-15  Mycobacterium tuberculosis H37Rv
  8wd9-assembly1_B  TM=8.850E-01  e=9.956E-15  Mycobacterium tuberculosis H37Rv
  8wda-assembly1_B  TM=8.925E-01  e=5.468E-14  Mycobacterium tuberculosis H37Rv
  3tuz-assembly2_F  TM=8.502E-01  e=1.541E-04  Escherichia coli K-12
  3d31-assembly1_C  TM=7.173E-01  e=1.536E-03  unclassified

InterPro domains:
  IPR000515 ABC transporter type 1, transmembrane domain MetI-like [PF00528] (113-304)
  IPR000515 ABC transporter type 1, transmembrane domain MetI-like [PS50928] (95-292)
  IPR000515 ABC transporter type 1, transmembrane domain MetI-like [cd06261] (95-283)
  IPR035906 MetI-like superfamily [G3DSA:1.10.3720.10] (88-299)
  IPR035906 MetI-like superfamily [SSF161098] (92-287)
  IPR045621 ABC transporter type 1, GsiC-like, N-terminal domain [PF19300] (1-73)